Protein AF-0000000087590743 (afdb_homodimer)

Radius of gyration: 24.74 Å; Cα contacts (8 Å, |Δi|>4): 710; chains: 2; bounding box: 58×60×94 Å

pLDDT: mean 88.59, std 18.41, range [28.69, 98.88]

InterPro domains:
  IPR036249 Thioredoxin-like superfamily [SSF52833] (24-202)

Solvent-accessible surface area (backbone atoms only — not comparable to full-atom values): 24889 Å² total; per-residue (Å²): 136,81,78,75,75,76,76,75,72,74,73,71,68,63,61,88,53,77,76,77,67,98,54,79,69,54,46,72,79,34,66,51,94,82,34,81,38,34,44,35,38,32,27,23,68,51,36,67,62,23,31,50,45,40,64,60,25,48,48,47,36,63,28,70,85,28,78,53,7,38,69,62,42,80,40,46,16,35,30,41,32,60,37,49,47,45,87,38,79,40,12,40,51,42,39,30,52,54,45,25,49,49,45,37,31,74,76,63,63,68,45,53,72,67,42,54,47,47,30,56,52,45,39,48,75,60,26,67,70,46,26,57,87,62,32,40,83,40,25,52,57,56,48,45,50,50,46,50,49,53,41,48,61,26,85,76,46,48,72,68,49,41,53,49,40,66,71,40,44,83,75,26,56,66,61,39,49,47,33,32,28,52,41,12,56,69,41,44,57,61,61,58,35,36,24,49,71,85,37,82,46,72,72,61,87,82,58,42,35,62,54,51,35,53,53,57,53,51,57,72,71,48,75,87,72,72,81,122,134,83,78,75,77,76,75,75,72,73,73,70,69,61,60,87,55,76,77,78,68,96,56,78,69,53,46,73,78,34,67,50,96,82,35,83,38,35,44,35,36,33,26,24,66,50,35,68,62,22,32,49,46,41,65,60,24,48,48,49,36,65,29,70,87,30,76,54,7,38,69,62,41,81,41,45,16,35,30,40,31,59,38,48,47,45,88,38,78,40,12,38,50,43,38,29,52,52,44,25,49,48,44,37,30,74,77,64,63,68,46,54,70,68,40,54,48,48,31,55,51,45,38,48,75,60,27,70,69,44,26,55,88,64,32,39,82,40,25,52,57,55,48,44,49,49,46,50,50,53,43,46,64,25,87,75,44,48,70,67,50,40,53,49,41,66,71,40,44,82,76,27,56,66,60,37,50,47,32,31,29,52,41,12,56,68,41,45,57,60,62,58,36,35,25,49,72,84,36,82,46,74,72,61,88,82,58,44,35,61,54,50,35,52,54,56,51,51,57,73,70,47,75,87,71,72,83,120

Organism: NCBI:txid797122

Structure (mmCIF, N/CA/C/O backbone):
data_AF-0000000087590743-model_v1
#
loop_
_entity.id
_entity.type
_entity.pdbx_description
1 polymer 'Thioredoxin-like fold domain-containing protein'
#
loop_
_atom_site.group_PDB
_atom_site.id
_atom_site.type_symbol
_atom_site.label_atom_id
_atom_site.label_alt_id
_atom_site.label_comp_id
_atom_site.label_asym_id
_atom_site.label_entity_id
_atom_site.label_seq_id
_atom_site.pdbx_PDB_ins_code
_atom_site.Cartn_x
_atom_site.Cartn_y
_atom_site.Cartn_z
_atom_site.occupancy
_atom_site.B_iso_or_equiv
_atom_site.auth_seq_id
_atom_site.auth_comp_id
_atom_site.auth_asym_id
_atom_site.auth_atom_id
_atom_site.pdbx_PDB_model_num
ATOM 1 N N . MET A 1 1 ? 36.312 7.691 -46.125 1 28.69 1 MET A N 1
ATOM 2 C CA . MET A 1 1 ? 36.062 8.383 -44.844 1 28.69 1 MET A CA 1
ATOM 3 C C . MET A 1 1 ? 34.688 8.023 -44.312 1 28.69 1 MET A C 1
ATOM 5 O O . MET A 1 1 ? 33.656 8.5 -44.812 1 28.69 1 MET A O 1
ATOM 9 N N . ARG A 1 2 ? 34.469 6.762 -43.844 1 31.36 2 ARG A N 1
ATOM 10 C CA . ARG A 1 2 ? 33.219 6.215 -43.25 1 31.36 2 ARG A CA 1
ATOM 11 C C . ARG A 1 2 ? 32.844 6.957 -42 1 31.36 2 ARG A C 1
ATOM 13 O O . ARG A 1 2 ? 33.625 7.047 -41.062 1 31.36 2 ARG A O 1
ATOM 20 N N . VAL A 1 3 ? 32 7.992 -42.188 1 35.81 3 VAL A N 1
ATOM 21 C CA . VAL A 1 3 ? 31.391 8.633 -41.031 1 35.81 3 VAL A CA 1
ATOM 22 C C . VAL A 1 3 ? 30.703 7.578 -40.156 1 35.81 3 VAL A C 1
ATOM 24 O O . VAL A 1 3 ? 29.828 6.859 -40.625 1 35.81 3 VAL A O 1
ATOM 27 N N . LEU A 1 4 ? 31.438 7.027 -39.219 1 35.69 4 LEU A N 1
ATOM 28 C CA . LEU A 1 4 ? 30.859 6.188 -38.156 1 35.69 4 LEU A CA 1
ATOM 29 C C . LEU A 1 4 ? 29.75 6.93 -37.438 1 35.69 4 LEU A C 1
ATOM 31 O O . LEU A 1 4 ? 30 7.938 -36.781 1 35.69 4 LEU A O 1
ATOM 35 N N . THR A 1 5 ? 28.578 6.852 -38 1 33.47 5 THR A N 1
ATOM 36 C CA . THR A 1 5 ? 27.391 7.328 -37.281 1 33.47 5 THR A CA 1
ATOM 37 C C . THR A 1 5 ? 27.219 6.582 -35.969 1 33.47 5 THR A C 1
ATOM 39 O O . THR A 1 5 ? 27.031 5.363 -35.938 1 33.47 5 THR A O 1
ATOM 42 N N . LEU A 1 6 ? 27.844 7.062 -34.906 1 33.47 6 LEU A N 1
ATOM 43 C CA . LEU A 1 6 ? 27.594 6.582 -33.562 1 33.47 6 LEU A CA 1
ATOM 44 C C . LEU A 1 6 ? 26.109 6.711 -33.219 1 33.47 6 LEU A C 1
ATOM 46 O O . LEU A 1 6 ? 25.562 7.82 -33.188 1 33.47 6 LEU A O 1
ATOM 50 N N . CYS A 1 7 ? 25.344 5.676 -33.5 1 30.98 7 CYS A N 1
ATOM 51 C CA . CYS A 1 7 ? 23.984 5.578 -33 1 30.98 7 CYS A CA 1
ATOM 52 C C . CYS A 1 7 ? 23.938 5.68 -31.484 1 30.98 7 CYS A C 1
ATOM 54 O O . CYS A 1 7 ? 24.484 4.828 -30.797 1 30.98 7 CYS A O 1
ATOM 56 N N . CYS A 1 8 ? 23.953 6.855 -30.922 1 31.16 8 CYS A N 1
ATOM 57 C CA . CYS A 1 8 ? 23.641 7.043 -29.5 1 31.16 8 CYS A CA 1
ATOM 58 C C . CYS A 1 8 ? 22.359 6.324 -29.125 1 31.16 8 CYS A C 1
ATOM 60 O O . CYS A 1 8 ? 21.281 6.703 -29.578 1 31.16 8 CYS A O 1
ATOM 62 N N . LEU A 1 9 ? 22.391 5.047 -29 1 29.36 9 LEU A N 1
ATOM 63 C CA . LEU A 1 9 ? 21.25 4.383 -28.391 1 29.36 9 LEU A CA 1
ATOM 64 C C . LEU A 1 9 ? 20.891 5.059 -27.062 1 29.36 9 LEU A C 1
ATOM 66 O O . LEU A 1 9 ? 21.641 5 -26.094 1 29.36 9 LEU A O 1
ATOM 70 N N . ALA A 1 10 ? 20.141 6.195 -27.172 1 31.89 10 ALA A N 1
ATOM 71 C CA . ALA A 1 10 ? 19.516 6.691 -25.969 1 31.89 10 ALA A CA 1
ATOM 72 C C . ALA A 1 10 ? 18.859 5.551 -25.172 1 31.89 10 ALA A C 1
ATOM 74 O O . ALA A 1 10 ? 17.922 4.918 -25.656 1 31.89 10 ALA A O 1
ATOM 75 N N . LEU A 1 11 ? 19.625 4.867 -24.422 1 32.56 11 LEU A N 1
ATOM 76 C CA . LEU A 1 11 ? 19.047 3.967 -23.422 1 32.56 11 LEU A CA 1
ATOM 77 C C . LEU A 1 11 ? 17.875 4.625 -22.703 1 32.56 11 LEU A C 1
ATOM 79 O O . LEU A 1 11 ? 18.078 5.508 -21.875 1 32.56 11 LEU A O 1
ATOM 83 N N . VAL A 1 12 ? 16.875 4.855 -23.547 1 32.91 12 VAL A N 1
ATOM 84 C CA . VAL A 1 12 ? 15.68 5.234 -22.797 1 32.91 12 VAL A CA 1
ATOM 85 C C . VAL A 1 12 ? 15.438 4.242 -21.656 1 32.91 12 VAL A C 1
ATOM 87 O O . VAL A 1 12 ? 15.117 3.076 -21.906 1 32.91 12 VAL A O 1
ATOM 90 N N . CYS A 1 13 ? 16.25 4.293 -20.625 1 34.53 13 CYS A N 1
ATOM 91 C CA . CYS A 1 13 ? 15.828 3.648 -19.391 1 34.53 13 CYS A CA 1
ATOM 92 C C . CYS A 1 13 ? 14.375 3.973 -19.062 1 34.53 13 CYS A C 1
ATOM 94 O O . CYS A 1 13 ? 14.039 5.125 -18.781 1 34.53 13 CYS A O 1
ATOM 96 N N . VAL A 1 14 ? 13.477 3.559 -19.938 1 37.78 14 VAL A N 1
ATOM 97 C CA . VAL A 1 14 ? 12.102 3.686 -19.453 1 37.78 14 VAL A CA 1
ATOM 98 C C . VAL A 1 14 ? 12.039 3.303 -17.984 1 37.78 14 VAL A C 1
ATOM 100 O O . VAL A 1 14 ? 12.156 2.125 -17.625 1 37.78 14 VAL A O 1
ATOM 103 N N . ALA A 1 15 ? 12.609 4.086 -17.062 1 38.34 15 ALA A N 1
ATOM 104 C CA . ALA A 1 15 ? 12.367 3.965 -15.633 1 38.34 15 ALA A CA 1
ATOM 105 C C . ALA A 1 15 ? 10.875 3.83 -15.344 1 38.34 15 ALA A C 1
ATOM 107 O O . ALA A 1 15 ? 10.102 4.754 -15.594 1 38.34 15 ALA A O 1
ATOM 108 N N . LEU A 1 16 ? 10.219 2.719 -15.781 1 47.72 16 LEU A N 1
ATOM 109 C CA . LEU A 1 16 ? 8.945 2.43 -15.133 1 47.72 16 LEU A CA 1
ATOM 110 C C . LEU A 1 16 ? 8.875 3.074 -13.758 1 47.72 16 LEU A C 1
ATOM 112 O O . LEU A 1 16 ? 8.031 2.705 -12.938 1 47.72 16 LEU A O 1
ATOM 116 N N . GLY A 1 17 ? 9.891 3.871 -13.477 1 50.81 17 GLY A N 1
ATOM 117 C CA . GLY A 1 17 ? 9.961 4.555 -12.195 1 50.81 17 GLY A CA 1
ATOM 118 C C . GLY A 1 17 ? 8.867 5.59 -12.016 1 50.81 17 GLY A C 1
ATOM 119 O O . GLY A 1 17 ? 8.211 5.988 -12.977 1 50.81 17 GLY A O 1
ATOM 120 N N . MET A 1 18 ? 8.383 5.715 -10.859 1 59.78 18 MET A N 1
ATOM 121 C CA . MET A 1 18 ? 7.488 6.777 -10.414 1 59.78 18 MET A CA 1
ATOM 122 C C . MET A 1 18 ? 7.848 8.102 -11.07 1 59.78 18 MET A C 1
ATOM 124 O O . MET A 1 18 ? 9.023 8.383 -11.32 1 59.78 18 MET A O 1
ATOM 128 N N . SER A 1 19 ? 6.832 8.625 -11.758 1 64.62 19 SER A N 1
ATOM 129 C CA . SER A 1 19 ? 7.035 10.008 -12.18 1 64.62 19 SER A CA 1
ATOM 130 C C . SER A 1 19 ? 7.555 10.867 -11.031 1 64.62 19 SER A C 1
ATOM 132 O O . SER A 1 19 ? 7.133 10.695 -9.883 1 64.62 19 SER A O 1
ATOM 134 N N . VAL A 1 20 ? 8.562 11.539 -11.242 1 75.94 20 VAL A N 1
ATOM 135 C CA . VAL A 1 20 ? 9.094 12.484 -10.266 1 75.94 20 VAL A CA 1
ATOM 136 C C . VAL A 1 20 ? 8.078 13.594 -10.008 1 75.94 20 VAL A C 1
ATOM 138 O O . VAL A 1 20 ? 7.648 14.273 -10.938 1 75.94 20 VAL A O 1
ATOM 141 N N . PRO A 1 21 ? 7.629 13.609 -8.773 1 80.5 21 PRO A N 1
ATOM 142 C CA . PRO A 1 21 ? 6.656 14.664 -8.484 1 80.5 21 PRO A CA 1
ATOM 143 C C . PRO A 1 21 ? 7.234 16.062 -8.664 1 80.5 21 PRO A C 1
ATOM 145 O O . PRO A 1 21 ? 8.453 16.25 -8.602 1 80.5 21 PRO A O 1
ATOM 148 N N . SER A 1 22 ? 6.359 17.016 -8.945 1 77.69 22 SER A N 1
ATOM 149 C CA . SER A 1 22 ? 6.789 18.375 -9.188 1 77.69 22 SER A CA 1
ATOM 150 C C . SER A 1 22 ? 7.23 19.062 -7.898 1 77.69 22 SER A C 1
ATOM 152 O O . SER A 1 22 ? 7.914 20.094 -7.93 1 77.69 22 SER A O 1
ATOM 154 N N . ARG A 1 23 ? 6.801 18.516 -6.762 1 81.06 23 ARG A N 1
ATOM 155 C CA . ARG A 1 23 ? 7.211 19.016 -5.453 1 81.06 23 ARG A CA 1
ATOM 156 C C . ARG A 1 23 ? 7.359 17.875 -4.453 1 81.06 23 ARG A C 1
ATOM 158 O O . ARG A 1 23 ? 6.891 16.766 -4.695 1 81.06 23 ARG A O 1
ATOM 165 N N . HIS A 1 24 ? 7.953 18.234 -3.424 1 85.31 24 HIS A N 1
ATOM 166 C CA . HIS A 1 24 ? 8.086 17.219 -2.375 1 85.31 24 HIS A CA 1
ATOM 167 C C . HIS A 1 24 ? 6.727 16.766 -1.867 1 85.31 24 HIS A C 1
ATOM 169 O O . HIS A 1 24 ? 5.855 17.594 -1.587 1 85.31 24 HIS A O 1
ATOM 175 N N . PRO A 1 25 ? 6.449 15.469 -1.751 1 88.06 25 PRO A N 1
ATOM 176 C CA . PRO A 1 25 ? 5.105 14.945 -1.506 1 88.06 25 PRO A CA 1
ATOM 177 C C . PRO A 1 25 ? 4.629 15.18 -0.074 1 88.06 25 PRO A C 1
ATOM 179 O O . PRO A 1 25 ? 3.426 15.148 0.194 1 88.06 25 PRO A O 1
ATOM 182 N N . GLY A 1 26 ? 5.359 15.586 0.823 1 92.94 26 GLY A N 1
ATOM 183 C CA . GLY A 1 26 ? 4.938 15.742 2.205 1 92.94 26 GLY A CA 1
ATOM 184 C C . GLY A 1 26 ? 4.309 17.094 2.486 1 92.94 26 GLY A C 1
ATOM 185 O O . GLY A 1 26 ? 4.551 18.062 1.762 1 92.94 26 GLY A O 1
ATOM 186 N N . VAL A 1 27 ? 3.361 17.109 3.447 1 95.12 27 VAL A N 1
ATOM 187 C CA . VAL A 1 27 ? 2.732 18.359 3.889 1 95.12 27 VAL A CA 1
ATOM 188 C C . VAL A 1 27 ? 3.357 18.812 5.207 1 95.12 27 VAL A C 1
ATOM 190 O O . VAL A 1 27 ? 3.367 18.062 6.188 1 95.12 27 VAL A O 1
ATOM 193 N N . TYR A 1 28 ? 3.824 20.047 5.227 1 94 28 TYR A N 1
ATOM 194 C CA . TYR A 1 28 ? 4.383 20.609 6.449 1 94 28 TYR A CA 1
ATOM 195 C C . TYR A 1 28 ? 3.281 21.125 7.367 1 94 28 TYR A C 1
ATOM 197 O O . TYR A 1 28 ? 2.482 21.969 6.969 1 94 28 TYR A O 1
ATOM 205 N N . TYR A 1 29 ? 3.275 20.594 8.555 1 95.56 29 TYR A N 1
ATOM 206 C CA . TYR A 1 29 ? 2.291 21.047 9.523 1 95.56 29 TYR A CA 1
ATOM 207 C C . TYR A 1 29 ? 2.953 21.891 10.609 1 95.56 29 TYR A C 1
ATOM 209 O O . TYR A 1 29 ? 2.27 22.547 11.398 1 95.56 29 TYR A O 1
ATOM 217 N N . TRP A 1 30 ? 4.254 21.875 10.633 1 94.19 30 TRP A N 1
ATOM 218 C CA . TRP A 1 30 ? 5.023 22.75 11.523 1 94.19 30 TRP A CA 1
ATOM 219 C C . TRP A 1 30 ? 6.426 22.969 10.977 1 94.19 30 TRP A C 1
ATOM 221 O O . TRP A 1 30 ? 7.055 22.062 10.445 1 94.19 30 TRP A O 1
ATOM 231 N N . GLY A 1 31 ? 6.875 24.219 11.219 1 92.06 31 GLY A N 1
ATOM 232 C CA . GLY A 1 31 ? 8.242 24.531 10.844 1 92.06 31 GLY A CA 1
ATOM 233 C C . GLY A 1 31 ? 8.414 24.797 9.359 1 92.06 31 GLY A C 1
ATOM 234 O O . GLY A 1 31 ? 7.426 24.953 8.633 1 92.06 31 GLY A O 1
ATOM 235 N N . VAL A 1 32 ? 9.727 24.969 9.031 1 88.06 32 VAL A N 1
ATOM 236 C CA . VAL A 1 32 ? 10.062 25.297 7.648 1 88.06 32 VAL A CA 1
ATOM 237 C C . VAL A 1 32 ? 11 24.234 7.086 1 88.06 32 VAL A C 1
ATOM 239 O O . VAL A 1 32 ? 11.609 23.469 7.84 1 88.06 32 VAL A O 1
ATOM 242 N N . PRO A 1 33 ? 11.023 24.156 5.758 1 87.62 33 PRO A N 1
ATOM 243 C CA . PRO A 1 33 ? 11.812 23.109 5.113 1 87.62 33 PRO A CA 1
ATOM 244 C C . PRO A 1 33 ? 13.281 23.125 5.539 1 87.62 33 PRO A C 1
ATOM 246 O O . PRO A 1 33 ? 13.93 22.078 5.578 1 87.62 33 PRO A O 1
ATOM 249 N N . ASP A 1 34 ? 13.812 24.203 5.977 1 87.56 34 ASP A N 1
ATOM 250 C CA . ASP A 1 34 ? 15.234 24.312 6.285 1 87.56 34 ASP A CA 1
ATOM 251 C C . ASP A 1 34 ? 15.492 24.109 7.777 1 87.56 34 ASP A C 1
ATOM 253 O O . ASP A 1 34 ? 16.578 24.391 8.273 1 87.56 34 ASP A O 1
ATOM 257 N N . SER A 1 35 ? 14.562 23.641 8.469 1 90 35 SER A N 1
ATOM 258 C CA . SER A 1 35 ? 14.742 23.328 9.883 1 90 35 SER A CA 1
ATOM 259 C C . SER A 1 35 ? 15.805 22.25 10.078 1 90 35 SER A C 1
ATOM 261 O O . SER A 1 35 ? 15.953 21.359 9.242 1 90 35 SER A O 1
ATOM 263 N N . THR A 1 36 ? 16.516 22.312 11.156 1 88 36 THR A N 1
ATOM 264 C CA . THR A 1 36 ? 17.594 21.375 11.469 1 88 36 THR A CA 1
ATOM 265 C C . THR A 1 36 ? 17.031 19.969 11.734 1 88 36 THR A C 1
ATOM 267 O O . THR A 1 36 ? 17.625 18.984 11.32 1 88 36 THR A O 1
ATOM 270 N N . LEU A 1 37 ? 15.961 19.938 12.508 1 92 37 LEU A N 1
ATOM 271 C CA . LEU A 1 37 ? 15.312 18.672 12.828 1 92 37 LEU A CA 1
ATOM 272 C C . LEU A 1 37 ? 14.023 18.5 12.016 1 92 37 LEU A C 1
ATOM 274 O O . LEU A 1 37 ? 13.227 19.438 11.906 1 92 37 LEU A O 1
ATOM 278 N N . LYS A 1 38 ? 13.914 17.375 11.445 1 94.81 38 LYS A N 1
ATOM 279 C CA . LYS A 1 38 ? 12.703 17.062 10.703 1 94.81 38 LYS A CA 1
ATOM 280 C C . LYS A 1 38 ? 12.086 15.75 11.188 1 94.81 38 LYS A C 1
ATOM 282 O O . LYS A 1 38 ? 12.727 14.695 11.148 1 94.81 38 LYS A O 1
ATOM 287 N N . LEU A 1 39 ? 10.938 15.844 11.758 1 96.31 39 LEU A N 1
ATOM 288 C CA . LEU A 1 39 ? 10.125 14.672 12.047 1 96.31 39 LEU A CA 1
ATOM 289 C C . LEU A 1 39 ? 9.156 14.383 10.906 1 96.31 39 LEU A C 1
ATOM 291 O O . LEU A 1 39 ? 8.266 15.18 10.625 1 96.31 39 LEU A O 1
ATOM 295 N N . GLU A 1 40 ? 9.344 13.281 10.234 1 97.44 40 GLU A N 1
ATOM 296 C CA . GLU A 1 40 ? 8.477 12.828 9.156 1 97.44 40 GLU A CA 1
ATOM 297 C C . GLU A 1 40 ? 7.523 11.742 9.633 1 97.44 40 GLU A C 1
ATOM 299 O O . GLU A 1 40 ? 7.953 10.734 10.188 1 97.44 40 GLU A O 1
ATOM 304 N N . VAL A 1 41 ? 6.273 12.023 9.445 1 98.44 41 VAL A N 1
ATOM 305 C CA . VAL A 1 41 ? 5.246 11.078 9.875 1 98.44 41 VAL A CA 1
ATOM 306 C C . VAL A 1 41 ? 4.543 10.492 8.648 1 98.44 41 VAL A C 1
ATOM 308 O O . VAL A 1 41 ? 3.896 11.211 7.887 1 98.44 41 VAL A O 1
ATOM 311 N N . PHE A 1 42 ? 4.715 9.211 8.406 1 98.62 42 PHE A N 1
ATOM 312 C CA . PHE A 1 42 ? 3.941 8.461 7.426 1 98.62 42 PHE A CA 1
ATOM 313 C C . PHE A 1 42 ? 2.699 7.855 8.07 1 98.62 42 PHE A C 1
ATOM 315 O O . PHE A 1 42 ? 2.801 7 8.953 1 98.62 42 PHE A O 1
ATOM 322 N N . GLY A 1 43 ? 1.567 8.367 7.668 1 98.69 43 GLY A N 1
ATOM 323 C CA . GLY A 1 43 ? 0.357 8 8.383 1 98.69 43 GLY A CA 1
ATOM 324 C C . GLY A 1 43 ? -0.816 7.711 7.465 1 98.69 43 GLY A C 1
ATOM 325 O O . GLY A 1 43 ? -0.791 8.07 6.285 1 98.69 43 GLY A O 1
ATOM 326 N N . ASP A 1 44 ? -1.798 7.02 7.98 1 98.88 44 ASP A N 1
ATOM 327 C CA . ASP A 1 44 ? -3.066 6.656 7.355 1 98.88 44 ASP A CA 1
ATOM 328 C C . ASP A 1 44 ? -4.238 7.32 8.078 1 98.88 44 ASP A C 1
ATOM 330 O O . ASP A 1 44 ? -4.387 7.184 9.289 1 98.88 44 ASP A O 1
ATOM 334 N N . TYR A 1 45 ? -5.102 7.965 7.344 1 98.69 45 TYR A N 1
ATOM 335 C CA . TYR A 1 45 ? -6.172 8.781 7.906 1 98.69 45 TYR A CA 1
ATOM 336 C C . TYR A 1 45 ? -7.266 7.902 8.5 1 98.69 45 TYR A C 1
ATOM 338 O O . TYR A 1 45 ? -8.164 8.398 9.188 1 98.69 45 TYR A O 1
ATOM 346 N N . THR A 1 46 ? -7.168 6.617 8.258 1 98.62 46 THR A N 1
ATOM 347 C CA . THR A 1 46 ? -8.172 5.719 8.805 1 98.62 46 THR A CA 1
ATOM 348 C C . THR A 1 46 ? -7.531 4.695 9.742 1 98.62 46 THR A C 1
ATOM 350 O O . THR A 1 46 ? -8.094 3.627 9.984 1 98.62 46 THR A O 1
ATOM 353 N N . CYS A 1 47 ? -6.352 4.934 10.18 1 98.56 47 CYS A N 1
ATOM 354 C CA . CYS A 1 47 ? -5.656 4.105 11.164 1 98.56 47 CYS A CA 1
ATOM 355 C C . CYS A 1 47 ? -5.762 4.711 12.555 1 98.56 47 CYS A C 1
ATOM 357 O O . CYS A 1 47 ? -5.309 5.836 12.781 1 98.56 47 CYS A O 1
ATOM 359 N N . ASP A 1 48 ? -6.281 3.936 13.438 1 98.06 48 ASP A N 1
ATOM 360 C CA . ASP A 1 48 ? -6.488 4.434 14.789 1 98.06 48 ASP A CA 1
ATOM 361 C C . ASP A 1 48 ? -5.16 4.727 15.484 1 98.06 48 ASP A C 1
ATOM 363 O O . ASP A 1 48 ? -5.047 5.688 16.25 1 98.06 48 ASP A O 1
ATOM 367 N N . ALA A 1 49 ? -4.172 3.936 15.211 1 97.19 49 ALA A N 1
ATOM 368 C CA . ALA A 1 49 ? -2.854 4.164 15.797 1 97.19 49 ALA A CA 1
ATOM 369 C C . ALA A 1 49 ? -2.25 5.473 15.297 1 97.19 49 ALA A C 1
ATOM 371 O O . ALA A 1 49 ? -1.603 6.199 16.047 1 97.19 49 ALA A O 1
ATOM 372 N N . THR A 1 50 ? -2.422 5.805 13.992 1 98.31 50 THR A N 1
ATOM 373 C CA . THR A 1 50 ? -1.953 7.082 13.469 1 98.31 50 THR A CA 1
ATOM 374 C C . THR A 1 50 ? -2.666 8.242 14.156 1 98.31 50 THR A C 1
ATOM 376 O O . THR A 1 50 ? -2.035 9.234 14.531 1 98.31 50 THR A O 1
ATOM 379 N N . ALA A 1 51 ? -3.975 8.07 14.297 1 98.62 51 ALA A N 1
ATOM 380 C CA . ALA A 1 51 ? -4.746 9.117 14.969 1 98.62 51 ALA A CA 1
ATOM 381 C C . ALA A 1 51 ? -4.23 9.344 16.391 1 98.62 51 ALA A C 1
ATOM 383 O O . ALA A 1 51 ? -4.027 10.492 16.812 1 98.62 51 ALA A O 1
ATOM 384 N N . ASP A 1 52 ? -4.027 8.281 17.078 1 97.88 52 ASP A N 1
ATOM 385 C CA . ASP A 1 52 ? -3.527 8.367 18.438 1 97.88 52 ASP A CA 1
ATOM 386 C C . ASP A 1 52 ? -2.176 9.078 18.484 1 97.88 52 ASP A C 1
ATOM 388 O O . ASP A 1 52 ? -1.969 9.977 19.312 1 97.88 52 ASP A O 1
ATOM 392 N N . PHE A 1 53 ? -1.27 8.695 17.641 1 98.12 53 PHE A N 1
ATOM 393 C CA . PHE A 1 53 ? 0.059 9.297 17.594 1 98.12 53 PHE A CA 1
ATOM 394 C C . PHE A 1 53 ? -0.028 10.781 17.25 1 98.12 53 PHE A C 1
ATOM 396 O O . PHE A 1 53 ? 0.624 11.602 17.906 1 98.12 53 PHE A O 1
ATOM 403 N N . TRP A 1 54 ? -0.832 11.094 16.281 1 98.38 54 TRP A N 1
ATOM 404 C CA . TRP A 1 54 ? -0.933 12.484 15.859 1 98.38 54 TRP A CA 1
ATOM 405 C C . TRP A 1 54 ? -1.528 13.352 16.969 1 98.38 54 TRP A C 1
ATOM 407 O O . TRP A 1 54 ? -0.959 14.383 17.328 1 98.38 54 TRP A O 1
ATOM 417 N N . LEU A 1 55 ? -2.639 12.945 17.531 1 98.06 55 LEU A N 1
ATOM 418 C CA . LEU A 1 55 ? -3.41 13.766 18.469 1 98.06 55 LEU A CA 1
ATOM 419 C C . LEU A 1 55 ? -2.717 13.852 19.812 1 98.06 55 LEU A C 1
ATOM 421 O O . LEU A 1 55 ? -2.768 14.883 20.484 1 98.06 55 LEU A O 1
ATOM 425 N N . ASN A 1 56 ? -1.976 12.828 20.172 1 96.69 56 ASN A N 1
ATOM 426 C CA . ASN A 1 56 ? -1.469 12.781 21.547 1 96.69 56 ASN A CA 1
ATOM 427 C C . ASN A 1 56 ? 0.035 13.039 21.594 1 96.69 56 ASN A C 1
ATOM 429 O O . ASN A 1 56 ? 0.591 13.289 22.672 1 96.69 56 ASN A O 1
ATOM 433 N N . VAL A 1 57 ? 0.678 12.977 20.484 1 96.62 57 VAL A N 1
ATOM 434 C CA . VAL A 1 57 ? 2.117 13.219 20.469 1 96.62 57 VAL A CA 1
ATOM 435 C C . VAL A 1 57 ? 2.434 14.406 19.562 1 96.62 57 VAL A C 1
ATOM 437 O O . VAL A 1 57 ? 3.025 15.391 20.016 1 96.62 57 VAL A O 1
ATOM 440 N N . VAL A 1 58 ? 1.973 14.383 18.328 1 97.31 58 VAL A N 1
ATOM 441 C CA . VAL A 1 58 ? 2.406 15.383 17.359 1 97.31 58 VAL A CA 1
ATOM 442 C C . VAL A 1 58 ? 1.739 16.719 17.656 1 97.31 58 VAL A C 1
ATOM 444 O O . VAL A 1 58 ? 2.404 17.766 17.688 1 97.31 58 VAL A O 1
ATOM 447 N N . GLU A 1 59 ? 0.413 16.734 17.938 1 97 59 GLU A N 1
ATOM 448 C CA . GLU A 1 59 ? -0.278 17.984 18.219 1 97 59 GLU A CA 1
ATOM 449 C C . GLU A 1 59 ? 0.376 18.719 19.391 1 97 59 GLU A C 1
ATOM 451 O O . GLU A 1 59 ? 0.691 19.906 19.281 1 97 59 GLU A O 1
ATOM 456 N N . PRO A 1 60 ? 0.636 17.984 20.5 1 94.88 60 PRO A N 1
ATOM 457 C CA . PRO A 1 60 ? 1.338 18.656 21.578 1 94.88 60 PRO A CA 1
ATOM 458 C C . PRO A 1 60 ? 2.74 19.109 21.188 1 94.88 60 PRO A C 1
ATOM 460 O O . PRO A 1 60 ? 3.211 20.156 21.656 1 94.88 60 PRO A O 1
ATOM 463 N N . LEU A 1 61 ? 3.428 18.375 20.344 1 94.12 61 LEU A N 1
ATOM 464 C CA . LEU A 1 61 ? 4.797 18.641 19.922 1 94.12 61 LEU A CA 1
ATOM 465 C C . LEU A 1 61 ? 4.863 19.938 19.109 1 94.12 61 LEU A C 1
ATOM 467 O O . LEU A 1 61 ? 5.883 20.625 19.125 1 94.12 61 LEU A O 1
ATOM 471 N N . ILE A 1 62 ? 3.748 20.297 18.438 1 93.38 62 ILE A N 1
ATOM 472 C CA . ILE A 1 62 ? 3.785 21.453 17.562 1 93.38 62 ILE A CA 1
ATOM 473 C C . ILE A 1 62 ? 2.939 22.578 18.156 1 93.38 62 ILE A C 1
ATOM 475 O O . ILE A 1 62 ? 2.693 23.594 17.516 1 93.38 62 ILE A O 1
ATOM 479 N N . ASP A 1 63 ? 2.395 22.422 19.312 1 92.38 63 ASP A N 1
ATOM 480 C CA . ASP A 1 63 ? 1.657 23.438 20.047 1 92.38 63 ASP A CA 1
ATOM 481 C C . ASP A 1 63 ? 2.607 24.469 20.656 1 92.38 63 ASP A C 1
ATOM 483 O O . ASP A 1 63 ? 3.34 24.156 21.609 1 92.38 63 ASP A O 1
ATOM 487 N N . PRO A 1 64 ? 2.555 25.656 20.172 1 86.44 64 PRO A N 1
ATOM 488 C CA . PRO A 1 64 ? 3.492 26.672 20.656 1 86.44 64 PRO A CA 1
ATOM 489 C C . PRO A 1 64 ? 3.359 26.922 22.156 1 86.44 64 PRO A C 1
ATOM 491 O O . PRO A 1 64 ? 4.281 27.453 22.781 1 86.44 64 PRO A O 1
ATOM 494 N N . SER A 1 65 ? 2.262 26.594 22.719 1 87.06 65 SER A N 1
ATOM 495 C CA . SER A 1 65 ? 2.029 26.844 24.125 1 87.06 65 SER A CA 1
ATOM 496 C C . SER A 1 65 ? 2.514 25.688 24.984 1 87.06 65 SER A C 1
ATOM 498 O O . SER A 1 65 ? 2.562 25.781 26.219 1 87.06 65 SER A O 1
ATOM 500 N N . ASN A 1 66 ? 2.926 24.625 24.328 1 87 66 ASN A N 1
ATOM 501 C CA . ASN A 1 66 ? 3.354 23.438 25.062 1 87 66 ASN A CA 1
ATOM 502 C C . ASN A 1 66 ? 4.824 23.531 25.469 1 87 66 ASN A C 1
ATOM 504 O O . ASN A 1 66 ? 5.691 23.734 24.625 1 87 66 ASN A O 1
ATOM 508 N N . PRO A 1 67 ? 5.102 23.328 26.719 1 83.25 67 PRO A N 1
ATOM 509 C CA . PRO A 1 67 ? 6.492 23.422 27.172 1 83.25 67 PRO A CA 1
ATOM 510 C C . PRO A 1 67 ? 7.391 22.359 26.547 1 83.25 67 PRO A C 1
ATOM 512 O O . PRO A 1 67 ? 8.609 22.547 26.484 1 83.25 67 PRO A O 1
ATOM 515 N N . TYR A 1 68 ? 6.852 21.297 26.125 1 77.69 68 TYR A N 1
ATOM 516 C CA . TYR A 1 68 ? 7.609 20.234 25.484 1 77.69 68 TYR A CA 1
ATOM 517 C C . TYR A 1 68 ? 7.543 20.344 23.969 1 77.69 68 TYR A C 1
ATOM 519 O O . TYR A 1 68 ? 7.973 19.453 23.25 1 77.69 68 TYR A O 1
ATOM 527 N N . GLY A 1 69 ? 7.172 21.359 23.406 1 74.62 69 GLY A N 1
ATOM 528 C CA . GLY A 1 69 ? 7.027 21.562 21.984 1 74.62 69 GLY A CA 1
ATOM 529 C C . GLY A 1 69 ? 7.992 22.609 21.438 1 74.62 69 GLY A C 1
ATOM 530 O O . GLY A 1 69 ? 9.203 22.516 21.672 1 74.62 69 GLY A O 1
ATOM 531 N N . PRO A 1 70 ? 7.402 23.406 20.578 1 71 70 PRO A N 1
ATOM 532 C CA . PRO A 1 70 ? 8.242 24.375 19.859 1 71 70 PRO A CA 1
ATOM 533 C C . PRO A 1 70 ? 9 25.297 20.812 1 71 70 PRO A C 1
ATOM 535 O O . PRO A 1 70 ? 10.039 25.859 20.438 1 71 70 PRO A O 1
ATOM 538 N N . LEU A 1 71 ? 8.516 25.469 21.891 1 68.69 71 LEU A N 1
ATOM 539 C CA . LEU A 1 71 ? 9.234 26.234 22.891 1 68.69 71 LEU A CA 1
ATOM 540 C C . LEU A 1 71 ? 10.547 25.562 23.266 1 68.69 71 LEU A C 1
ATOM 542 O O . LEU A 1 71 ? 11.523 26.219 23.609 1 68.69 71 LEU A O 1
ATOM 546 N N . ALA A 1 72 ? 10.453 24.359 23.109 1 67.69 72 ALA A N 1
ATOM 547 C CA . ALA A 1 72 ? 11.625 23.578 23.5 1 67.69 72 ALA A CA 1
ATOM 548 C C . ALA A 1 72 ? 12.516 23.312 22.297 1 67.69 72 ALA A C 1
ATOM 550 O O . ALA A 1 72 ? 13.742 23.266 22.422 1 67.69 72 ALA A O 1
ATOM 551 N N . ILE A 1 73 ? 11.938 23.156 21.172 1 72.5 73 ILE A N 1
ATOM 552 C CA . ILE A 1 73 ? 12.672 22.766 19.969 1 72.5 73 ILE A CA 1
ATOM 553 C C . ILE A 1 73 ? 12.422 23.797 18.859 1 72.5 73 ILE A C 1
ATOM 555 O O . ILE A 1 73 ? 11.516 23.625 18.047 1 72.5 73 ILE A O 1
ATOM 559 N N . SER A 1 74 ? 13.18 24.781 18.75 1 76.06 74 SER A N 1
ATOM 560 C CA . SER A 1 74 ? 12.922 25.875 17.812 1 76.06 74 SER A CA 1
ATOM 561 C C . SER A 1 74 ? 13.242 25.469 16.375 1 76.06 74 SER A C 1
ATOM 563 O O . SER A 1 74 ? 12.742 26.062 15.422 1 76.06 74 SER A O 1
ATOM 565 N N . GLN A 1 75 ? 13.867 24.406 16.188 1 86.5 75 GLN A N 1
ATOM 566 C CA . GLN A 1 75 ? 14.352 24.047 14.867 1 86.5 75 GLN A CA 1
ATOM 567 C C . GLN A 1 75 ? 13.672 22.781 14.352 1 86.5 75 GLN A C 1
ATOM 569 O O . GLN A 1 75 ? 14.266 22.016 13.586 1 86.5 75 GLN A O 1
ATOM 574 N N . LEU A 1 76 ? 12.469 22.578 14.812 1 92.62 76 LEU A N 1
ATOM 575 C CA . LEU A 1 76 ? 11.758 21.359 14.43 1 92.62 76 LEU A CA 1
ATOM 576 C C . LEU A 1 76 ? 10.805 21.625 13.266 1 92.62 76 LEU A C 1
ATOM 578 O O . LEU A 1 76 ? 10.086 22.625 13.266 1 92.62 76 LEU A O 1
ATOM 582 N N . ALA A 1 77 ? 10.859 20.828 12.219 1 94.75 77 ALA A N 1
ATOM 583 C CA . ALA A 1 77 ? 9.805 20.734 11.219 1 94.75 77 ALA A CA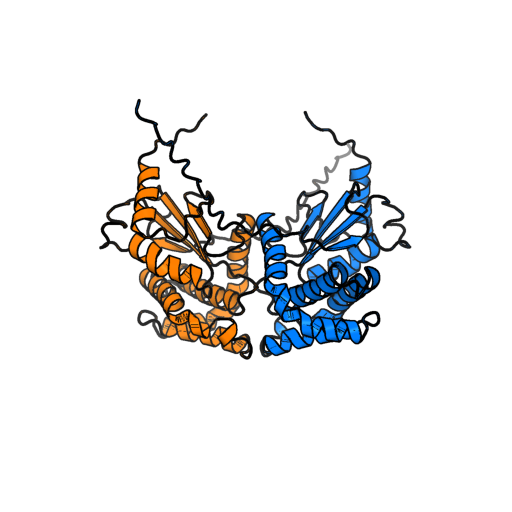 1
ATOM 584 C C . ALA A 1 77 ? 9.078 19.391 11.32 1 94.75 77 ALA A C 1
ATOM 586 O O . ALA A 1 77 ? 9.703 18.359 11.586 1 94.75 77 ALA A O 1
ATOM 587 N N . VAL A 1 78 ? 7.789 19.406 11.164 1 96.44 78 VAL A N 1
ATOM 588 C CA . VAL A 1 78 ? 6.98 18.188 11.133 1 96.44 78 VAL A CA 1
ATOM 589 C C . VAL A 1 78 ? 6.277 18.078 9.781 1 96.44 78 VAL A C 1
ATOM 591 O O . VAL A 1 78 ? 5.535 18.969 9.383 1 96.44 78 VAL A O 1
ATOM 594 N N . VAL A 1 79 ? 6.539 17.031 9.109 1 97.19 79 VAL A N 1
ATOM 595 C CA . VAL A 1 79 ? 5.996 16.75 7.785 1 97.19 79 VAL A CA 1
ATOM 596 C C . VAL A 1 79 ? 5.148 15.484 7.82 1 97.19 79 VAL A C 1
ATOM 598 O O . VAL A 1 79 ? 5.523 14.5 8.461 1 97.19 79 VAL A O 1
ATOM 601 N N . TYR A 1 80 ? 3.996 15.539 7.203 1 98.44 80 TYR A N 1
ATOM 602 C CA . TYR A 1 80 ? 3.105 14.391 7.133 1 98.44 80 TYR A CA 1
ATOM 603 C C . TYR A 1 80 ? 3.031 13.844 5.711 1 98.44 80 TYR A C 1
ATOM 605 O O . TYR A 1 80 ? 2.877 14.602 4.754 1 98.44 80 TYR A O 1
ATOM 613 N N . TYR A 1 81 ? 3.184 12.586 5.543 1 98.31 81 TYR A N 1
ATOM 614 C CA . TYR A 1 81 ? 3.016 11.844 4.297 1 98.31 81 TYR A CA 1
ATOM 615 C C . TYR A 1 81 ? 1.822 10.898 4.379 1 98.31 81 TYR A C 1
ATOM 617 O O . TYR A 1 81 ? 1.885 9.867 5.055 1 98.31 81 TYR A O 1
ATOM 625 N N . PRO A 1 82 ? 0.706 11.242 3.643 1 98.5 82 PRO A N 1
ATOM 626 C CA . PRO A 1 82 ? -0.377 10.258 3.6 1 98.5 82 PRO A CA 1
ATOM 627 C C . PRO A 1 82 ? 0.069 8.914 3.021 1 98.5 82 PRO A C 1
ATOM 629 O O . PRO A 1 82 ? 0.62 8.867 1.918 1 98.5 82 PRO A O 1
ATOM 632 N N . PHE A 1 83 ? -0.058 7.867 3.789 1 98.69 83 PHE A N 1
ATOM 633 C CA . PHE A 1 83 ? 0.314 6.52 3.377 1 98.69 83 PHE A CA 1
ATOM 634 C C . PHE A 1 83 ? -0.841 5.551 3.59 1 98.69 83 PHE A C 1
ATOM 636 O O . PHE A 1 83 ? -1.005 5 4.68 1 98.69 83 PHE A O 1
ATOM 643 N N . SER A 1 84 ? -1.543 5.27 2.484 1 98.81 84 SER A N 1
ATOM 644 C CA . SER A 1 84 ? -2.738 4.434 2.529 1 98.81 84 SER A CA 1
ATOM 645 C C . SER A 1 84 ? -2.379 2.961 2.68 1 98.81 84 SER A C 1
ATOM 647 O O . SER A 1 84 ? -1.62 2.416 1.873 1 98.81 84 SER A O 1
ATOM 649 N N . LEU A 1 85 ? -2.893 2.367 3.748 1 98.69 85 LEU A N 1
ATOM 650 C CA . LEU A 1 85 ? -2.818 0.917 3.887 1 98.69 85 LEU A CA 1
ATOM 651 C C . LEU A 1 85 ? -3.908 0.235 3.066 1 98.69 85 LEU A C 1
ATOM 653 O O . LEU A 1 85 ? -5.086 0.571 3.191 1 98.69 85 LEU A O 1
ATOM 657 N N . PRO A 1 86 ? -3.543 -0.721 2.225 1 98.5 86 PRO A N 1
ATOM 658 C CA . PRO A 1 86 ? -4.535 -1.288 1.307 1 98.5 86 PRO A CA 1
ATOM 659 C C . PRO A 1 86 ? -5.605 -2.105 2.025 1 98.5 86 PRO A C 1
ATOM 661 O O . PRO A 1 86 ? -6.621 -2.461 1.426 1 98.5 86 PRO A O 1
ATOM 664 N N . TYR A 1 87 ? -5.371 -2.43 3.34 1 98.12 87 TYR A N 1
ATOM 665 C CA . TYR A 1 87 ? -6.352 -3.193 4.102 1 98.12 87 TYR A CA 1
ATOM 666 C C . TYR A 1 87 ? -7.238 -2.27 4.926 1 98.12 87 TYR A C 1
ATOM 668 O O . TYR A 1 87 ? -8.078 -2.732 5.707 1 98.12 87 TYR A O 1
ATOM 676 N N . HIS A 1 88 ? -7.098 -0.977 4.852 1 98.44 88 HIS A N 1
ATOM 677 C CA . HIS A 1 88 ? -8.055 0.027 5.297 1 98.44 88 HIS A CA 1
ATOM 678 C C . HIS A 1 88 ? -8.867 0.573 4.125 1 98.44 88 HIS A C 1
ATOM 680 O O . HIS A 1 88 ? -8.375 1.402 3.357 1 98.44 88 HIS A O 1
ATOM 686 N N . ALA A 1 89 ? -10.117 0.242 4.098 1 96.81 89 ALA A N 1
ATOM 687 C CA . ALA A 1 89 ? -10.922 0.383 2.889 1 96.81 89 ALA A CA 1
ATOM 688 C C . ALA A 1 89 ? -11.102 1.852 2.514 1 96.81 89 ALA A C 1
ATOM 690 O O . ALA A 1 89 ? -11.18 2.191 1.332 1 96.81 89 ALA A O 1
ATOM 691 N N . ALA A 1 90 ? -11.109 2.723 3.463 1 98.44 90 ALA A N 1
ATOM 692 C CA . ALA A 1 90 ? -11.391 4.129 3.199 1 98.44 90 ALA A CA 1
ATOM 693 C C . ALA A 1 90 ? -10.102 4.938 3.078 1 98.44 90 ALA A C 1
ATOM 695 O O . ALA A 1 90 ? -10.148 6.152 2.857 1 98.44 90 ALA A O 1
ATOM 696 N N . SER A 1 91 ? -9 4.262 3.205 1 98.69 91 SER A N 1
ATOM 697 C CA . SER A 1 91 ? -7.73 4.945 3.414 1 98.69 91 SER A CA 1
ATOM 698 C C . SER A 1 91 ? -7.355 5.797 2.205 1 98.69 91 SER A C 1
ATOM 700 O O . SER A 1 91 ? -6.996 6.969 2.35 1 98.69 91 SER A O 1
ATOM 702 N N . PHE A 1 92 ? -7.414 5.215 0.981 1 98.75 92 PHE A N 1
ATOM 703 C CA . PHE A 1 92 ? -6.984 5.961 -0.197 1 98.75 92 PHE A CA 1
ATOM 704 C C . PHE A 1 92 ? -7.926 7.125 -0.474 1 98.75 92 PHE A C 1
ATOM 706 O O . PHE A 1 92 ? -7.48 8.211 -0.862 1 98.75 92 PHE A O 1
ATOM 713 N N . SER A 1 93 ? -9.219 6.902 -0.273 1 98.5 93 SER A N 1
ATOM 714 C CA . SER A 1 93 ? -10.195 7.977 -0.434 1 98.5 93 SER A CA 1
ATOM 715 C C . SER A 1 93 ? -9.898 9.133 0.509 1 98.5 93 SER A C 1
ATOM 717 O O . SER A 1 93 ? -9.938 10.297 0.102 1 98.5 93 SER A O 1
ATOM 719 N N . ALA A 1 94 ? -9.625 8.781 1.728 1 98.88 94 ALA A N 1
ATOM 720 C CA . ALA A 1 94 ? -9.305 9.812 2.713 1 98.88 94 ALA A CA 1
ATOM 721 C C . ALA A 1 94 ? -8.031 10.562 2.332 1 98.88 94 ALA A C 1
ATOM 723 O O . ALA A 1 94 ? -7.984 11.797 2.406 1 98.88 94 ALA A O 1
ATOM 724 N N . SER A 1 95 ? -7.031 9.828 1.874 1 98.75 95 SER A N 1
ATOM 725 C CA . SER A 1 95 ? -5.785 10.445 1.425 1 98.75 95 SER A CA 1
ATOM 726 C C . SER A 1 95 ? -6.02 11.375 0.24 1 98.75 95 SER A C 1
ATOM 728 O O . SER A 1 95 ? -5.449 12.461 0.174 1 98.75 95 SER A O 1
ATOM 730 N N . LYS A 1 96 ? -6.84 10.93 -0.662 1 98.56 96 LYS A N 1
ATOM 731 C CA . LYS A 1 96 ? -7.105 11.711 -1.867 1 98.56 96 LYS A CA 1
ATOM 732 C C . LYS A 1 96 ? -7.84 13 -1.534 1 98.56 96 LYS A C 1
ATOM 734 O O . LYS A 1 96 ? -7.539 14.055 -2.096 1 98.56 96 LYS A O 1
ATOM 739 N N . VAL A 1 97 ? -8.789 12.945 -0.606 1 98.81 97 VAL A N 1
ATOM 740 C CA . VAL A 1 97 ? -9.492 14.148 -0.167 1 98.81 97 VAL A CA 1
ATOM 741 C C . VAL A 1 97 ? -8.5 15.141 0.428 1 98.81 97 VAL A C 1
ATOM 743 O O . VAL A 1 97 ? -8.516 16.328 0.091 1 98.81 97 VAL A O 1
ATOM 746 N N . MET A 1 98 ? -7.594 14.68 1.234 1 98.56 98 MET A N 1
ATOM 747 C CA . MET A 1 98 ? -6.641 15.57 1.893 1 98.56 98 MET A CA 1
ATOM 748 C C . MET A 1 98 ? -5.602 16.078 0.901 1 98.56 98 MET A C 1
ATOM 750 O O . MET A 1 98 ? -5.137 17.219 1.018 1 98.56 98 MET A O 1
ATOM 754 N N . THR A 1 99 ? -5.246 15.234 -0.082 1 97.5 99 THR A N 1
ATOM 755 C CA . THR A 1 99 ? -4.383 15.695 -1.166 1 97.5 99 THR A CA 1
ATOM 756 C C . THR A 1 99 ? -5.062 16.797 -1.968 1 97.5 99 THR A C 1
ATOM 758 O O . THR A 1 99 ? -4.414 17.766 -2.363 1 97.5 99 THR A O 1
ATOM 761 N N . THR A 1 100 ? -6.348 16.641 -2.209 1 98.31 100 THR A N 1
ATOM 762 C CA . THR A 1 100 ? -7.109 17.672 -2.922 1 98.31 100 THR A CA 1
ATOM 763 C C . THR A 1 100 ? -7.125 18.969 -2.139 1 98.31 100 THR A C 1
ATOM 765 O O . THR A 1 100 ? -6.902 20.047 -2.703 1 98.31 100 THR A O 1
ATOM 768 N N . LEU A 1 101 ? -7.359 18.859 -0.847 1 98.38 101 LEU A N 1
ATOM 769 C CA . LEU A 1 101 ? -7.359 20.047 0.003 1 98.38 101 LEU A CA 1
ATOM 770 C C . LEU A 1 101 ? -6.004 20.734 -0.044 1 98.38 101 LEU A C 1
ATOM 772 O O . LEU A 1 101 ? -5.941 21.969 -0.155 1 98.38 101 LEU A O 1
ATOM 776 N N . ASP A 1 102 ? -4.949 19.984 0.038 1 97.06 102 ASP A N 1
ATOM 777 C CA . ASP A 1 102 ? -3.602 20.547 -0.031 1 97.06 102 ASP A CA 1
ATOM 778 C C . ASP A 1 102 ? -3.355 21.219 -1.377 1 97.06 102 ASP A C 1
ATOM 780 O O . ASP A 1 102 ? -2.689 22.25 -1.445 1 97.06 102 ASP A O 1
ATOM 784 N N . SER A 1 103 ? -3.84 20.578 -2.406 1 96.19 103 SER A N 1
ATOM 785 C CA . SER A 1 103 ? -3.707 21.172 -3.732 1 96.19 103 SER A CA 1
ATOM 786 C C . SER A 1 103 ? -4.387 22.531 -3.799 1 96.19 103 SER A C 1
ATOM 788 O O . SER A 1 103 ? -3.857 23.469 -4.406 1 96.19 103 SER A O 1
ATOM 790 N N . LEU A 1 104 ? -5.555 22.688 -3.191 1 97.75 104 LEU A N 1
ATOM 791 C CA . LEU A 1 104 ? -6.281 23.953 -3.154 1 97.75 104 LEU A CA 1
ATOM 792 C C . LEU A 1 104 ? -5.508 25 -2.357 1 97.75 104 LEU A C 1
ATOM 794 O O . LEU A 1 104 ? -5.523 26.188 -2.703 1 97.75 104 LEU A O 1
ATOM 798 N N . ARG A 1 105 ? -4.824 24.562 -1.338 1 96.56 105 ARG A N 1
ATOM 799 C CA . ARG A 1 105 ? -4.004 25.469 -0.525 1 96.56 105 ARG A CA 1
ATOM 800 C C . ARG A 1 105 ? -2.807 25.984 -1.315 1 96.56 105 ARG A C 1
ATOM 802 O O . ARG A 1 105 ? -2.584 27.188 -1.396 1 96.56 105 ARG A O 1
ATOM 809 N N . VAL A 1 106 ? -2.135 25.078 -1.96 1 93.88 106 VAL A N 1
ATOM 810 C CA . VAL A 1 106 ? -0.849 25.391 -2.578 1 93.88 106 VAL A CA 1
ATOM 811 C C . VAL A 1 106 ? -1.072 26.047 -3.938 1 93.88 106 VAL A C 1
ATOM 813 O O . VAL A 1 106 ? -0.388 27.016 -4.285 1 93.88 106 VAL A O 1
ATOM 816 N N . ASN A 1 107 ? -2.006 25.562 -4.707 1 93.31 107 ASN A N 1
ATOM 817 C CA . ASN A 1 107 ? -2.145 25.984 -6.094 1 93.31 107 ASN A CA 1
ATOM 818 C C . ASN A 1 107 ? -3.162 27.109 -6.234 1 93.31 107 ASN A C 1
ATOM 820 O O . ASN A 1 107 ? -3.104 27.891 -7.184 1 93.31 107 ASN A O 1
ATOM 824 N N . SER A 1 108 ? -4.16 27.25 -5.309 1 94.44 108 SER A N 1
ATOM 825 C CA . SER A 1 108 ? -5.242 28.219 -5.496 1 94.44 108 SER A CA 1
ATOM 826 C C . SER A 1 108 ? -5.336 29.172 -4.316 1 94.44 108 SER A C 1
ATOM 828 O O . SER A 1 108 ? -6.145 30.109 -4.332 1 94.44 108 SER A O 1
ATOM 830 N N . SER A 1 109 ? -4.586 28.984 -3.273 1 96 109 SER A N 1
ATOM 831 C CA . SER A 1 109 ? -4.602 29.828 -2.076 1 96 109 SER A CA 1
ATOM 832 C C . SER A 1 109 ? -6.012 29.984 -1.526 1 96 109 SER A C 1
ATOM 834 O O . SER A 1 109 ? -6.387 31.062 -1.055 1 96 109 SER A O 1
ATOM 836 N N . LEU A 1 110 ? -6.773 28.922 -1.691 1 97.31 110 LEU A N 1
ATOM 837 C CA . LEU A 1 110 ? -8.164 28.984 -1.251 1 97.31 110 LEU A CA 1
ATOM 838 C C . LEU A 1 110 ? -8.266 28.766 0.256 1 97.31 110 LEU A C 1
ATOM 840 O O . LEU A 1 110 ? -9.305 29.062 0.858 1 97.31 110 LEU A O 1
ATOM 844 N N . LEU A 1 111 ? -7.227 28.188 0.858 1 96.94 111 LEU A N 1
ATOM 845 C CA . LEU A 1 111 ? -7.121 28.047 2.307 1 96.94 111 LEU A CA 1
ATOM 846 C C . LEU A 1 111 ? -5.672 28.203 2.762 1 96.94 111 LEU A C 1
ATOM 848 O O . LEU A 1 111 ? -4.75 28.156 1.945 1 96.94 111 LEU A O 1
ATOM 852 N N . ASN A 1 112 ? -5.5 28.5 4.02 1 96.5 112 ASN A N 1
ATOM 853 C CA . ASN A 1 112 ? -4.16 28.688 4.562 1 96.5 112 ASN A CA 1
ATOM 854 C C . ASN A 1 112 ? -3.705 27.469 5.367 1 96.5 112 ASN A C 1
ATOM 856 O O . ASN A 1 112 ? -4.426 26.469 5.457 1 96.5 112 ASN A O 1
ATOM 860 N N . ASP A 1 113 ? -2.506 27.531 5.93 1 94.88 113 ASP A N 1
ATOM 861 C CA . ASP A 1 113 ? -1.884 26.406 6.641 1 94.88 113 ASP A CA 1
ATOM 862 C C . ASP A 1 113 ? -2.689 26.031 7.879 1 94.88 113 ASP A C 1
ATOM 864 O O . ASP A 1 113 ? -2.811 24.844 8.211 1 94.88 113 ASP A O 1
ATOM 868 N N . LYS A 1 114 ? -3.232 27.016 8.539 1 95.44 114 LYS A N 1
ATOM 869 C CA . LYS A 1 114 ? -4.008 26.766 9.75 1 95.44 114 LYS A CA 1
ATOM 870 C C . LYS A 1 114 ? -5.289 26 9.438 1 95.44 114 LYS A C 1
ATOM 872 O O . LYS A 1 114 ? -5.68 25.109 10.18 1 95.44 114 LYS A O 1
ATOM 877 N N . GLU A 1 115 ? -5.895 26.422 8.344 1 97.56 115 GLU A N 1
ATOM 878 C CA . GLU A 1 115 ? -7.117 25.75 7.918 1 97.56 115 GLU A CA 1
ATOM 879 C C . GLU A 1 115 ? -6.836 24.312 7.484 1 97.56 115 GLU A C 1
ATOM 881 O O . GLU A 1 115 ? -7.598 23.391 7.805 1 97.56 115 GLU A O 1
ATOM 886 N N . GLN A 1 116 ? -5.762 24.094 6.77 1 97.88 116 GLN A N 1
ATOM 887 C CA . GLN A 1 116 ? -5.332 22.75 6.391 1 97.88 116 GLN A CA 1
ATOM 888 C C . GLN A 1 116 ? -5.082 21.891 7.621 1 97.88 116 GLN A C 1
ATOM 890 O O . GLN A 1 116 ? -5.512 20.734 7.672 1 97.88 116 GLN A O 1
ATOM 895 N N . HIS A 1 117 ? -4.371 22.469 8.578 1 98.12 117 HIS A N 1
ATOM 896 C CA . HIS A 1 117 ? -4.078 21.75 9.82 1 98.12 117 HIS A CA 1
ATOM 897 C C . HIS A 1 117 ? -5.359 21.406 10.57 1 98.12 117 HIS A C 1
ATOM 899 O O . HIS A 1 117 ? -5.488 20.297 11.109 1 98.12 117 HIS A O 1
ATOM 905 N N . ALA A 1 118 ? -6.305 22.328 10.602 1 98.56 118 ALA A N 1
ATOM 906 C CA . ALA A 1 118 ? -7.578 22.094 11.281 1 98.56 118 ALA A CA 1
ATOM 907 C C . ALA A 1 118 ? -8.328 20.922 10.656 1 98.56 118 ALA A C 1
ATOM 909 O O . ALA A 1 118 ? -8.891 20.078 11.367 1 98.56 118 ALA A O 1
ATOM 910 N N . ALA A 1 119 ? -8.375 20.844 9.344 1 98.88 119 ALA A N 1
ATOM 911 C CA . ALA A 1 119 ? -9.031 19.75 8.641 1 98.88 119 ALA A CA 1
ATOM 912 C C . ALA A 1 119 ? -8.336 18.422 8.922 1 98.88 119 ALA A C 1
ATOM 914 O O . ALA A 1 119 ? -9 17.391 9.133 1 98.88 119 ALA A O 1
ATOM 915 N N . HIS A 1 120 ? -7.016 18.469 8.883 1 98.75 120 HIS A N 1
ATOM 916 C CA . HIS A 1 120 ? -6.195 17.297 9.195 1 98.75 120 HIS A CA 1
ATOM 917 C C . HIS A 1 120 ? -6.527 16.734 10.57 1 98.75 120 HIS A C 1
ATOM 919 O O . HIS A 1 120 ? -6.797 15.547 10.719 1 98.75 120 HIS A O 1
ATOM 925 N N . LYS A 1 121 ? -6.535 17.594 11.539 1 98.69 121 LYS A N 1
ATOM 926 C CA . LYS A 1 121 ? -6.848 17.203 12.914 1 98.69 121 LYS A CA 1
ATOM 927 C C . LYS A 1 121 ? -8.289 16.719 13.031 1 98.69 121 LYS A C 1
ATOM 929 O O . LYS A 1 121 ? -8.555 15.711 13.688 1 98.69 121 LYS A O 1
ATOM 934 N N . TYR A 1 122 ? -9.203 17.391 12.422 1 98.88 122 TYR A N 1
ATOM 935 C CA . TYR A 1 122 ? -10.617 17.078 12.5 1 98.88 122 TYR A CA 1
ATOM 936 C C . TYR A 1 122 ? -10.898 15.688 11.922 1 98.88 122 TYR A C 1
ATOM 938 O O . TYR A 1 122 ? -11.719 14.938 12.453 1 98.88 122 TYR A O 1
ATOM 946 N N . LEU A 1 123 ? -10.258 15.391 10.836 1 98.88 123 LEU A N 1
ATOM 947 C CA . LEU A 1 123 ? -10.422 14.07 10.227 1 98.88 123 LEU A CA 1
ATOM 948 C C . LEU A 1 123 ? -9.992 12.969 11.188 1 98.88 123 LEU A C 1
ATOM 950 O O . LEU A 1 123 ? -10.695 11.977 11.359 1 98.88 123 LEU A O 1
ATOM 954 N N . PHE A 1 124 ? -8.844 13.102 11.883 1 98.81 124 PHE A N 1
ATOM 955 C CA . PHE A 1 124 ? -8.383 12.125 12.852 1 98.81 124 PHE A CA 1
ATOM 956 C C . PHE A 1 124 ? -9.352 12.023 14.023 1 98.81 124 PHE A C 1
ATOM 958 O O . PHE A 1 124 ? -9.555 10.938 14.578 1 98.81 124 PHE A O 1
ATOM 965 N N . GLU A 1 125 ? -9.992 13.094 14.352 1 98.62 125 GLU A N 1
ATOM 966 C CA . GLU A 1 125 ? -10.914 13.109 15.484 1 98.62 125 GLU A CA 1
ATOM 967 C C . GLU A 1 125 ? -12.242 12.445 15.117 1 98.62 125 GLU A C 1
ATOM 969 O O . GLU A 1 125 ? -13.016 12.078 16 1 98.62 125 GLU A O 1
ATOM 974 N N . ASN A 1 126 ? -12.516 12.312 13.859 1 98.44 126 ASN A N 1
ATOM 975 C CA . ASN A 1 126 ? -13.828 11.844 13.422 1 98.44 126 ASN A CA 1
ATOM 976 C C . ASN A 1 126 ? -13.711 10.664 12.469 1 98.44 126 ASN A C 1
ATOM 978 O O . ASN A 1 126 ? -14.57 10.469 11.602 1 98.44 126 ASN A O 1
ATOM 982 N N . GLN A 1 127 ? -12.719 9.844 12.547 1 97.75 127 GLN A N 1
ATOM 983 C CA . GLN A 1 127 ? -12.422 8.836 11.539 1 97.75 127 GLN A CA 1
ATOM 984 C C . GLN A 1 127 ? -13.133 7.523 11.844 1 97.75 127 GLN A C 1
ATOM 986 O O . GLN A 1 127 ? -13.094 6.59 11.039 1 97.75 127 GLN A O 1
ATOM 991 N N . ALA A 1 128 ? -13.859 7.363 12.93 1 97.94 128 ALA A N 1
ATOM 992 C CA . ALA A 1 128 ? -14.43 6.082 13.336 1 97.94 128 ALA A CA 1
ATOM 993 C C . ALA A 1 128 ? -15.414 5.566 12.289 1 97.94 128 ALA A C 1
ATOM 995 O O . ALA A 1 128 ? -15.508 4.359 12.055 1 97.94 128 ALA A O 1
ATOM 996 N N . VAL A 1 129 ? -16.141 6.426 11.656 1 98.5 129 VAL A N 1
ATOM 997 C CA . VAL A 1 129 ? -17.156 6.07 10.664 1 98.5 129 VAL A CA 1
ATOM 998 C C . VAL A 1 129 ? -16.484 5.555 9.398 1 98.5 129 VAL A C 1
ATOM 1000 O O . VAL A 1 129 ? -17.141 4.988 8.516 1 98.5 129 VAL A O 1
ATOM 1003 N N . LEU A 1 130 ? -15.164 5.684 9.305 1 98.69 130 LEU A N 1
ATOM 1004 C CA . LEU A 1 130 ? -14.414 5.281 8.117 1 98.69 130 LEU A CA 1
ATOM 1005 C C . LEU A 1 130 ? -13.703 3.953 8.352 1 98.69 130 LEU A C 1
ATOM 1007 O O . LEU A 1 130 ? -13.062 3.418 7.441 1 98.69 130 LEU A O 1
ATOM 1011 N N . TYR A 1 131 ? -13.773 3.381 9.547 1 98.5 131 TYR A N 1
ATOM 1012 C CA . TYR A 1 131 ? -13.117 2.111 9.844 1 98.5 131 TYR A CA 1
ATOM 1013 C C . TYR A 1 131 ? -13.758 0.969 9.07 1 98.5 131 TYR A C 1
ATOM 1015 O O . TYR A 1 131 ? -14.898 1.086 8.617 1 98.5 131 TYR A O 1
ATOM 1023 N N . ASN A 1 132 ? -13.039 -0.107 8.938 1 97.75 132 ASN A N 1
ATOM 1024 C CA . ASN A 1 132 ? -13.492 -1.25 8.156 1 97.75 132 ASN A CA 1
ATOM 1025 C C . ASN A 1 132 ? -14.844 -1.767 8.633 1 97.75 132 ASN A C 1
ATOM 1027 O O . ASN A 1 132 ? -15.711 -2.084 7.824 1 97.75 132 ASN A O 1
ATOM 1031 N N . ASP A 1 133 ? -15.008 -1.862 9.914 1 97.5 133 ASP A N 1
ATOM 1032 C CA . ASP A 1 133 ? -16.266 -2.393 10.445 1 97.5 133 ASP A CA 1
ATOM 1033 C C . ASP A 1 133 ? -17.438 -1.5 10.07 1 97.5 133 ASP A C 1
ATOM 1035 O O . ASP A 1 133 ? -18.547 -1.992 9.82 1 97.5 133 ASP A O 1
ATOM 1039 N N . ALA A 1 134 ? -17.203 -0.209 10.023 1 98.06 134 ALA A N 1
ATOM 1040 C CA . ALA A 1 134 ? -18.266 0.755 9.734 1 98.06 134 ALA A CA 1
ATOM 1041 C C . ALA A 1 134 ? -18.531 0.852 8.234 1 98.06 134 ALA A C 1
ATOM 1043 O O . ALA A 1 134 ? -19.578 1.353 7.816 1 98.06 134 ALA A O 1
ATOM 1044 N N . THR A 1 135 ? -17.594 0.331 7.379 1 97.94 135 THR A N 1
ATOM 1045 C CA . THR A 1 135 ? -17.719 0.642 5.961 1 97.94 135 THR A CA 1
ATOM 1046 C C . THR A 1 135 ? -17.844 -0.636 5.137 1 97.94 135 THR A C 1
ATOM 1048 O O . THR A 1 135 ? -17.906 -0.584 3.906 1 97.94 135 THR A O 1
ATOM 1051 N N . HIS A 1 136 ? -17.875 -1.814 5.707 1 96.06 136 HIS A N 1
ATOM 1052 C CA . HIS A 1 136 ? -17.844 -3.07 4.965 1 96.06 136 HIS A CA 1
ATOM 1053 C C . HIS A 1 136 ? -19.047 -3.17 4.016 1 96.06 136 HIS A C 1
ATOM 1055 O O . HIS A 1 136 ? -18.969 -3.842 2.986 1 96.06 136 HIS A O 1
ATOM 1061 N N . ASN A 1 137 ? -20.188 -2.521 4.301 1 97.44 137 ASN A N 1
ATOM 1062 C CA . ASN A 1 137 ? -21.391 -2.562 3.475 1 97.44 137 ASN A CA 1
ATOM 1063 C C . ASN A 1 137 ? -21.703 -1.195 2.875 1 97.44 137 ASN A C 1
ATOM 1065 O O . ASN A 1 137 ? -22.875 -0.893 2.588 1 97.44 137 ASN A O 1
ATOM 1069 N N . VAL A 1 138 ? -20.734 -0.351 2.795 1 97.88 138 VAL A N 1
ATOM 1070 C CA . VAL A 1 138 ? -20.828 0.986 2.219 1 97.88 138 VAL A CA 1
ATOM 1071 C C . VAL A 1 138 ? -20.031 1.047 0.918 1 97.88 138 VAL A C 1
ATOM 1073 O O . VAL A 1 138 ? -18.938 0.478 0.825 1 97.88 138 VAL A O 1
ATOM 1076 N N . THR A 1 139 ? -20.562 1.645 -0.137 1 98.25 139 THR A N 1
ATOM 1077 C CA . THR A 1 139 ? -19.891 1.708 -1.427 1 98.25 139 THR A CA 1
ATOM 1078 C C . THR A 1 139 ? -18.719 2.686 -1.376 1 98.25 139 THR A C 1
ATOM 1080 O O . THR A 1 139 ? -18.672 3.561 -0.509 1 98.25 139 THR A O 1
ATOM 1083 N N . ARG A 1 140 ? -17.766 2.541 -2.324 1 97.75 140 ARG A N 1
ATOM 1084 C CA . ARG A 1 140 ? -16.641 3.465 -2.41 1 97.75 140 ARG A CA 1
ATOM 1085 C C . ARG A 1 140 ? -17.125 4.895 -2.648 1 97.75 140 ARG A C 1
ATOM 1087 O O . ARG A 1 140 ? -16.578 5.84 -2.07 1 97.75 140 ARG A O 1
ATOM 1094 N N . ASP A 1 141 ? -18.156 5.094 -3.475 1 97.88 141 ASP A N 1
ATOM 1095 C CA . ASP A 1 141 ? -18.734 6.41 -3.723 1 97.88 141 ASP A CA 1
ATOM 1096 C C . ASP A 1 141 ? -19.219 7.047 -2.426 1 97.88 141 ASP A C 1
ATOM 1098 O O . ASP A 1 141 ? -18.953 8.219 -2.164 1 97.88 141 ASP A O 1
ATOM 1102 N N . ASP A 1 142 ? -19.859 6.254 -1.645 1 98.38 142 ASP A N 1
ATOM 1103 C CA . ASP A 1 142 ? -20.391 6.762 -0.385 1 98.38 142 ASP A CA 1
ATOM 1104 C C . ASP A 1 142 ? -19.266 7.066 0.605 1 98.38 142 ASP A C 1
ATOM 1106 O O . ASP A 1 142 ? -19.359 8.016 1.386 1 98.38 142 ASP A O 1
ATOM 1110 N N . ILE A 1 143 ? -18.266 6.266 0.614 1 98.44 143 ILE A N 1
ATOM 1111 C CA . ILE A 1 143 ? -17.125 6.496 1.476 1 98.44 143 ILE A CA 1
ATOM 1112 C C . ILE A 1 143 ? -16.453 7.824 1.106 1 98.44 143 ILE A C 1
ATOM 1114 O O . ILE A 1 143 ? -16.172 8.648 1.979 1 98.44 143 ILE A O 1
ATOM 1118 N N . GLU A 1 144 ? -16.203 8.039 -0.171 1 98.25 144 GLU A N 1
ATOM 1119 C CA . GLU A 1 144 ? -15.594 9.281 -0.633 1 98.25 144 GLU A CA 1
ATOM 1120 C C . GLU A 1 144 ? -16.438 10.492 -0.235 1 98.25 144 GLU A C 1
ATOM 1122 O O . GLU A 1 144 ? -15.898 11.5 0.235 1 98.25 144 GLU A O 1
ATOM 1127 N N . GLN A 1 145 ? -17.734 10.359 -0.363 1 98.31 145 GLN A N 1
ATOM 1128 C CA . GLN A 1 145 ? -18.625 11.438 0.056 1 98.31 145 GLN A CA 1
ATOM 1129 C C . GLN A 1 145 ? -18.547 11.664 1.562 1 98.31 145 GLN A C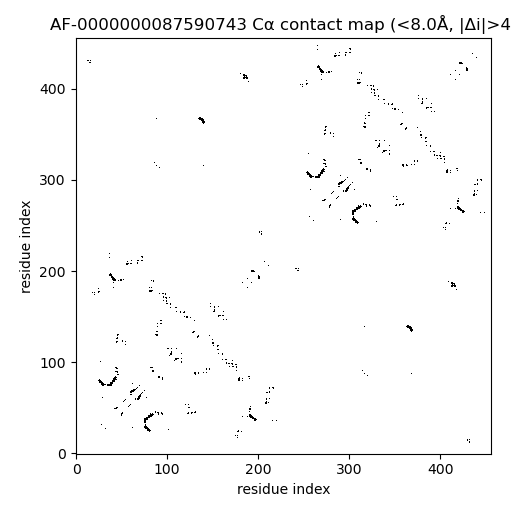 1
ATOM 1131 O O . GLN A 1 145 ? -18.516 12.812 2.021 1 98.31 145 GLN A O 1
ATOM 1136 N N . THR A 1 146 ? -18.516 10.594 2.275 1 98.75 146 THR A N 1
ATOM 1137 C CA . THR A 1 146 ? -18.438 10.695 3.729 1 98.75 146 THR A CA 1
ATOM 1138 C C . THR A 1 146 ? -17.156 11.422 4.152 1 98.75 146 THR A C 1
ATOM 1140 O O . THR A 1 146 ? -17.188 12.289 5.023 1 98.75 146 THR A O 1
ATOM 1143 N N . VAL A 1 147 ? -16.016 11.094 3.555 1 98.81 147 VAL A N 1
ATOM 1144 C CA . VAL A 1 147 ? -14.758 11.742 3.891 1 98.81 147 VAL A CA 1
ATOM 1145 C C . VAL A 1 147 ? -14.844 13.234 3.582 1 98.81 147 VAL A C 1
ATOM 1147 O O . VAL A 1 147 ? -14.438 14.07 4.395 1 98.81 147 VAL A O 1
ATOM 1150 N N . MET A 1 148 ? -15.383 13.562 2.414 1 98.69 148 MET A N 1
ATOM 1151 C CA . MET A 1 148 ? -15.531 14.969 2.039 1 98.69 148 MET A CA 1
ATOM 1152 C C . MET A 1 148 ? -16.438 15.703 3.027 1 98.69 148 MET A C 1
ATOM 1154 O O . MET A 1 148 ? -16.141 16.828 3.42 1 98.69 148 MET A O 1
ATOM 1158 N N . ASP A 1 149 ? -17.484 15.055 3.428 1 98.75 149 ASP A N 1
ATOM 1159 C CA . ASP A 1 149 ? -18.406 15.648 4.395 1 98.75 149 ASP A CA 1
ATOM 1160 C C . ASP A 1 149 ? -17.703 15.93 5.719 1 98.75 149 ASP A C 1
ATOM 1162 O O . ASP A 1 149 ? -17.922 16.969 6.336 1 98.75 149 ASP A O 1
ATOM 1166 N N . ILE A 1 150 ? -16.875 15.023 6.172 1 98.88 150 ILE A N 1
ATOM 1167 C CA . ILE A 1 150 ? -16.141 15.211 7.418 1 98.88 150 ILE A CA 1
ATOM 1168 C C . ILE A 1 150 ? -15.227 16.422 7.293 1 98.88 150 ILE A C 1
ATOM 1170 O O . ILE A 1 150 ? -15.227 17.312 8.156 1 98.88 150 ILE A O 1
ATOM 1174 N N . VAL A 1 151 ? -14.445 16.5 6.195 1 98.88 151 VAL A N 1
ATOM 1175 C CA . VAL A 1 151 ? -13.5 17.594 5.992 1 98.88 151 VAL A CA 1
ATOM 1176 C C . VAL A 1 151 ? -14.25 18.906 5.902 1 98.88 151 VAL A C 1
ATOM 1178 O O . VAL A 1 151 ? -13.859 19.906 6.52 1 98.88 151 VAL A O 1
ATOM 1181 N N . CYS A 1 152 ? -15.391 18.938 5.25 1 98.81 152 CYS A N 1
ATOM 1182 C CA . CYS A 1 152 ? -16.188 20.141 5.062 1 98.81 152 CYS A CA 1
ATOM 1183 C C . CYS A 1 152 ? -16.875 20.547 6.359 1 98.81 152 CYS A C 1
ATOM 1185 O O . CYS A 1 152 ? -17.297 21.703 6.516 1 98.81 152 CYS A O 1
ATOM 1187 N N . ALA A 1 153 ? -17.047 19.672 7.246 1 98.81 153 ALA A N 1
ATOM 1188 C CA . ALA A 1 153 ? -17.656 19.969 8.539 1 98.81 153 ALA A CA 1
ATOM 1189 C C . ALA A 1 153 ? -16.656 20.625 9.477 1 98.81 153 ALA A C 1
ATOM 1191 O O . ALA A 1 153 ? -17.031 21.109 10.555 1 98.81 153 ALA A O 1
ATOM 1192 N N . THR A 1 154 ? -15.336 20.609 9.141 1 98.81 154 THR A N 1
ATOM 1193 C CA . THR A 1 154 ? -14.344 21.344 9.93 1 98.81 154 THR A CA 1
ATOM 1194 C C . THR A 1 154 ? -14.742 22.797 10.062 1 98.81 154 THR A C 1
ATOM 1196 O O . THR A 1 154 ? -14.977 23.484 9.062 1 98.81 154 THR A O 1
ATOM 1199 N N . PRO A 1 155 ? -14.781 23.344 11.211 1 98.5 155 PRO A N 1
ATOM 1200 C CA . PRO A 1 155 ? -15.266 24.703 11.422 1 98.5 155 PRO A CA 1
ATOM 1201 C C . PRO A 1 155 ? -14.484 25.734 10.617 1 98.5 155 PRO A C 1
ATOM 1203 O O . PRO A 1 155 ? -15.047 26.734 10.148 1 98.5 155 PRO A O 1
ATOM 1206 N N . GLU A 1 156 ? -13.227 25.531 10.391 1 98.31 156 GLU A N 1
ATOM 1207 C CA . GLU A 1 156 ? -12.344 26.5 9.734 1 98.31 156 GLU A CA 1
ATOM 1208 C C . GLU A 1 156 ? -12.484 26.422 8.211 1 98.31 156 GLU A C 1
ATOM 1210 O O . GLU A 1 156 ? -11.984 27.297 7.496 1 98.31 156 GLU A O 1
ATOM 1215 N N . ILE A 1 157 ? -13.195 25.422 7.656 1 98.69 157 ILE A N 1
ATOM 1216 C CA . ILE A 1 157 ? -13.281 25.219 6.215 1 98.69 157 ILE A CA 1
ATOM 1217 C C . ILE A 1 157 ? -14.555 25.875 5.68 1 98.69 157 ILE A C 1
ATOM 1219 O O . ILE A 1 157 ? -15.656 25.547 6.129 1 98.69 157 ILE A O 1
ATOM 1223 N N . SER A 1 158 ? -14.422 26.766 4.75 1 98.44 158 SER A N 1
ATOM 1224 C CA . SER A 1 158 ? -15.547 27.516 4.203 1 98.44 158 SER A CA 1
ATOM 1225 C C . SER A 1 158 ? -16.312 26.703 3.164 1 98.44 158 SER A C 1
ATOM 1227 O O . SER A 1 158 ? -15.789 25.719 2.645 1 98.44 158 SER A O 1
ATOM 1229 N N . GLU A 1 159 ? -17.5 27.188 2.889 1 98.25 159 GLU A N 1
ATOM 1230 C CA . GLU A 1 159 ? -18.312 26.562 1.846 1 98.25 159 GLU A CA 1
ATOM 1231 C C . GLU A 1 159 ? -17.625 26.656 0.487 1 98.25 159 GLU A C 1
ATOM 1233 O O . GLU A 1 159 ? -17.734 25.75 -0.337 1 98.25 159 GLU A O 1
ATOM 1238 N N . THR A 1 160 ? -16.906 27.734 0.27 1 98.38 160 THR A N 1
ATOM 1239 C CA . THR A 1 160 ? -16.172 27.922 -0.976 1 98.38 160 THR A CA 1
ATOM 1240 C C . THR A 1 160 ? -15.109 26.828 -1.135 1 98.38 160 THR A C 1
ATOM 1242 O O . THR A 1 160 ? -14.977 26.25 -2.209 1 98.38 160 THR A O 1
ATOM 1245 N N . VAL A 1 161 ? -14.391 26.594 -0.057 1 98.62 161 VAL A N 1
ATOM 1246 C CA . VAL A 1 161 ? -13.367 25.562 -0.073 1 98.62 161 VAL A CA 1
ATOM 1247 C C . VAL A 1 161 ? -14.008 24.188 -0.295 1 98.62 161 VAL A C 1
ATOM 1249 O O . VAL A 1 161 ? -13.5 23.375 -1.062 1 98.62 161 VAL A O 1
ATOM 1252 N N . CYS A 1 162 ? -15.172 23.922 0.307 1 98.69 162 CYS A N 1
ATOM 1253 C CA . CYS A 1 162 ? -15.875 22.656 0.171 1 98.69 162 CYS A CA 1
ATOM 1254 C C . CYS A 1 162 ? -16.312 22.422 -1.271 1 98.69 162 CYS A C 1
ATOM 1256 O O . CYS A 1 162 ? -16.156 21.312 -1.8 1 98.69 162 CYS A O 1
ATOM 1258 N N . THR A 1 163 ? -16.844 23.453 -1.874 1 98.69 163 THR A N 1
ATOM 1259 C CA . THR A 1 163 ? -17.234 23.344 -3.271 1 98.69 163 THR A CA 1
ATOM 1260 C C . THR A 1 163 ? -16.047 23.047 -4.16 1 98.69 163 THR A C 1
ATOM 1262 O O . THR A 1 163 ? -16.109 22.172 -5.035 1 98.69 163 THR A O 1
ATOM 1265 N N . ALA A 1 164 ? -14.953 23.734 -3.934 1 98.69 164 ALA A N 1
ATOM 1266 C CA . ALA A 1 164 ? -13.727 23.516 -4.703 1 98.69 164 ALA A CA 1
ATOM 1267 C C . ALA A 1 164 ? -13.188 22.109 -4.48 1 98.69 164 ALA A C 1
ATOM 1269 O O . ALA A 1 164 ? -12.633 21.484 -5.398 1 98.69 164 ALA A O 1
ATOM 1270 N N . LEU A 1 165 ? -13.266 21.625 -3.283 1 98.56 165 LEU A N 1
ATOM 1271 C CA . LEU A 1 165 ? -12.836 20.266 -2.93 1 98.56 165 LEU A CA 1
ATOM 1272 C C . LEU A 1 165 ? -13.602 19.234 -3.744 1 98.56 165 LEU A C 1
ATOM 1274 O O . LEU A 1 165 ? -12.992 18.328 -4.332 1 98.56 165 LEU A O 1
ATOM 1278 N N . HIS A 1 166 ? -14.922 19.359 -3.766 1 98.12 166 HIS A N 1
ATOM 1279 C CA . HIS A 1 166 ? -15.75 18.453 -4.539 1 98.12 166 HIS A CA 1
ATOM 1280 C C . HIS A 1 166 ? -15.391 18.5 -6.02 1 98.12 166 HIS A C 1
ATOM 1282 O O . HIS A 1 166 ? -15.266 17.453 -6.664 1 98.12 166 HIS A O 1
ATOM 1288 N N . ASN A 1 167 ? -15.133 19.688 -6.52 1 97.81 167 ASN A N 1
ATOM 1289 C CA . ASN A 1 167 ? -14.852 19.875 -7.941 1 97.81 167 ASN A CA 1
ATOM 1290 C C . ASN A 1 167 ? -13.461 19.359 -8.305 1 97.81 167 ASN A C 1
ATOM 1292 O O . ASN A 1 167 ? -13.234 18.906 -9.43 1 97.81 167 ASN A O 1
ATOM 1296 N N . GLY A 1 168 ? -12.562 19.469 -7.371 1 97.56 168 GLY A N 1
ATOM 1297 C CA . GLY A 1 168 ? -11.164 19.156 -7.656 1 97.56 168 GLY A CA 1
ATOM 1298 C C . GLY A 1 168 ? -10.789 17.734 -7.312 1 97.56 168 GLY A C 1
ATOM 1299 O O . GLY A 1 168 ? -9.68 17.297 -7.609 1 97.56 168 GLY A O 1
ATOM 1300 N N . PHE A 1 169 ? -11.664 16.969 -6.785 1 97.81 169 PHE A N 1
ATOM 1301 C CA . PHE A 1 169 ? -11.383 15.648 -6.238 1 97.81 169 PHE A CA 1
ATOM 1302 C C . PHE A 1 169 ? -10.867 14.711 -7.324 1 97.81 169 PHE A C 1
ATOM 1304 O O . PHE A 1 169 ? -9.93 13.945 -7.09 1 97.81 169 PHE A O 1
ATOM 1311 N N . ALA A 1 170 ? -11.43 14.719 -8.492 1 95.5 170 ALA A N 1
ATOM 1312 C CA . ALA A 1 170 ? -11.078 13.789 -9.562 1 95.5 170 ALA A CA 1
ATOM 1313 C C . ALA A 1 170 ? -9.688 14.078 -10.109 1 95.5 170 ALA A C 1
ATOM 1315 O O . ALA A 1 170 ? -9.062 13.211 -10.727 1 95.5 170 ALA A O 1
ATOM 1316 N N . ASP A 1 171 ? -9.086 15.211 -9.805 1 95.62 171 ASP A N 1
ATOM 1317 C CA . ASP A 1 171 ? -7.867 15.68 -10.461 1 95.62 171 ASP A CA 1
ATOM 1318 C C . ASP A 1 171 ? -6.629 15.312 -9.648 1 95.62 171 ASP A C 1
ATOM 1320 O O . ASP A 1 171 ? -5.5 15.562 -10.078 1 95.62 171 ASP A O 1
ATOM 1324 N N . THR A 1 172 ? -6.797 14.703 -8.477 1 95.62 172 THR A N 1
ATOM 1325 C CA . THR A 1 172 ? -5.637 14.57 -7.602 1 95.62 172 THR A CA 1
ATOM 1326 C C . THR A 1 172 ? -5.273 13.102 -7.398 1 95.62 172 THR A C 1
ATOM 1328 O O . THR A 1 172 ? -4.516 12.766 -6.488 1 95.62 172 THR A O 1
ATOM 1331 N N . GLU A 1 173 ? -5.797 12.219 -8.219 1 95.81 173 GLU A N 1
ATOM 1332 C CA . GLU A 1 173 ? -5.5 10.797 -8.148 1 95.81 173 GLU A CA 1
ATOM 1333 C C . GLU A 1 173 ? -4.004 10.531 -8.297 1 95.81 173 GLU A C 1
ATOM 1335 O O . GLU A 1 173 ? -3.404 9.836 -7.473 1 95.81 173 GLU A O 1
ATOM 1340 N N . SER A 1 174 ? -3.393 11.078 -9.266 1 94 174 SER A N 1
ATOM 1341 C CA . SER A 1 174 ? -1.983 10.844 -9.57 1 94 174 SER A CA 1
ATOM 1342 C C . SER A 1 174 ? -1.085 11.375 -8.453 1 94 174 SER A C 1
ATOM 1344 O O . SER A 1 174 ? -0.114 10.719 -8.07 1 94 174 SER A O 1
ATOM 1346 N N . ASP A 1 175 ? -1.403 12.539 -7.938 1 94 175 ASP A N 1
ATOM 1347 C CA . ASP A 1 175 ? -0.633 13.102 -6.832 1 94 175 ASP A CA 1
ATOM 1348 C C . ASP A 1 175 ? -0.725 12.219 -5.59 1 94 175 ASP A C 1
ATOM 1350 O O . ASP A 1 175 ? 0.272 12.008 -4.898 1 94 175 ASP A O 1
ATOM 1354 N N . THR A 1 176 ? -1.929 11.734 -5.359 1 96.62 176 THR A N 1
ATOM 1355 C CA . THR A 1 176 ? -2.141 10.875 -4.199 1 96.62 176 THR A CA 1
ATOM 1356 C C . THR A 1 176 ? -1.335 9.586 -4.332 1 96.62 176 THR A C 1
ATOM 1358 O O . THR A 1 176 ? -0.704 9.141 -3.371 1 96.62 176 THR A O 1
ATOM 1361 N N . ARG A 1 177 ? -1.326 9.023 -5.535 1 96.44 177 ARG A N 1
ATOM 1362 C CA . ARG A 1 177 ? -0.538 7.82 -5.797 1 96.44 177 ARG A CA 1
ATOM 1363 C C . ARG A 1 177 ? 0.951 8.094 -5.605 1 96.44 177 ARG A C 1
ATOM 1365 O O . ARG A 1 177 ? 1.671 7.262 -5.047 1 96.44 177 ARG A O 1
ATOM 1372 N N . SER A 1 178 ? 1.385 9.227 -6.047 1 94.75 178 SER A N 1
ATOM 1373 C CA . SER A 1 178 ? 2.803 9.562 -6.008 1 94.75 178 SER A CA 1
ATOM 1374 C C . SER A 1 178 ? 3.312 9.641 -4.57 1 94.75 178 SER A C 1
ATOM 1376 O O . SER A 1 178 ? 4.422 9.188 -4.277 1 94.75 178 SER A O 1
ATOM 1378 N N . VAL A 1 179 ? 2.525 10.25 -3.729 1 94.81 179 VAL A N 1
ATOM 1379 C CA . VAL A 1 179 ? 2.932 10.344 -2.33 1 94.81 179 VAL A CA 1
ATOM 1380 C C . VAL A 1 179 ? 3.012 8.953 -1.715 1 94.81 179 VAL A C 1
ATOM 1382 O O . VAL A 1 179 ? 3.939 8.648 -0.961 1 94.81 179 VAL A O 1
ATOM 1385 N N . TRP A 1 180 ? 2.051 8.156 -2.018 1 97.31 180 TRP A N 1
ATOM 1386 C CA . TRP A 1 180 ? 2.049 6.785 -1.513 1 97.31 180 TRP A CA 1
ATOM 1387 C C . TRP A 1 180 ? 3.266 6.016 -2.02 1 97.31 180 TRP A C 1
ATOM 1389 O O . TRP A 1 180 ? 3.949 5.344 -1.244 1 97.31 180 TRP A O 1
ATOM 1399 N N . LYS A 1 181 ? 3.551 6.125 -3.287 1 96.44 181 LYS A N 1
ATOM 1400 C CA . LYS A 1 181 ? 4.695 5.445 -3.891 1 96.44 181 LYS A CA 1
ATOM 1401 C C . LYS A 1 181 ? 6.004 5.898 -3.252 1 96.44 181 LYS A C 1
ATOM 1403 O O . LYS A 1 181 ? 6.895 5.086 -3.006 1 96.44 181 LYS A O 1
ATOM 1408 N N . TYR A 1 182 ? 6.09 7.188 -3.023 1 95.5 182 TYR A N 1
ATOM 1409 C CA . TYR A 1 182 ? 7.25 7.734 -2.336 1 95.5 182 TYR A CA 1
ATOM 1410 C C . TYR A 1 182 ? 7.5 7.012 -1.019 1 95.5 182 TYR A C 1
ATOM 1412 O O . TYR A 1 182 ? 8.625 6.613 -0.725 1 95.5 182 TYR A O 1
ATOM 1420 N N . SER A 1 183 ? 6.43 6.852 -0.275 1 96.75 183 SER A N 1
ATOM 1421 C CA . SER A 1 183 ? 6.539 6.227 1.039 1 96.75 183 SER A CA 1
ATOM 1422 C C . SER A 1 183 ? 7.012 4.781 0.927 1 96.75 183 SER A C 1
ATOM 1424 O O . SER A 1 183 ? 7.875 4.344 1.69 1 96.75 183 SER A O 1
ATOM 1426 N N . CYS A 1 184 ? 6.48 4.047 -0.029 1 96.19 184 CYS A N 1
ATOM 1427 C CA . CYS A 1 184 ? 6.906 2.67 -0.254 1 96.19 184 CYS A CA 1
ATOM 1428 C C . CYS A 1 184 ? 8.391 2.605 -0.58 1 96.19 184 CYS A C 1
ATOM 1430 O O . CYS A 1 184 ? 9.117 1.773 -0.03 1 96.19 184 CYS A O 1
ATOM 1432 N N . GLU A 1 185 ? 8.828 3.455 -1.415 1 94 185 GLU A N 1
ATOM 1433 C CA . GLU A 1 185 ? 10.211 3.459 -1.886 1 94 185 GLU A CA 1
ATOM 1434 C C . GLU A 1 185 ? 11.18 3.83 -0.764 1 94 185 GLU A C 1
ATOM 1436 O O . GLU A 1 185 ? 12.383 3.605 -0.875 1 94 185 GLU A O 1
ATOM 1441 N N . HIS A 1 186 ? 10.641 4.348 0.276 1 93.56 186 HIS A N 1
ATOM 1442 C CA . HIS A 1 186 ? 11.445 4.672 1.449 1 93.56 186 HIS A CA 1
ATOM 1443 C C . HIS A 1 186 ? 11.273 3.627 2.545 1 93.56 186 HIS A C 1
ATOM 1445 O O . HIS A 1 186 ? 11.586 3.881 3.709 1 93.56 186 HIS A O 1
ATOM 1451 N N . GLY A 1 187 ? 10.664 2.539 2.156 1 93.06 187 GLY A N 1
ATOM 1452 C CA . GLY A 1 187 ? 10.641 1.373 3.025 1 93.06 187 GLY A CA 1
ATOM 1453 C C . GLY A 1 187 ? 9.469 1.375 3.994 1 93.06 187 GLY A C 1
ATOM 1454 O O . GLY A 1 187 ? 9.406 0.544 4.902 1 93.06 187 GLY A O 1
ATOM 1455 N N . VAL A 1 188 ? 8.555 2.275 3.867 1 96.88 188 VAL A N 1
ATOM 1456 C CA . VAL A 1 188 ? 7.406 2.365 4.758 1 96.88 188 VAL A CA 1
ATOM 1457 C C . VAL A 1 188 ? 6.43 1.231 4.457 1 96.88 188 VAL A C 1
ATOM 1459 O O . VAL A 1 188 ? 6.066 1.007 3.299 1 96.88 188 VAL A O 1
ATOM 1462 N N . SER A 1 189 ? 6.008 0.498 5.488 1 96.62 189 SER A N 1
ATOM 1463 C CA . SER A 1 189 ? 5.129 -0.652 5.297 1 96.62 189 SER A CA 1
ATOM 1464 C C . SER A 1 189 ? 4.039 -0.698 6.359 1 96.62 189 SER A C 1
ATOM 1466 O O . SER A 1 189 ? 3.346 -1.707 6.504 1 96.62 189 SER A O 1
ATOM 1468 N N . GLY A 1 190 ? 3.904 0.303 7.102 1 96.69 190 GLY A N 1
ATOM 1469 C CA . GLY A 1 190 ? 2.91 0.413 8.156 1 96.69 190 GLY A CA 1
ATOM 1470 C C . GLY A 1 190 ? 2.742 1.829 8.68 1 96.69 190 GLY A C 1
ATOM 1471 O O . GLY A 1 190 ? 3.504 2.725 8.305 1 96.69 190 GLY A O 1
ATOM 1472 N N . THR A 1 191 ? 1.674 2.055 9.5 1 97.62 191 THR A N 1
ATOM 1473 C CA . THR A 1 191 ? 1.415 3.391 10.023 1 97.62 191 THR A CA 1
ATOM 1474 C C . THR A 1 191 ? 1.084 3.334 11.516 1 97.62 191 THR A C 1
ATOM 1476 O O . THR A 1 191 ? 0.556 2.33 12 1 97.62 191 THR A O 1
ATOM 1479 N N . PRO A 1 192 ? 1.429 4.289 12.273 1 97.88 192 PRO A N 1
ATOM 1480 C CA . PRO A 1 192 ? 2.342 5.352 11.844 1 97.88 192 PRO A CA 1
ATOM 1481 C C . PRO A 1 192 ? 3.795 4.887 11.773 1 97.88 192 PRO A C 1
ATOM 1483 O O . PRO A 1 192 ? 4.211 4.031 12.555 1 97.88 192 PRO A O 1
ATOM 1486 N N . THR A 1 193 ? 4.465 5.285 10.766 1 97.56 193 THR A N 1
ATOM 1487 C CA . THR A 1 193 ? 5.918 5.18 10.68 1 97.56 193 THR A CA 1
ATOM 1488 C C . THR A 1 193 ? 6.566 6.559 10.75 1 97.56 193 THR A C 1
ATOM 1490 O O . THR A 1 193 ? 6.07 7.512 10.148 1 97.56 193 THR A O 1
ATOM 1493 N N . THR A 1 194 ? 7.676 6.672 11.492 1 97.81 194 THR A N 1
ATOM 1494 C CA . THR A 1 194 ? 8.352 7.961 11.609 1 97.81 194 THR A CA 1
ATOM 1495 C C . THR A 1 194 ? 9.781 7.871 11.094 1 97.81 194 THR A C 1
ATOM 1497 O O . THR A 1 194 ? 10.453 6.852 11.273 1 97.81 194 THR A O 1
ATOM 1500 N N . HIS A 1 195 ? 10.156 8.852 10.414 1 96.88 195 HIS A N 1
ATOM 1501 C CA . HIS A 1 195 ? 11.562 9.133 10.133 1 96.88 195 HIS A CA 1
ATOM 1502 C C . HIS A 1 195 ? 12.016 10.414 10.828 1 96.88 195 HIS A C 1
ATOM 1504 O O . HIS A 1 195 ? 11.242 11.367 10.953 1 96.88 195 HIS A O 1
ATOM 1510 N N . VAL A 1 196 ? 13.203 10.422 11.305 1 95.31 196 VAL A N 1
ATOM 1511 C CA . VAL A 1 196 ? 13.836 11.633 11.82 1 95.31 196 VAL A CA 1
ATOM 1512 C C . VAL A 1 196 ? 15.078 11.961 11 1 95.31 196 VAL A C 1
ATOM 1514 O O . VAL A 1 196 ? 16 11.156 10.914 1 95.31 196 VAL A O 1
ATOM 1517 N N . ASN A 1 197 ? 15.008 13.133 10.375 1 93.31 197 ASN A N 1
ATOM 1518 C CA . ASN A 1 197 ? 16.062 13.547 9.461 1 93.31 197 ASN A CA 1
ATOM 1519 C C . ASN A 1 197 ? 16.328 12.508 8.383 1 93.31 197 ASN A C 1
ATOM 1521 O O . ASN A 1 197 ? 17.484 12.195 8.078 1 93.31 197 ASN A O 1
ATOM 1525 N N . GLY A 1 198 ? 15.273 11.883 7.957 1 92.88 198 GLY A N 1
ATOM 1526 C CA . GLY A 1 198 ? 15.344 10.977 6.824 1 92.88 198 GLY A CA 1
ATOM 1527 C C . GLY A 1 198 ? 15.648 9.547 7.223 1 92.88 198 GLY A C 1
ATOM 1528 O O . GLY A 1 198 ? 15.672 8.656 6.371 1 92.88 198 GLY A O 1
ATOM 1529 N N . VAL A 1 199 ? 15.883 9.344 8.508 1 93.69 199 VAL A N 1
ATOM 1530 C CA . VAL A 1 199 ? 16.234 8.008 8.984 1 93.69 199 VAL A CA 1
ATOM 1531 C C . VAL A 1 199 ? 15.039 7.398 9.727 1 93.69 199 VAL A C 1
ATOM 1533 O O . VAL A 1 199 ? 14.438 8.047 10.578 1 93.69 199 VAL A O 1
ATOM 1536 N N . ALA A 1 200 ? 14.781 6.188 9.344 1 94.25 200 ALA A N 1
ATOM 1537 C CA . ALA A 1 200 ? 13.672 5.496 9.992 1 94.25 200 ALA A CA 1
ATOM 1538 C C . ALA A 1 200 ? 13.891 5.391 11.5 1 94.25 200 ALA A C 1
ATOM 1540 O O . ALA A 1 200 ? 14.977 5 11.945 1 94.25 200 ALA A O 1
ATOM 1541 N N . PHE A 1 201 ? 12.914 5.863 12.25 1 93.81 201 PHE A N 1
ATOM 1542 C CA . PHE A 1 201 ? 12.938 5.785 13.711 1 93.81 201 PHE A CA 1
ATOM 1543 C C . PHE A 1 201 ? 11.555 5.43 14.25 1 93.81 201 PHE A C 1
ATOM 1545 O O . PHE A 1 201 ? 10.594 6.172 14.047 1 93.81 201 PHE A O 1
ATOM 1552 N N . GLN A 1 202 ? 11.508 4.336 14.859 1 91.38 202 GLN A N 1
ATOM 1553 C CA . GLN A 1 202 ? 10.266 3.945 15.508 1 91.38 202 GLN A CA 1
ATOM 1554 C C . GLN A 1 202 ? 10.398 3.957 17.031 1 91.38 202 GLN A C 1
ATOM 1556 O O . GLN A 1 202 ? 11.062 3.086 17.594 1 91.38 202 GLN A O 1
ATOM 1561 N N . ALA A 1 203 ? 9.719 4.824 17.625 1 92.69 203 ALA A N 1
ATOM 1562 C CA . ALA A 1 203 ? 9.758 4.941 19.078 1 92.69 203 ALA A CA 1
ATOM 1563 C C . ALA A 1 203 ? 8.891 3.87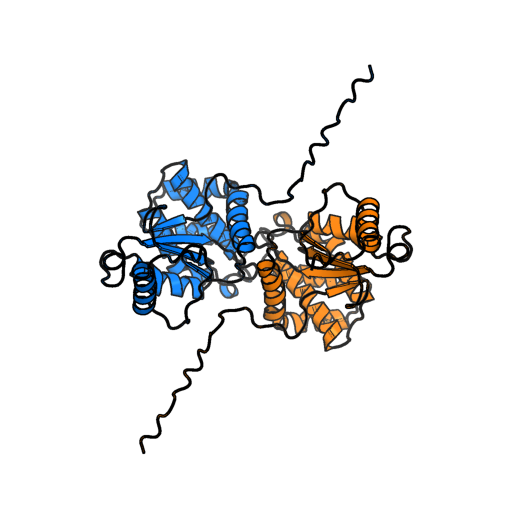3 19.734 1 92.69 203 ALA A C 1
ATOM 1565 O O . ALA A 1 203 ? 7.961 3.346 19.109 1 92.69 203 ALA A O 1
ATOM 1566 N N . PRO A 1 204 ? 9.234 3.531 21.031 1 91.38 204 PRO A N 1
ATOM 1567 C CA . PRO A 1 204 ? 8.289 2.711 21.797 1 91.38 204 PRO A CA 1
ATOM 1568 C C . PRO A 1 204 ? 6.887 3.312 21.828 1 91.38 204 PRO A C 1
ATOM 1570 O O . PRO A 1 204 ? 6.734 4.535 21.906 1 91.38 204 PRO A O 1
ATOM 1573 N N . PHE A 1 205 ? 5.941 2.406 21.812 1 86.88 205 PHE A N 1
ATOM 1574 C CA . PHE A 1 205 ? 4.551 2.826 21.688 1 86.88 205 PHE A CA 1
ATOM 1575 C C . PHE A 1 205 ? 4.113 3.645 22.891 1 86.88 205 PHE A C 1
ATOM 1577 O O . PHE A 1 205 ? 3.162 4.422 22.812 1 86.88 205 PHE A O 1
ATOM 1584 N N . TYR A 1 206 ? 4.828 3.516 24.016 1 91.75 206 TYR A N 1
ATOM 1585 C CA . TYR A 1 206 ? 4.402 4.188 25.234 1 91.75 206 TYR A CA 1
ATOM 1586 C C . TYR A 1 206 ? 5 5.586 25.328 1 91.75 206 TYR A C 1
ATOM 1588 O O . TYR A 1 206 ? 4.691 6.344 26.25 1 91.75 206 TYR A O 1
ATOM 1596 N N . TRP A 1 207 ? 5.906 5.934 24.359 1 95.31 207 TRP A N 1
ATOM 1597 C CA . TRP A 1 207 ? 6.453 7.289 24.359 1 95.31 207 TRP A CA 1
ATOM 1598 C C . TRP A 1 207 ? 5.352 8.32 24.156 1 95.31 207 TRP A C 1
ATOM 1600 O O . TRP A 1 207 ? 4.539 8.195 23.234 1 95.31 207 TRP A O 1
ATOM 1610 N N . GLY A 1 208 ? 5.289 9.25 25.047 1 94.44 208 GLY A N 1
ATOM 1611 C CA . GLY A 1 208 ? 4.477 10.445 24.859 1 94.44 208 GLY A CA 1
ATOM 1612 C C . GLY A 1 208 ? 5.273 11.641 24.375 1 94.44 208 GLY A C 1
ATOM 1613 O O . GLY A 1 208 ? 6.395 11.484 23.891 1 94.44 208 GLY A O 1
ATOM 1614 N N . VAL A 1 209 ? 4.648 12.773 24.453 1 93.88 209 VAL A N 1
ATOM 1615 C CA . VAL A 1 209 ? 5.246 14 23.922 1 93.88 209 VAL A CA 1
ATOM 1616 C C . VAL A 1 209 ? 6.539 14.305 24.688 1 93.88 209 VAL A C 1
ATOM 1618 O O . VAL A 1 209 ? 7.508 14.789 24.094 1 93.88 209 VAL A O 1
ATOM 1621 N N . GLU A 1 210 ? 6.586 14.023 25.922 1 93.44 210 GLU A N 1
ATOM 1622 C CA . GLU A 1 210 ? 7.777 14.32 26.719 1 93.44 210 GLU A CA 1
ATOM 1623 C C . GLU A 1 210 ? 8.969 13.492 26.25 1 93.44 210 GLU A C 1
ATOM 1625 O O . GLU A 1 210 ? 10.07 14.031 26.062 1 93.44 210 GLU A O 1
ATOM 1630 N N . GLU A 1 211 ? 8.742 12.211 26.109 1 94.75 211 GLU A N 1
ATOM 1631 C CA . GLU A 1 211 ? 9.82 11.328 25.656 1 94.75 211 GLU A CA 1
ATOM 1632 C C . GLU A 1 211 ? 10.305 11.727 24.266 1 94.75 211 GLU A C 1
ATOM 1634 O O . GLU A 1 211 ? 11.508 11.758 24.016 1 94.75 211 GLU A O 1
ATOM 1639 N N . TRP A 1 212 ? 9.406 12.031 23.344 1 94.69 212 TRP A N 1
ATOM 1640 C CA . TRP A 1 212 ? 9.758 12.461 22 1 94.69 212 TRP A CA 1
ATOM 1641 C C . TRP A 1 212 ? 10.547 13.773 22.031 1 94.69 212 TRP A C 1
ATOM 1643 O O . TRP A 1 212 ? 11.555 13.922 21.344 1 94.69 212 TRP A O 1
ATOM 1653 N N . THR A 1 213 ? 10.078 14.719 22.859 1 92.56 213 THR A N 1
ATOM 1654 C CA . THR A 1 213 ? 10.773 16 22.984 1 92.56 213 THR A CA 1
ATOM 1655 C C . THR A 1 213 ? 12.203 15.797 23.469 1 92.56 213 THR A C 1
ATOM 1657 O O . THR A 1 213 ? 13.141 16.359 22.891 1 92.56 213 THR A O 1
ATOM 1660 N N . ASN A 1 214 ? 12.352 14.992 24.453 1 91.56 214 ASN A N 1
ATOM 1661 C CA . ASN A 1 214 ? 13.68 14.727 24.984 1 91.56 214 ASN A CA 1
ATOM 1662 C C . ASN A 1 214 ? 14.578 14.07 23.938 1 91.56 214 ASN A C 1
ATOM 1664 O O . ASN A 1 214 ? 15.758 14.406 23.828 1 91.56 214 ASN A O 1
ATOM 1668 N N . PHE A 1 215 ? 14.078 13.148 23.266 1 93.44 215 PHE A N 1
ATOM 1669 C CA . PHE A 1 215 ? 14.82 12.469 22.219 1 93.44 215 PHE A CA 1
ATOM 1670 C C . PHE A 1 215 ? 15.289 13.453 21.156 1 93.44 215 PHE A C 1
ATOM 1672 O O . PHE A 1 215 ? 16.469 13.484 20.797 1 93.44 215 PHE A O 1
ATOM 1679 N N . LEU A 1 216 ? 14.359 14.289 20.625 1 91.94 216 LEU A N 1
ATOM 1680 C CA . LEU A 1 216 ? 14.656 15.242 19.562 1 91.94 216 LEU A CA 1
ATOM 1681 C C . LEU A 1 216 ? 15.648 16.297 20.047 1 91.94 216 LEU A C 1
ATOM 1683 O O . LEU A 1 216 ? 16.578 16.656 19.312 1 91.94 216 LEU A O 1
ATOM 1687 N N . LEU A 1 217 ? 15.5 16.75 21.266 1 89 217 LEU A N 1
ATOM 1688 C CA . LEU A 1 217 ? 16.453 17.688 21.828 1 89 217 LEU A CA 1
ATOM 1689 C C . LEU A 1 217 ? 17.844 17.078 21.922 1 89 217 LEU A C 1
ATOM 1691 O O . LEU A 1 217 ? 18.844 17.766 21.75 1 89 217 LEU A O 1
ATOM 1695 N N . GLY A 1 218 ? 17.844 15.844 22.25 1 88.94 218 GLY A N 1
ATOM 1696 C CA . GLY A 1 218 ? 19.109 15.141 22.328 1 88.94 218 GLY A CA 1
ATOM 1697 C C . GLY A 1 218 ? 19.859 15.125 21.016 1 88.94 218 GLY A C 1
ATOM 1698 O O . GLY A 1 218 ? 21.094 15.133 21 1 88.94 218 GLY A O 1
ATOM 1699 N N . LEU A 1 219 ? 19.188 15.086 19.922 1 88.06 219 LEU A N 1
ATOM 1700 C CA . LEU A 1 219 ? 19.812 15.094 18.594 1 88.06 219 LEU A CA 1
ATOM 1701 C C . LEU A 1 219 ? 20.422 16.453 18.297 1 88.06 219 LEU A C 1
ATOM 1703 O O . LEU A 1 219 ? 21.391 16.547 17.531 1 88.06 219 LEU A O 1
ATOM 1707 N N . LEU A 1 220 ? 19.844 17.531 18.812 1 83 220 LEU A N 1
ATOM 1708 C CA . LEU A 1 220 ? 20.359 18.875 18.578 1 83 220 LEU A CA 1
ATOM 1709 C C . LEU A 1 220 ? 21.672 19.094 19.328 1 83 220 LEU A C 1
ATOM 1711 O O . LEU A 1 220 ? 22.516 19.859 18.875 1 83 220 LEU A O 1
ATOM 1715 N N . ASP A 1 221 ? 21.781 18.422 20.391 1 78.44 221 ASP A N 1
ATOM 1716 C CA . ASP A 1 221 ? 22.984 18.594 21.219 1 78.44 221 ASP A CA 1
ATOM 1717 C C . ASP A 1 221 ? 24.141 17.734 20.703 1 78.44 221 ASP A C 1
ATOM 1719 O O . ASP A 1 221 ? 25.281 17.906 21.141 1 78.44 221 ASP A O 1
ATOM 1723 N N . THR A 1 222 ? 23.891 16.766 19.812 1 68.06 222 THR A N 1
ATOM 1724 C CA . THR A 1 222 ? 24.938 15.883 19.312 1 68.06 222 THR A CA 1
ATOM 1725 C C . THR A 1 222 ? 25.594 16.484 18.078 1 68.06 222 THR A C 1
ATOM 1727 O O . THR A 1 222 ? 24.922 16.734 17.062 1 68.06 222 THR A O 1
ATOM 1730 N N . PRO A 1 223 ? 26.906 16.875 18.188 1 64.62 223 PRO A N 1
ATOM 1731 C CA . PRO A 1 223 ? 27.578 17.391 17 1 64.62 223 PRO A CA 1
ATOM 1732 C C . PRO A 1 223 ? 27.594 16.391 15.852 1 64.62 223 PRO A C 1
ATOM 1734 O O . PRO A 1 223 ? 27.625 15.18 16.094 1 64.62 223 PRO A O 1
ATOM 1737 N N . TYR A 1 224 ? 27 16.797 14.648 1 59.69 224 TYR A N 1
ATOM 1738 C CA . TYR A 1 224 ? 27.094 15.953 13.461 1 59.69 224 TYR A CA 1
ATOM 1739 C C . TYR A 1 224 ? 28.516 15.445 13.273 1 59.69 224 TYR A C 1
ATOM 1741 O O . TYR A 1 224 ? 29.469 16.234 13.188 1 59.69 224 TYR A O 1
ATOM 1749 N N . SER A 1 225 ? 28.891 14.258 13.836 1 48.66 225 SER A N 1
ATOM 1750 C CA . SER A 1 225 ? 30.203 13.703 13.562 1 48.66 225 SER A CA 1
ATOM 1751 C C . SER A 1 225 ? 30.234 12.977 12.219 1 48.66 225 SER A C 1
ATOM 1753 O O . SER A 1 225 ? 29.375 12.125 11.953 1 48.66 225 SER A O 1
ATOM 1755 N N . VAL A 1 226 ? 30.531 13.633 11.219 1 44.94 226 VAL A N 1
ATOM 1756 C CA . VAL A 1 226 ? 30.75 12.945 9.953 1 44.94 226 VAL A CA 1
ATOM 1757 C C . VAL A 1 226 ? 31.969 12.016 10.07 1 44.94 226 VAL A C 1
ATOM 1759 O O . VAL A 1 226 ? 33.062 12.453 10.461 1 44.94 226 VAL A O 1
ATOM 1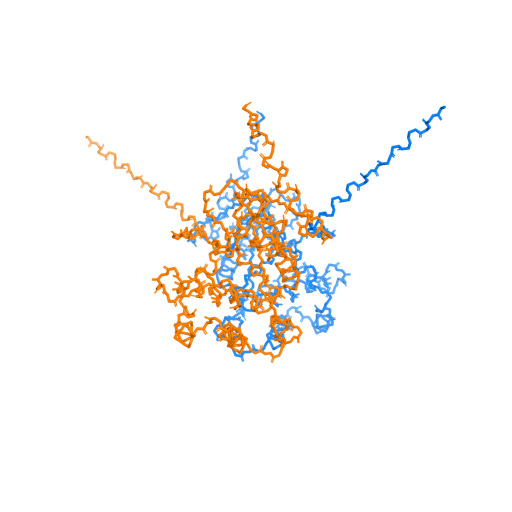762 N N . ASP A 1 227 ? 31.688 10.859 10.57 1 34.81 227 ASP A N 1
ATOM 1763 C CA . ASP A 1 227 ? 32.875 10.055 10.32 1 34.81 227 ASP A CA 1
ATOM 1764 C C . ASP A 1 227 ? 33.375 10.242 8.891 1 34.81 227 ASP A C 1
ATOM 1766 O O . ASP A 1 227 ? 32.719 9.828 7.934 1 34.81 227 ASP A O 1
ATOM 1770 N N . LEU A 1 228 ? 34.031 11.195 8.547 1 30.42 228 LEU A N 1
ATOM 1771 C CA . LEU A 1 228 ? 34.75 11.188 7.285 1 30.42 228 LEU A CA 1
ATOM 1772 C C . LEU A 1 228 ? 35.625 9.945 7.172 1 30.42 228 LEU A C 1
ATOM 1774 O O . LEU A 1 228 ? 36.188 9.469 8.172 1 30.42 228 LEU A O 1
ATOM 1778 N N . MET B 1 1 ? 29.766 -6.832 50.125 1 29.25 1 MET B N 1
ATOM 1779 C CA . MET B 1 1 ? 29.703 -7.492 48.844 1 29.25 1 MET B CA 1
ATOM 1780 C C . MET B 1 1 ? 28.406 -7.133 48.094 1 29.25 1 MET B C 1
ATOM 1782 O O . MET B 1 1 ? 27.344 -7.617 48.469 1 29.25 1 MET B O 1
ATOM 1786 N N . ARG B 1 2 ? 28.25 -5.891 47.594 1 31.92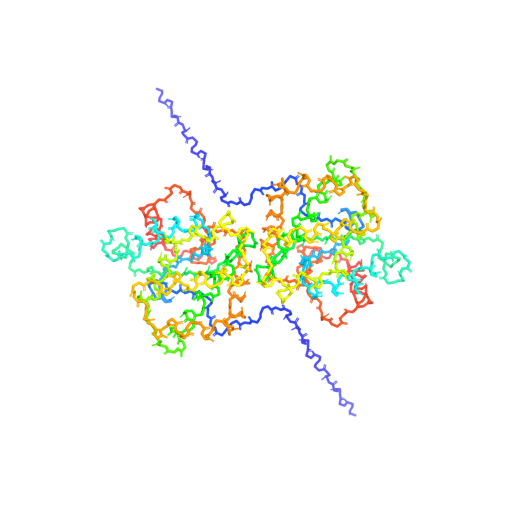 2 ARG B N 1
ATOM 1787 C CA . ARG B 1 2 ? 27.125 -5.332 46.875 1 31.92 2 ARG B CA 1
ATOM 1788 C C . ARG B 1 2 ? 26.922 -6.07 45.531 1 31.92 2 ARG B C 1
ATOM 1790 O O . ARG B 1 2 ? 27.844 -6.168 44.719 1 31.92 2 ARG B O 1
ATOM 1797 N N . VAL B 1 3 ? 26.078 -7.094 45.594 1 34.75 3 VAL B N 1
ATOM 1798 C CA . VAL B 1 3 ? 25.641 -7.734 44.344 1 34.75 3 VAL B CA 1
ATOM 1799 C C . VAL B 1 3 ? 25.062 -6.684 43.406 1 34.75 3 VAL B C 1
ATOM 1801 O O . VAL B 1 3 ? 24.109 -5.996 43.75 1 34.75 3 VAL B O 1
ATOM 1804 N N . LEU B 1 4 ? 25.938 -6.113 42.594 1 37 4 LEU B N 1
ATOM 1805 C CA . LEU B 1 4 ? 25.484 -5.262 41.531 1 37 4 LEU B CA 1
ATOM 1806 C C . LEU B 1 4 ? 24.516 -6.02 40.625 1 37 4 LEU B C 1
ATOM 1808 O O . LEU B 1 4 ? 24.891 -7.016 40 1 37 4 LEU B O 1
ATOM 1812 N N . THR B 1 5 ? 23.25 -5.934 40.969 1 33.62 5 THR B N 1
ATOM 1813 C CA . THR B 1 5 ? 22.188 -6.418 40.094 1 33.62 5 THR B CA 1
ATOM 1814 C C . THR B 1 5 ? 22.219 -5.695 38.75 1 33.62 5 THR B C 1
ATOM 1816 O O . THR B 1 5 ? 22.031 -4.477 38.688 1 33.62 5 THR B O 1
ATOM 1819 N N . LEU B 1 6 ? 23.031 -6.16 37.844 1 33.75 6 LEU B N 1
ATOM 1820 C CA . LEU B 1 6 ? 22.984 -5.703 36.469 1 33.75 6 LEU B CA 1
ATOM 1821 C C . LEU B 1 6 ? 21.578 -5.879 35.875 1 33.75 6 LEU B C 1
ATOM 1823 O O . LEU B 1 6 ? 21.094 -7.008 35.75 1 33.75 6 LEU B O 1
ATOM 1827 N N . CYS B 1 7 ? 20.766 -4.879 36.062 1 30.61 7 CYS B N 1
ATOM 1828 C CA . CYS B 1 7 ? 19.5 -4.82 35.375 1 30.61 7 CYS B CA 1
ATOM 1829 C C . CYS B 1 7 ? 19.703 -4.887 33.875 1 30.61 7 CYS B C 1
ATOM 1831 O O . CYS B 1 7 ? 20.312 -3.996 33.281 1 30.61 7 CYS B O 1
ATOM 1833 N N . CYS B 1 8 ? 19.859 -6.051 33.281 1 30.81 8 CYS B N 1
ATOM 1834 C CA . CYS B 1 8 ? 19.797 -6.219 31.828 1 30.81 8 CYS B CA 1
ATOM 1835 C C . CYS B 1 8 ? 18.547 -5.559 31.266 1 30.81 8 CYS B C 1
ATOM 1837 O O . CYS B 1 8 ? 17.422 -5.996 31.547 1 30.81 8 CYS B O 1
ATOM 1839 N N . LEU B 1 9 ? 18.531 -4.281 31.203 1 29.06 9 LEU B N 1
ATOM 1840 C CA . LEU B 1 9 ? 17.469 -3.67 30.422 1 29.06 9 LEU B CA 1
ATOM 1841 C C . LEU B 1 9 ? 17.344 -4.332 29.047 1 29.06 9 LEU B C 1
ATOM 1843 O O . LEU B 1 9 ? 18.25 -4.195 28.219 1 29.06 9 LEU B O 1
ATOM 1847 N N . ALA B 1 10 ? 16.688 -5.531 29.031 1 31.55 10 ALA B N 1
ATOM 1848 C CA . ALA B 1 10 ? 16.281 -6.031 27.719 1 31.55 10 ALA B CA 1
ATOM 1849 C C . ALA B 1 10 ? 15.711 -4.91 26.844 1 31.55 10 ALA B C 1
ATOM 1851 O O . ALA B 1 10 ? 14.672 -4.34 27.188 1 31.55 10 ALA B O 1
ATOM 1852 N N . LEU B 1 11 ? 16.547 -4.168 26.234 1 32.16 11 LEU B N 1
ATOM 1853 C CA . LEU B 1 11 ? 16.094 -3.283 25.172 1 32.16 11 LEU B CA 1
ATOM 1854 C C . LEU B 1 11 ? 15.07 -3.99 24.281 1 32.16 11 LEU B C 1
ATOM 1856 O O . LEU B 1 11 ? 15.438 -4.863 23.5 1 32.16 11 LEU B O 1
ATOM 1860 N N . VAL B 1 12 ? 13.984 -4.285 24.953 1 32.22 12 VAL B N 1
ATOM 1861 C CA . VAL B 1 12 ? 12.945 -4.723 24.031 1 32.22 12 VAL B CA 1
ATOM 1862 C C . VAL B 1 12 ? 12.828 -3.734 22.875 1 32.22 12 VAL B C 1
ATOM 1864 O O . VAL B 1 12 ? 12.422 -2.588 23.062 1 32.22 12 VAL B O 1
ATOM 1867 N N . CYS B 1 13 ? 13.797 -3.719 22 1 34.03 13 CYS B N 1
ATOM 1868 C CA . CYS B 1 13 ? 13.539 -3.098 20.703 1 34.03 13 CYS B CA 1
ATOM 1869 C C . CYS B 1 13 ? 12.164 -3.482 20.172 1 34.03 13 CYS B C 1
ATOM 1871 O O . CYS B 1 13 ? 11.938 -4.641 19.812 1 34.03 13 CYS B O 1
ATOM 1873 N N . VAL B 1 14 ? 11.133 -3.131 20.906 1 37.38 14 VAL B N 1
ATOM 1874 C CA . VAL B 1 14 ? 9.852 -3.293 20.234 1 37.38 14 VAL B CA 1
ATOM 1875 C C . VAL B 1 14 ? 9.977 -2.871 18.766 1 37.38 14 VAL B C 1
ATOM 1877 O O . VAL B 1 14 ? 10.07 -1.678 18.469 1 37.38 14 VAL B O 1
ATOM 1880 N N . ALA B 1 15 ? 10.766 -3.527 17.938 1 38.12 15 ALA B N 1
ATOM 1881 C CA . ALA B 1 15 ? 10.711 -3.344 16.5 1 38.12 15 ALA B CA 1
ATOM 1882 C C . ALA B 1 15 ? 9.266 -3.316 16 1 38.12 15 ALA B C 1
ATOM 1884 O O . ALA B 1 15 ? 8.523 -4.285 16.172 1 38.12 15 ALA B O 1
ATOM 1885 N N . LEU B 1 16 ? 8.484 -2.277 16.281 1 47.75 16 LEU B N 1
ATOM 1886 C CA . LEU B 1 16 ? 7.285 -2.047 15.484 1 47.75 16 LEU B CA 1
ATOM 1887 C C . LEU B 1 16 ? 7.398 -2.729 14.125 1 47.75 16 LEU B C 1
ATOM 1889 O O . LEU B 1 16 ? 6.641 -2.42 13.203 1 47.75 16 LEU B O 1
ATOM 1893 N N . GLY B 1 17 ? 8.5 -3.51 13.961 1 50.78 17 GLY B N 1
ATOM 1894 C CA . GLY B 1 17 ? 8.742 -4.199 12.703 1 50.78 17 GLY B CA 1
ATOM 1895 C C . GLY B 1 17 ? 7.719 -5.285 12.414 1 50.78 17 GLY B C 1
ATOM 1896 O O . GLY B 1 17 ? 6.973 -5.695 13.297 1 50.78 17 GLY B O 1
ATOM 1897 N N . MET B 1 18 ? 7.367 -5.461 11.227 1 59.84 18 MET B N 1
ATOM 1898 C CA . MET B 1 18 ? 6.582 -6.562 10.68 1 59.84 18 MET B CA 1
ATOM 1899 C C . MET B 1 18 ? 6.914 -7.871 11.391 1 59.84 18 MET B C 1
ATOM 1901 O O . MET B 1 18 ? 8.062 -8.102 11.773 1 59.84 18 MET B O 1
ATOM 1905 N N . SER B 1 19 ? 5.848 -8.422 11.969 1 64.94 19 SER B N 1
ATOM 1906 C CA . SER B 1 19 ? 6.059 -9.797 12.422 1 64.94 19 SER B CA 1
ATOM 1907 C C . SER B 1 19 ? 6.75 -10.633 11.352 1 64.94 19 SER B C 1
ATOM 1909 O O . SER B 1 19 ? 6.461 -10.484 10.156 1 64.94 19 SER B O 1
ATOM 1911 N N . VAL B 1 20 ? 7.766 -11.258 11.688 1 76 20 VAL B N 1
ATOM 1912 C CA . VAL B 1 20 ? 8.453 -12.18 10.789 1 76 20 VAL B CA 1
ATOM 1913 C C . VAL B 1 20 ? 7.52 -13.336 10.422 1 76 20 VAL B C 1
ATOM 1915 O O . VAL B 1 20 ? 7.016 -14.039 11.297 1 76 20 VAL B O 1
ATOM 1918 N N . PRO B 1 21 ? 7.234 -13.359 9.141 1 80.44 21 PRO B N 1
ATOM 1919 C CA . PRO B 1 21 ? 6.348 -14.461 8.75 1 80.44 21 PRO B CA 1
ATOM 1920 C C . PRO B 1 21 ? 6.969 -15.836 9 1 80.44 21 PRO B C 1
ATOM 1922 O O . PRO B 1 21 ? 8.195 -15.961 9.078 1 80.44 21 PRO B O 1
ATOM 1925 N N . SER B 1 22 ? 6.113 -16.812 9.172 1 77.62 22 SER B N 1
ATOM 1926 C CA . SER B 1 22 ? 6.574 -18.172 9.469 1 77.62 22 SER B CA 1
ATOM 1927 C C . SER B 1 22 ? 7.191 -18.828 8.234 1 77.62 22 SER B C 1
ATOM 1929 O O . SER B 1 22 ? 7.91 -19.812 8.352 1 77.62 22 SER B O 1
ATOM 1931 N N . ARG B 1 23 ? 6.879 -18.297 7.055 1 81.31 23 ARG B N 1
ATOM 1932 C CA . ARG B 1 23 ? 7.461 -18.766 5.801 1 81.31 23 ARG B CA 1
ATOM 1933 C C . ARG B 1 23 ? 7.672 -17.625 4.824 1 81.31 23 ARG B C 1
ATOM 1935 O O . ARG B 1 23 ? 7.125 -16.531 5.008 1 81.31 23 ARG B O 1
ATOM 1942 N N . HIS B 1 24 ? 8.391 -17.953 3.867 1 85.31 24 HIS B N 1
ATOM 1943 C CA . HIS B 1 24 ? 8.602 -16.938 2.84 1 85.31 24 HIS B CA 1
ATOM 1944 C C . HIS B 1 24 ? 7.285 -16.547 2.174 1 85.31 24 HIS B C 1
ATOM 1946 O O . HIS B 1 24 ? 6.496 -17.406 1.794 1 85.31 24 HIS B O 1
ATOM 1952 N N . PRO B 1 25 ? 6.953 -15.258 2.031 1 87.81 25 PRO B N 1
ATOM 1953 C CA . PRO B 1 25 ? 5.621 -14.797 1.632 1 87.81 25 PRO B CA 1
ATOM 1954 C C . PRO B 1 25 ? 5.328 -15.047 0.155 1 87.81 25 PRO B C 1
ATOM 1956 O O . PRO B 1 25 ? 4.164 -15.07 -0.25 1 87.81 25 PRO B O 1
ATOM 1959 N N . GLY B 1 26 ? 6.184 -15.422 -0.649 1 92.88 26 GLY B N 1
ATOM 1960 C CA . GLY B 1 26 ? 5.938 -15.594 -2.072 1 92.88 26 GLY B CA 1
ATOM 1961 C C . GLY B 1 26 ? 5.41 -16.969 -2.42 1 92.88 26 GLY B C 1
ATOM 1962 O O . GLY B 1 26 ? 5.617 -17.938 -1.668 1 92.88 26 GLY B O 1
ATOM 1963 N N . VAL B 1 27 ? 4.582 -17.047 -3.48 1 95.06 27 VAL B N 1
ATOM 1964 C CA . VAL B 1 27 ? 4.07 -18.312 -3.988 1 95.06 27 VAL B CA 1
ATOM 1965 C C . VAL B 1 27 ? 4.863 -18.734 -5.223 1 95.06 27 VAL B C 1
ATOM 1967 O O . VAL B 1 27 ? 4.945 -17.984 -6.199 1 95.06 27 VAL B O 1
ATOM 1970 N N . TYR B 1 28 ? 5.391 -19.938 -5.188 1 94.06 28 TYR B N 1
ATOM 1971 C CA . TYR B 1 28 ? 6.113 -20.469 -6.336 1 94.06 28 TYR B CA 1
ATOM 1972 C C . TYR B 1 28 ? 5.148 -21.031 -7.375 1 94.06 28 TYR B C 1
ATOM 1974 O O . TYR B 1 28 ? 4.355 -21.922 -7.074 1 94.06 28 TYR B O 1
ATOM 1982 N N . TYR B 1 29 ? 5.246 -20.484 -8.555 1 95.62 29 TYR B N 1
ATOM 1983 C CA . TYR B 1 29 ? 4.406 -20.984 -9.633 1 95.62 29 TYR B CA 1
ATOM 1984 C C . TYR B 1 29 ? 5.223 -21.797 -10.641 1 95.62 29 TYR B C 1
ATOM 1986 O O . TYR B 1 29 ? 4.664 -22.484 -11.492 1 95.62 29 TYR B O 1
ATOM 1994 N N . TRP B 1 30 ? 6.52 -21.719 -10.508 1 94.19 30 TRP B N 1
ATOM 1995 C CA . TRP B 1 30 ? 7.426 -22.531 -11.305 1 94.19 30 TRP B CA 1
ATOM 1996 C C . TRP B 1 30 ? 8.766 -22.703 -10.602 1 94.19 30 TRP B C 1
ATOM 1998 O O . TRP B 1 30 ? 9.289 -21.766 -10 1 94.19 30 TRP B O 1
ATOM 2008 N N . GLY B 1 31 ? 9.297 -23.922 -10.781 1 92.12 31 GLY B N 1
ATOM 2009 C CA . GLY B 1 31 ? 10.633 -24.172 -10.25 1 92.12 31 GLY B CA 1
ATOM 2010 C C . GLY B 1 31 ? 10.641 -24.438 -8.758 1 92.12 31 GLY B C 1
ATOM 2011 O O . GLY B 1 31 ? 9.586 -24.656 -8.148 1 92.12 31 GLY B O 1
ATOM 2012 N N . VAL B 1 32 ? 11.906 -24.562 -8.289 1 87.94 32 VAL B N 1
ATOM 2013 C CA . VAL B 1 32 ? 12.102 -24.875 -6.879 1 87.94 32 VAL B CA 1
ATOM 2014 C C . VAL B 1 32 ? 12.922 -23.766 -6.215 1 87.94 32 VAL B C 1
ATOM 2016 O O . VAL B 1 32 ? 13.578 -22.984 -6.895 1 87.94 32 VAL B O 1
ATOM 2019 N N . PRO B 1 33 ? 12.789 -23.719 -4.891 1 87.56 33 PRO B N 1
ATOM 2020 C CA . PRO B 1 33 ? 13.453 -22.625 -4.16 1 87.56 33 PRO B C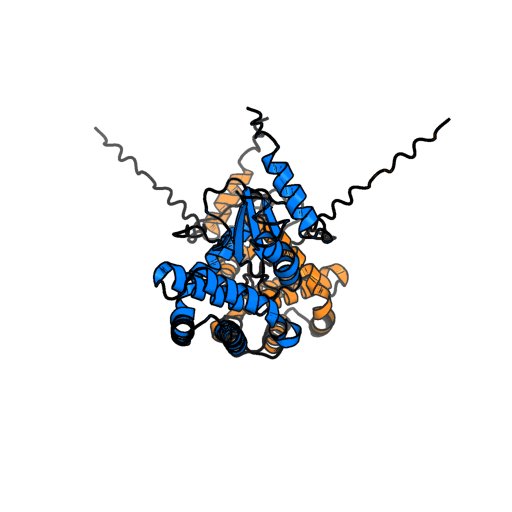A 1
ATOM 2021 C C . PRO B 1 33 ? 14.953 -22.578 -4.418 1 87.56 33 PRO B C 1
ATOM 2023 O O . PRO B 1 33 ? 15.555 -21.5 -4.379 1 87.56 33 PRO B O 1
ATOM 2026 N N . ASP B 1 34 ? 15.586 -23.625 -4.801 1 87.44 34 ASP B N 1
ATOM 2027 C CA . ASP B 1 34 ? 17.047 -23.656 -4.945 1 87.44 34 ASP B CA 1
ATOM 2028 C C . ASP B 1 34 ? 17.453 -23.438 -6.398 1 87.44 34 ASP B C 1
ATOM 2030 O O . ASP B 1 34 ? 18.609 -23.656 -6.762 1 87.44 34 ASP B O 1
ATOM 2034 N N . SER B 1 35 ? 16.578 -23.016 -7.188 1 90 35 SER B N 1
ATOM 2035 C CA . SER B 1 35 ? 16.906 -22.688 -8.57 1 90 35 SER B CA 1
ATOM 2036 C C . SER B 1 35 ? 17.922 -21.562 -8.648 1 90 35 SER B C 1
ATOM 2038 O O . SER B 1 35 ? 17.938 -20.672 -7.797 1 90 35 SER B O 1
ATOM 2040 N N . THR B 1 36 ? 18.75 -21.578 -9.625 1 88.06 36 THR B N 1
ATOM 2041 C CA . THR B 1 36 ? 19.812 -20.594 -9.812 1 88.06 36 THR B CA 1
ATOM 2042 C C . THR B 1 36 ? 19.234 -19.234 -10.141 1 88.06 36 THR B C 1
ATOM 2044 O O . THR B 1 36 ? 19.719 -18.203 -9.656 1 88.06 36 THR B O 1
ATOM 2047 N N . LEU B 1 37 ? 18.25 -19.234 -11.039 1 92.12 37 LEU B N 1
ATOM 2048 C CA . LEU B 1 37 ? 17.594 -18 -11.43 1 92.12 37 LEU B CA 1
ATOM 2049 C C . LEU B 1 37 ? 16.219 -17.891 -10.773 1 92.12 37 LEU B C 1
ATOM 2051 O O . LEU B 1 37 ? 15.453 -18.859 -10.758 1 92.12 37 LEU B O 1
ATOM 2055 N N . LYS B 1 38 ? 15.977 -16.766 -10.219 1 94.88 38 LYS B N 1
ATOM 2056 C CA . LYS B 1 38 ? 14.672 -16.516 -9.625 1 94.88 38 LYS B CA 1
ATOM 2057 C C . LYS B 1 38 ? 14.055 -15.234 -10.188 1 94.88 38 LYS B C 1
ATOM 2059 O O . LYS B 1 38 ? 14.641 -14.156 -10.078 1 94.88 38 LYS B O 1
ATOM 2064 N N . LEU B 1 39 ? 12.992 -15.383 -10.867 1 96.38 39 LEU B N 1
ATOM 2065 C CA . LEU B 1 39 ? 12.164 -14.25 -11.258 1 96.38 39 LEU B CA 1
ATOM 2066 C C . LEU B 1 39 ? 11.055 -14.008 -10.234 1 96.38 39 LEU B C 1
ATOM 2068 O O . LEU B 1 39 ? 10.18 -14.852 -10.047 1 96.38 39 LEU B O 1
ATOM 2072 N N . GLU B 1 40 ? 11.109 -12.914 -9.555 1 97.5 40 GLU B N 1
ATOM 2073 C CA . GLU B 1 40 ? 10.109 -12.5 -8.578 1 97.5 40 GLU B CA 1
ATOM 2074 C C . GLU B 1 40 ? 9.156 -11.461 -9.164 1 97.5 40 GLU B C 1
ATOM 2076 O O . GLU B 1 40 ? 9.602 -10.43 -9.672 1 97.5 40 GLU B O 1
ATOM 2081 N N . VAL B 1 41 ? 7.918 -11.797 -9.117 1 98.44 41 VAL B N 1
ATOM 2082 C CA . VAL B 1 41 ? 6.898 -10.906 -9.656 1 98.44 41 VAL B CA 1
ATOM 2083 C C . VAL B 1 41 ? 6.035 -10.352 -8.523 1 98.44 41 VAL B C 1
ATOM 2085 O O . VAL B 1 41 ? 5.34 -11.109 -7.844 1 98.44 41 VAL B O 1
ATOM 2088 N N . PHE B 1 42 ? 6.113 -9.07 -8.273 1 98.62 42 PHE B N 1
ATOM 2089 C CA . PHE B 1 42 ? 5.199 -8.359 -7.391 1 98.62 42 PHE B CA 1
ATOM 2090 C C . PHE B 1 42 ? 4.008 -7.816 -8.172 1 98.62 42 PHE B C 1
ATOM 2092 O O . PHE B 1 42 ? 4.168 -6.949 -9.031 1 98.62 42 PHE B O 1
ATOM 2099 N N . GLY B 1 43 ? 2.869 -8.383 -7.898 1 98.69 43 GLY B N 1
ATOM 2100 C CA . GLY B 1 43 ? 1.732 -8.07 -8.75 1 98.69 43 GLY B CA 1
ATOM 2101 C C . GLY B 1 43 ? 0.449 -7.84 -7.973 1 98.69 43 GLY B C 1
ATOM 2102 O O . GLY B 1 43 ? 0.353 -8.203 -6.801 1 98.69 43 GLY B O 1
ATOM 2103 N N . ASP B 1 44 ? -0.49 -7.191 -8.602 1 98.88 44 ASP B N 1
ATOM 2104 C CA . ASP B 1 44 ? -1.839 -6.895 -8.125 1 98.88 44 ASP B CA 1
ATOM 2105 C C . ASP B 1 44 ? -2.887 -7.617 -8.969 1 98.88 44 ASP B C 1
ATOM 2107 O O . ASP B 1 44 ? -2.898 -7.488 -10.195 1 98.88 44 ASP B O 1
ATOM 2111 N N . TYR B 1 45 ? -3.803 -8.289 -8.344 1 98.69 45 TYR B N 1
ATOM 2112 C CA . TYR B 1 45 ? -4.758 -9.156 -9.023 1 98.69 45 TYR B CA 1
ATOM 2113 C C . TYR B 1 45 ? -5.82 -8.336 -9.75 1 98.69 45 TYR B C 1
ATOM 2115 O O . TYR B 1 45 ? -6.602 -8.875 -10.531 1 98.69 45 TYR B O 1
ATOM 2123 N N . THR B 1 46 ? -5.816 -7.051 -9.492 1 98.62 46 THR B N 1
ATOM 2124 C CA . THR B 1 46 ? -6.797 -6.203 -10.156 1 98.62 46 THR B CA 1
ATOM 2125 C C . THR B 1 46 ? -6.102 -5.148 -11.023 1 98.62 46 THR B C 1
ATOM 2127 O O . THR B 1 46 ? -6.691 -4.113 -11.336 1 98.62 46 THR B O 1
ATOM 2130 N N . CYS B 1 47 ? -4.863 -5.328 -11.312 1 98.56 47 CYS B N 1
ATOM 2131 C CA . CYS B 1 47 ? -4.105 -4.469 -12.211 1 98.56 47 CYS B CA 1
ATOM 2132 C C . CYS B 1 47 ? -4.02 -5.074 -13.609 1 98.56 47 CYS B C 1
ATOM 2134 O O . CYS B 1 47 ? -3.49 -6.176 -13.781 1 98.56 47 CYS B O 1
ATOM 2136 N N . ASP B 1 48 ? -4.473 -4.312 -14.547 1 98.06 48 ASP B N 1
ATOM 2137 C CA . ASP B 1 48 ? -4.496 -4.812 -15.914 1 98.06 48 ASP B CA 1
ATOM 2138 C C . ASP B 1 48 ? -3.082 -5.039 -16.453 1 98.06 48 ASP B C 1
ATOM 2140 O O . ASP B 1 48 ? -2.836 -5.992 -17.188 1 98.06 48 ASP B O 1
ATOM 2144 N N . ALA B 1 49 ? -2.168 -4.203 -16.062 1 97.25 49 ALA B N 1
ATOM 2145 C CA . ALA B 1 49 ? -0.782 -4.367 -16.5 1 97.25 49 ALA B CA 1
ATOM 2146 C C . ALA B 1 49 ? -0.18 -5.648 -15.922 1 97.25 49 ALA B C 1
ATOM 2148 O O . ALA B 1 49 ? 0.583 -6.34 -16.594 1 97.25 49 ALA B O 1
ATOM 2149 N N . THR B 1 50 ? -0.482 -5.988 -14.656 1 98.38 50 THR B N 1
ATOM 2150 C CA . THR B 1 50 ? -0.016 -7.246 -14.078 1 98.38 50 THR B CA 1
ATOM 2151 C C . THR B 1 50 ? -0.59 -8.438 -14.836 1 98.38 50 THR B C 1
ATOM 2153 O O . THR B 1 50 ? 0.126 -9.391 -15.133 1 98.38 50 THR B O 1
ATOM 2156 N N . ALA B 1 51 ? -1.893 -8.328 -15.125 1 98.62 51 ALA B N 1
ATOM 2157 C CA . ALA B 1 51 ? -2.529 -9.406 -15.883 1 98.62 51 ALA B CA 1
ATOM 2158 C C . ALA B 1 51 ? -1.846 -9.602 -17.234 1 98.62 51 ALA B C 1
ATOM 2160 O O . ALA B 1 51 ? -1.542 -10.734 -17.609 1 98.62 51 ALA B O 1
ATOM 2161 N N . ASP B 1 52 ? -1.617 -8.531 -17.891 1 97.94 52 ASP B N 1
ATOM 2162 C CA . ASP B 1 52 ? -0.958 -8.594 -19.188 1 97.94 52 ASP B CA 1
ATOM 2163 C C . ASP B 1 52 ? 0.422 -9.234 -19.078 1 97.94 52 ASP B C 1
ATOM 2165 O O . ASP B 1 52 ? 0.766 -10.117 -19.859 1 97.94 52 ASP B O 1
ATOM 2169 N N . PHE B 1 53 ? 1.221 -8.805 -18.141 1 98.19 53 PHE B N 1
ATOM 2170 C CA . PHE B 1 53 ? 2.562 -9.344 -17.922 1 98.19 53 PHE B CA 1
ATOM 2171 C C . PHE B 1 53 ? 2.506 -10.828 -17.594 1 98.19 53 PHE B C 1
ATOM 2173 O O . PHE B 1 53 ? 3.266 -11.625 -18.156 1 98.19 53 PHE B O 1
ATOM 2180 N N . TRP B 1 54 ? 1.603 -11.18 -16.734 1 98.38 54 TRP B N 1
ATOM 2181 C CA . TRP B 1 54 ? 1.52 -12.578 -16.312 1 98.38 54 TRP B CA 1
ATOM 2182 C C . TRP B 1 54 ? 1.099 -13.469 -17.484 1 98.38 54 TRP B C 1
ATOM 2184 O O . TRP B 1 54 ? 1.756 -14.469 -17.766 1 98.38 54 TRP B O 1
ATOM 2194 N N . LEU B 1 55 ? 0.046 -13.117 -18.172 1 98.12 55 LEU B N 1
ATOM 2195 C CA . LEU B 1 55 ? -0.571 -13.969 -19.172 1 98.12 55 LEU B CA 1
ATOM 2196 C C . LEU B 1 55 ? 0.277 -14.016 -20.438 1 98.12 55 LEU B C 1
ATOM 2198 O O . LEU B 1 55 ? 0.354 -15.055 -21.109 1 98.12 55 LEU B O 1
ATOM 2202 N N . ASN B 1 56 ? 1.005 -12.953 -20.719 1 96.81 56 ASN B N 1
ATOM 2203 C CA . ASN B 1 56 ? 1.66 -12.883 -22.016 1 96.81 56 ASN B CA 1
ATOM 2204 C C . ASN B 1 56 ? 3.172 -13.055 -21.891 1 96.81 56 ASN B C 1
ATOM 2206 O O . ASN B 1 56 ? 3.859 -13.273 -22.891 1 96.81 56 ASN B O 1
ATOM 2210 N N . VAL B 1 57 ? 3.682 -12.977 -20.719 1 96.75 57 VAL B N 1
ATOM 2211 C CA . VAL B 1 57 ? 5.117 -13.148 -20.547 1 96.75 57 VAL B CA 1
ATOM 2212 C C . VAL B 1 57 ? 5.383 -14.328 -19.609 1 96.75 57 VAL B C 1
ATOM 2214 O O . VAL B 1 57 ? 6.07 -15.281 -19.984 1 96.75 57 VAL B O 1
ATOM 2217 N N . VAL B 1 58 ? 4.785 -14.328 -18.422 1 97.44 58 VAL B N 1
ATOM 2218 C CA . VAL B 1 58 ? 5.148 -15.305 -17.406 1 97.44 58 VAL B CA 1
ATOM 2219 C C . VAL B 1 58 ? 4.586 -16.672 -17.781 1 97.44 58 VAL B C 1
ATOM 2221 O O . VAL B 1 58 ? 5.297 -17.688 -17.734 1 97.44 58 VAL B O 1
ATOM 2224 N N . GLU B 1 59 ? 3.305 -16.75 -18.203 1 97.06 59 GLU B N 1
ATOM 2225 C CA . GLU B 1 59 ? 2.713 -18.031 -18.562 1 97.06 59 GLU B CA 1
ATOM 2226 C C . GLU B 1 59 ? 3.527 -18.734 -19.656 1 97.06 59 GLU B C 1
ATOM 2228 O O . GLU B 1 59 ? 3.885 -19.906 -19.516 1 97.06 59 GLU B O 1
ATOM 2233 N N . PRO B 1 60 ? 3.873 -17.969 -20.719 1 95.06 60 PRO B N 1
ATOM 2234 C CA . PRO B 1 60 ? 4.727 -18.609 -21.734 1 95.06 60 PRO B CA 1
ATOM 2235 C C . PRO B 1 60 ? 6.094 -19 -21.172 1 95.06 60 PRO B C 1
ATOM 2237 O O . PRO B 1 60 ? 6.66 -20.016 -21.578 1 95.06 60 PRO B O 1
ATOM 2240 N N . LEU B 1 61 ? 6.648 -18.234 -20.266 1 94.25 61 LEU B N 1
ATOM 2241 C CA . LEU B 1 61 ? 7.973 -18.453 -19.703 1 94.25 61 LEU B CA 1
ATOM 2242 C C . LEU B 1 61 ? 8.008 -19.734 -18.891 1 94.25 61 LEU B C 1
ATOM 2244 O O . LEU B 1 61 ? 9.055 -20.391 -18.797 1 94.25 61 LEU B O 1
ATOM 2248 N N . ILE B 1 62 ? 6.844 -20.141 -18.328 1 93.31 62 ILE B N 1
ATOM 2249 C CA . ILE B 1 62 ? 6.836 -21.312 -17.469 1 93.31 62 ILE B CA 1
ATOM 2250 C C . ILE B 1 62 ? 6.117 -22.469 -18.156 1 93.31 62 ILE B C 1
ATOM 2252 O O . ILE B 1 62 ? 5.836 -23.5 -17.531 1 93.31 62 ILE B O 1
ATOM 2256 N N . ASP B 1 63 ? 5.703 -22.328 -19.359 1 92.44 63 ASP B N 1
ATOM 2257 C CA . ASP B 1 63 ? 5.098 -23.391 -20.172 1 92.44 63 ASP B CA 1
ATOM 2258 C C . ASP B 1 63 ? 6.16 -24.359 -20.672 1 92.44 63 ASP B C 1
ATOM 2260 O O . ASP B 1 63 ? 6.98 -24 -21.531 1 92.44 63 ASP B O 1
ATOM 2264 N N . PRO B 1 64 ? 6.102 -25.562 -20.203 1 86.62 64 PRO B N 1
ATOM 2265 C CA . PRO B 1 64 ? 7.133 -26.531 -20.594 1 86.62 64 PRO B CA 1
ATOM 2266 C C . PRO B 1 64 ? 7.184 -26.766 -22.094 1 86.62 64 PRO B C 1
ATOM 2268 O O . PRO B 1 64 ? 8.195 -27.25 -22.609 1 86.62 64 PRO B O 1
ATOM 2271 N N . SER B 1 65 ? 6.141 -26.516 -22.766 1 87.19 65 SER B N 1
ATOM 2272 C CA . SER B 1 65 ? 6.082 -26.766 -24.203 1 87.19 65 SER B CA 1
ATOM 2273 C C . SER B 1 65 ? 6.602 -25.562 -24.984 1 87.19 65 SER B C 1
ATOM 2275 O O . SER B 1 65 ? 6.793 -25.656 -26.203 1 87.19 65 SER B O 1
ATOM 2277 N N . ASN B 1 66 ? 6.879 -24.484 -24.312 1 87.56 66 ASN B N 1
ATOM 2278 C CA . ASN B 1 66 ? 7.328 -23.266 -24.984 1 87.56 66 ASN B CA 1
ATOM 2279 C C . ASN B 1 66 ? 8.836 -23.281 -25.219 1 87.56 66 ASN B C 1
ATOM 2281 O O . ASN B 1 66 ? 9.609 -23.453 -24.266 1 87.56 66 ASN B O 1
ATOM 2285 N N . PRO B 1 67 ? 9.25 -23.062 -26.422 1 83.69 67 PRO B N 1
ATOM 2286 C CA . PRO B 1 67 ? 10.688 -23.078 -26.703 1 83.69 67 PRO B CA 1
ATOM 2287 C C . PRO B 1 67 ? 11.445 -21.969 -25.969 1 83.69 67 PRO B C 1
ATOM 2289 O O . PRO B 1 67 ? 12.656 -22.078 -25.766 1 83.69 67 PRO B O 1
ATOM 2292 N N . TYR B 1 68 ? 10.812 -20.938 -25.609 1 77.75 68 TYR B N 1
ATOM 2293 C CA . TYR B 1 68 ? 11.422 -19.844 -24.875 1 77.75 68 TYR B CA 1
ATOM 2294 C C . TYR B 1 68 ? 11.188 -19.984 -23.375 1 77.75 68 TYR B C 1
ATOM 2296 O O . TYR B 1 68 ? 11.453 -19.047 -22.609 1 77.75 68 TYR B O 1
ATOM 2304 N N . GLY B 1 69 ? 10.82 -21.016 -22.859 1 74.44 69 GLY B N 1
ATOM 2305 C CA . GLY B 1 69 ? 10.523 -21.25 -21.469 1 74.44 69 GLY B CA 1
ATOM 2306 C C . GLY B 1 69 ? 11.469 -22.25 -20.812 1 74.44 69 GLY B C 1
ATOM 2307 O O . GLY B 1 69 ? 12.688 -22.094 -20.906 1 74.44 69 GLY B O 1
ATOM 2308 N N . PRO B 1 70 ? 10.836 -23.094 -20.016 1 71.25 70 PRO B N 1
ATOM 2309 C CA . PRO B 1 70 ? 11.648 -24.016 -19.219 1 71.25 70 PRO B CA 1
ATOM 2310 C C . PRO B 1 70 ? 12.562 -24.891 -20.078 1 71.25 70 PRO B C 1
ATOM 2312 O O . PRO B 1 70 ? 13.578 -25.391 -19.594 1 71.25 70 PRO B O 1
ATOM 2315 N N . LEU B 1 71 ? 12.203 -25.078 -21.203 1 68.31 71 LEU B N 1
ATOM 2316 C CA . LEU B 1 71 ? 13.07 -25.797 -22.125 1 68.31 71 LEU B CA 1
ATOM 2317 C C . LEU B 1 71 ? 14.375 -25.047 -22.359 1 68.31 71 LEU B C 1
ATOM 2319 O O . LEU B 1 71 ? 15.422 -25.656 -22.578 1 68.31 71 LEU B O 1
ATOM 2323 N N . ALA B 1 72 ? 14.195 -23.859 -22.203 1 67.94 72 ALA B N 1
ATOM 2324 C CA . ALA B 1 72 ? 15.359 -23.016 -22.453 1 67.94 72 ALA B CA 1
ATOM 2325 C C . ALA B 1 72 ? 16.094 -22.688 -21.156 1 67.94 72 ALA B C 1
ATOM 2327 O O . ALA B 1 72 ? 17.328 -22.578 -21.141 1 67.94 72 ALA B O 1
ATOM 2328 N N . ILE B 1 73 ? 15.383 -22.578 -20.094 1 72.81 73 ILE B N 1
ATOM 2329 C CA . ILE B 1 73 ? 15.953 -22.156 -18.828 1 72.81 73 ILE B CA 1
ATOM 2330 C C . ILE B 1 73 ? 15.648 -23.203 -17.75 1 72.81 73 ILE B C 1
ATOM 2332 O O . ILE B 1 73 ? 14.648 -23.094 -17.031 1 72.81 73 ILE B O 1
ATOM 2336 N N . SER B 1 74 ? 16.438 -24.156 -17.547 1 76.06 74 SER B N 1
ATOM 2337 C CA . SER B 1 74 ? 16.156 -25.266 -16.656 1 76.06 74 SER B CA 1
ATOM 2338 C C . SER B 1 74 ? 16.281 -24.859 -15.195 1 76.06 74 SER B C 1
ATOM 2340 O O . SER B 1 74 ? 15.719 -25.484 -14.305 1 76.06 74 SER B O 1
ATOM 2342 N N . GLN B 1 75 ? 16.812 -23.781 -14.938 1 86.75 75 GLN B N 1
ATOM 2343 C CA . GLN B 1 75 ? 17.125 -23.406 -13.555 1 86.75 75 GLN B CA 1
ATOM 2344 C C . GLN B 1 75 ? 16.328 -22.172 -13.133 1 86.75 75 GLN B C 1
ATOM 2346 O O . GLN B 1 75 ? 16.797 -21.391 -12.305 1 86.75 75 GLN B O 1
ATOM 2351 N N . LEU B 1 76 ? 15.172 -22.031 -13.711 1 92.75 76 LEU B N 1
ATOM 2352 C CA . LEU B 1 76 ? 14.367 -20.844 -13.414 1 92.75 76 LEU B CA 1
ATOM 2353 C C . LEU B 1 76 ? 13.305 -21.156 -12.367 1 92.75 76 LEU B C 1
ATOM 2355 O O . LEU B 1 76 ? 12.633 -22.188 -12.445 1 92.75 76 LEU B O 1
ATOM 2359 N N . ALA B 1 77 ? 13.203 -20.359 -11.328 1 94.81 77 ALA B N 1
ATOM 2360 C CA . ALA B 1 77 ? 12.039 -20.312 -10.453 1 94.81 77 ALA B CA 1
ATOM 2361 C C . ALA B 1 77 ? 11.266 -19.016 -10.641 1 94.81 77 ALA B C 1
ATOM 2363 O O . ALA B 1 77 ? 11.859 -17.953 -10.844 1 94.81 77 ALA B O 1
ATOM 2364 N N . VAL B 1 78 ? 9.969 -19.078 -10.633 1 96.5 78 VAL B N 1
ATOM 2365 C CA . VAL B 1 78 ? 9.109 -17.906 -10.695 1 96.5 78 VAL B CA 1
ATOM 2366 C C . VAL B 1 78 ? 8.25 -17.828 -9.438 1 96.5 78 VAL B C 1
ATOM 2368 O O . VAL B 1 78 ? 7.516 -18.766 -9.125 1 96.5 78 VAL B O 1
ATOM 2371 N N . VAL B 1 79 ? 8.375 -16.781 -8.734 1 97.19 79 VAL B N 1
ATOM 2372 C CA . VAL B 1 79 ? 7.672 -16.531 -7.48 1 97.19 79 VAL B CA 1
ATOM 2373 C C . VAL B 1 79 ? 6.773 -15.312 -7.617 1 97.19 79 VAL B C 1
ATOM 2375 O O . VAL B 1 79 ? 7.172 -14.305 -8.219 1 97.19 79 VAL B O 1
ATOM 2378 N N . TYR B 1 80 ? 5.559 -15.422 -7.141 1 98.44 80 TYR B N 1
ATOM 2379 C CA . TYR B 1 80 ? 4.613 -14.312 -7.176 1 98.44 80 TYR B CA 1
ATOM 2380 C C . TYR B 1 80 ? 4.352 -13.773 -5.773 1 98.44 80 TYR B C 1
ATOM 2382 O O . TYR B 1 80 ? 4.125 -14.547 -4.84 1 98.44 80 TYR B O 1
ATOM 2390 N N . TYR B 1 81 ? 4.422 -12.508 -5.594 1 98.31 81 TYR B N 1
ATOM 2391 C CA . TYR B 1 81 ? 4.082 -11.781 -4.379 1 98.31 81 TYR B CA 1
ATOM 2392 C C . TYR B 1 81 ? 2.863 -10.898 -4.598 1 98.31 81 TYR B C 1
ATOM 2394 O O . TYR B 1 81 ? 2.951 -9.859 -5.262 1 98.31 81 TYR B O 1
ATOM 2402 N N . PRO B 1 82 ? 1.686 -11.305 -3.994 1 98.5 82 PRO B N 1
ATOM 2403 C CA . PRO B 1 82 ? 0.557 -10.375 -4.078 1 98.5 82 PRO B CA 1
ATOM 2404 C C . PRO B 1 82 ? 0.868 -9.008 -3.459 1 98.5 82 PRO B C 1
ATOM 2406 O O . PRO B 1 82 ? 1.291 -8.938 -2.303 1 98.5 82 PRO B O 1
ATOM 2409 N N . PHE B 1 83 ? 0.785 -7.965 -4.25 1 98.62 83 PHE B N 1
ATOM 2410 C CA . PHE B 1 83 ? 1.043 -6.602 -3.805 1 98.62 83 PHE B CA 1
ATOM 2411 C C . PHE B 1 83 ? -0.126 -5.688 -4.152 1 98.62 83 PHE B C 1
ATOM 2413 O O . PHE B 1 83 ? -0.196 -5.152 -5.258 1 98.62 83 PHE B O 1
ATOM 2420 N N . SER B 1 84 ? -0.969 -5.43 -3.123 1 98.81 84 SER B N 1
ATOM 2421 C CA . SER B 1 84 ? -2.191 -4.656 -3.309 1 98.81 84 SER B CA 1
ATOM 2422 C C . SER B 1 84 ? -1.888 -3.164 -3.42 1 98.81 84 SER B C 1
ATOM 2424 O O . SER B 1 84 ? -1.258 -2.586 -2.531 1 98.81 84 SER B O 1
ATOM 2426 N N . LEU B 1 85 ? -2.297 -2.602 -4.535 1 98.69 85 LEU B N 1
ATOM 2427 C CA . LEU B 1 85 ? -2.275 -1.148 -4.668 1 98.69 85 LEU B CA 1
ATOM 2428 C C . LEU B 1 85 ? -3.482 -0.522 -3.979 1 98.69 85 LEU B C 1
ATOM 2430 O O . LEU B 1 85 ? -4.621 -0.919 -4.23 1 98.69 85 LEU B O 1
ATOM 2434 N N . PRO B 1 86 ? -3.262 0.441 -3.113 1 98.5 86 PRO B N 1
ATOM 2435 C CA . PRO B 1 86 ? -4.375 0.958 -2.316 1 98.5 86 PRO B CA 1
ATOM 2436 C C . PRO B 1 86 ? -5.395 1.725 -3.158 1 98.5 86 PRO B C 1
ATOM 2438 O O . PRO B 1 86 ? -6.492 2.029 -2.68 1 98.5 86 PRO B O 1
ATOM 2441 N N . TYR B 1 87 ? -5.027 2.07 -4.438 1 98.12 87 TYR B N 1
ATOM 2442 C CA . TYR B 1 87 ? -5.949 2.787 -5.309 1 98.12 87 TYR B CA 1
ATOM 2443 C C . TYR B 1 87 ? -6.695 1.823 -6.223 1 98.12 87 TYR B C 1
ATOM 2445 O O . TYR B 1 87 ? -7.457 2.248 -7.094 1 98.12 87 TYR B O 1
ATOM 2453 N N . HIS B 1 88 ? -6.5 0.541 -6.125 1 98.44 88 HIS B N 1
ATOM 2454 C CA . HIS B 1 88 ? -7.355 -0.507 -6.672 1 98.44 88 HIS B CA 1
ATOM 2455 C C . HIS B 1 88 ? -8.266 -1.093 -5.602 1 98.44 88 HIS B C 1
ATOM 2457 O O . HIS B 1 88 ? -7.824 -1.899 -4.777 1 98.44 88 HIS B O 1
ATOM 2463 N N . ALA B 1 89 ? -9.523 -0.824 -5.715 1 96.88 89 ALA B N 1
ATOM 2464 C CA . ALA B 1 89 ? -10.461 -1.005 -4.609 1 96.88 89 ALA B CA 1
ATOM 2465 C C . ALA B 1 89 ? -10.609 -2.48 -4.25 1 96.88 89 ALA B C 1
ATOM 2467 O O . ALA B 1 89 ? -10.805 -2.826 -3.082 1 96.88 89 ALA B O 1
ATOM 2468 N N . ALA B 1 90 ? -10.469 -3.342 -5.188 1 98.44 90 ALA B N 1
ATOM 2469 C CA . ALA B 1 90 ? -10.711 -4.762 -4.949 1 98.44 90 ALA B CA 1
ATOM 2470 C C . ALA B 1 90 ? -9.406 -5.508 -4.684 1 98.44 90 ALA B C 1
ATOM 2472 O O . ALA B 1 90 ? -9.414 -6.723 -4.461 1 98.44 90 ALA B O 1
ATOM 2473 N N . SER B 1 91 ? -8.336 -4.789 -4.688 1 98.69 91 SER B N 1
ATOM 2474 C CA . SER B 1 91 ? -7.016 -5.41 -4.746 1 98.69 91 SER B CA 1
ATOM 2475 C C . SER B 1 91 ? -6.738 -6.246 -3.5 1 98.69 91 SER B C 1
ATOM 2477 O O . SER B 1 91 ? -6.312 -7.398 -3.6 1 98.69 91 SER B O 1
ATOM 2479 N N . PHE B 1 92 ? -6.961 -5.668 -2.305 1 98.75 92 PHE B N 1
ATOM 2480 C CA . PHE B 1 92 ? -6.633 -6.395 -1.084 1 98.75 92 PHE B CA 1
ATOM 2481 C C . PHE B 1 92 ? -7.543 -7.605 -0.914 1 98.75 92 PHE B C 1
ATOM 2483 O O . PHE B 1 92 ? -7.094 -8.664 -0.474 1 98.75 92 PHE B O 1
ATOM 2490 N N . SER B 1 93 ? -8.82 -7.434 -1.253 1 98.5 93 SER B N 1
ATOM 2491 C CA . SER B 1 93 ? -9.758 -8.555 -1.2 1 98.5 93 SER B CA 1
ATOM 2492 C C . SER B 1 93 ? -9.297 -9.695 -2.1 1 98.5 93 SER B C 1
ATOM 2494 O O . SER B 1 93 ? -9.328 -10.859 -1.695 1 98.5 93 SER B O 1
ATOM 2496 N N . ALA B 1 94 ? -8.898 -9.336 -3.283 1 98.88 94 ALA B N 1
ATOM 2497 C CA . ALA B 1 94 ? -8.422 -10.352 -4.223 1 98.88 94 ALA B CA 1
ATOM 2498 C C . ALA B 1 94 ? -7.168 -11.039 -3.693 1 98.88 94 ALA B C 1
ATOM 2500 O O . ALA B 1 94 ? -7.051 -12.266 -3.756 1 98.88 94 ALA B O 1
ATOM 2501 N N . SER B 1 95 ? -6.258 -10.258 -3.131 1 98.75 95 SER B N 1
ATOM 2502 C CA . SER B 1 95 ? -5.043 -10.812 -2.541 1 98.75 95 SER B CA 1
ATOM 2503 C C . SER B 1 95 ? -5.371 -11.758 -1.388 1 98.75 95 SER B C 1
ATOM 2505 O O . SER B 1 95 ? -4.762 -12.82 -1.256 1 98.75 95 SER B O 1
ATOM 2507 N N . LYS B 1 96 ? -6.309 -11.352 -0.586 1 98.56 96 LYS B N 1
ATOM 2508 C CA . LYS B 1 96 ? -6.672 -12.148 0.583 1 98.56 96 LYS B CA 1
ATOM 2509 C C . LYS B 1 96 ? -7.305 -13.477 0.169 1 98.56 96 LYS B C 1
ATOM 2511 O O . LYS B 1 96 ? -7.016 -14.516 0.763 1 98.56 96 LYS B O 1
ATOM 2516 N N . VAL B 1 97 ? -8.148 -13.453 -0.855 1 98.81 97 VAL B N 1
ATOM 2517 C CA . VAL B 1 97 ? -8.734 -14.688 -1.369 1 98.81 97 VAL B CA 1
ATOM 2518 C C . VAL B 1 97 ? -7.637 -15.625 -1.846 1 98.81 97 VAL B C 1
ATOM 2520 O O . VAL B 1 97 ? -7.637 -16.812 -1.509 1 98.81 97 VAL B O 1
ATOM 2523 N N . MET B 1 98 ? -6.664 -15.125 -2.551 1 98.56 98 MET B N 1
ATOM 2524 C CA . MET B 1 98 ? -5.602 -15.969 -3.096 1 98.56 98 MET B CA 1
ATOM 2525 C C . MET B 1 98 ? -4.66 -16.438 -1.992 1 98.56 98 MET B C 1
ATOM 2527 O O . MET B 1 98 ? -4.133 -17.547 -2.053 1 98.56 98 MET B O 1
ATOM 2531 N N . THR B 1 99 ? -4.461 -15.586 -0.973 1 97.5 99 THR B N 1
ATOM 2532 C CA . THR B 1 99 ? -3.705 -16 0.201 1 97.5 99 THR B CA 1
ATOM 2533 C C . THR B 1 99 ? -4.418 -17.141 0.923 1 97.5 99 THR B C 1
ATOM 2535 O O . THR B 1 99 ? -3.777 -18.094 1.392 1 97.5 99 THR B O 1
ATOM 2538 N N . THR B 1 100 ? -5.734 -17.047 1.014 1 98.31 100 THR B N 1
ATOM 2539 C CA . THR B 1 100 ? -6.52 -18.094 1.642 1 98.31 100 THR B CA 1
ATOM 2540 C C . THR B 1 100 ? -6.391 -19.406 0.863 1 98.31 100 THR B C 1
ATOM 2542 O O . THR B 1 100 ? -6.18 -20.469 1.452 1 98.31 100 THR B O 1
ATOM 2545 N N . LEU B 1 101 ? -6.484 -19.297 -0.446 1 98.44 101 LEU B N 1
ATOM 2546 C CA . LEU B 1 101 ? -6.328 -20.469 -1.288 1 98.44 101 LEU B CA 1
ATOM 2547 C C . LEU B 1 101 ? -4.957 -21.109 -1.084 1 98.44 101 LEU B C 1
ATOM 2549 O O . LEU B 1 101 ? -4.848 -22.328 -0.964 1 98.44 101 LEU B O 1
ATOM 2553 N N . ASP B 1 102 ? -3.932 -20.312 -1.045 1 97.06 102 ASP B N 1
ATOM 2554 C CA . ASP B 1 102 ? -2.576 -20.797 -0.823 1 97.06 102 ASP B CA 1
ATOM 2555 C C . ASP B 1 102 ? -2.453 -21.469 0.544 1 97.06 102 ASP B C 1
ATOM 2557 O O . ASP B 1 102 ? -1.754 -22.469 0.688 1 97.06 102 ASP B O 1
ATOM 2561 N N . SER B 1 103 ? -3.078 -20.859 1.513 1 96.25 103 SER B N 1
ATOM 2562 C CA . SER B 1 103 ? -3.068 -21.453 2.846 1 96.25 103 SER B CA 1
ATOM 2563 C C . SER B 1 103 ? -3.686 -22.844 2.838 1 96.25 103 SER B C 1
ATOM 2565 O O . SER B 1 103 ? -3.189 -23.75 3.504 1 96.25 103 SER B O 1
ATOM 2567 N N . LEU B 1 104 ? -4.77 -23.047 2.104 1 97.75 104 LEU B N 1
ATOM 2568 C CA . LEU B 1 104 ? -5.43 -24.344 1.989 1 97.75 104 LEU B CA 1
ATOM 2569 C C . LEU B 1 104 ? -4.527 -25.359 1.284 1 97.75 104 LEU B C 1
ATOM 2571 O O . LEU B 1 104 ? -4.523 -26.531 1.628 1 97.75 104 LEU B O 1
ATOM 2575 N N . ARG B 1 105 ? -3.746 -24.875 0.349 1 96.62 105 ARG B N 1
ATOM 2576 C CA . ARG B 1 105 ? -2.799 -25.734 -0.365 1 96.62 105 ARG B CA 1
ATOM 2577 C C . ARG B 1 105 ? -1.677 -26.203 0.557 1 96.62 105 ARG B C 1
ATOM 2579 O O . ARG B 1 105 ? -1.411 -27.391 0.667 1 96.62 105 ARG B O 1
ATOM 2586 N N . VAL B 1 106 ? -1.123 -25.266 1.273 1 93.94 106 VAL B N 1
ATOM 2587 C CA . VAL B 1 106 ? 0.099 -25.516 2.031 1 93.94 106 VAL B CA 1
ATOM 2588 C C . VAL B 1 106 ? -0.243 -26.188 3.359 1 93.94 106 VAL B C 1
ATOM 2590 O O . VAL B 1 106 ? 0.447 -27.109 3.789 1 93.94 106 VAL B O 1
ATOM 2593 N N . ASN B 1 107 ? -1.285 -25.75 4.016 1 93.38 107 ASN B N 1
ATOM 2594 C CA . ASN B 1 107 ? -1.557 -26.188 5.383 1 93.38 107 ASN B CA 1
ATOM 2595 C C . ASN B 1 107 ? -2.529 -27.359 5.41 1 93.38 107 ASN B C 1
ATOM 2597 O O . ASN B 1 107 ? -2.537 -28.156 6.359 1 93.38 107 ASN B O 1
ATOM 2601 N N . SER B 1 108 ? -3.412 -27.547 4.375 1 94.56 108 SER B N 1
ATOM 2602 C CA . SER B 1 108 ? -4.461 -28.547 4.445 1 94.56 108 SER B CA 1
ATOM 2603 C C . SER B 1 108 ? -4.383 -29.516 3.266 1 94.56 108 SER B C 1
ATOM 2605 O O . SER B 1 108 ? -5.141 -30.484 3.195 1 94.56 108 SER B O 1
ATOM 2607 N N . SER B 1 109 ? -3.525 -29.281 2.314 1 96.06 109 SER B N 1
ATOM 2608 C CA . SER B 1 109 ? -3.365 -30.109 1.125 1 96.06 109 SER B CA 1
ATOM 2609 C C . SER B 1 109 ? -4.699 -30.344 0.422 1 96.06 109 SER B C 1
ATOM 2611 O O . SER B 1 109 ? -4.965 -31.438 -0.083 1 96.06 109 SER B O 1
ATOM 2613 N N . LEU B 1 110 ? -5.52 -29.328 0.499 1 97.38 110 LEU B N 1
ATOM 2614 C CA . LEU B 1 110 ? -6.848 -29.453 -0.096 1 97.38 110 LEU B CA 1
ATOM 2615 C C . LEU B 1 110 ? -6.789 -29.234 -1.605 1 97.38 110 LEU B C 1
ATOM 2617 O O . LEU B 1 110 ? -7.734 -29.578 -2.32 1 97.38 110 LEU B O 1
ATOM 2621 N N . LEU B 1 111 ? -5.715 -28.609 -2.086 1 97.06 111 LEU B N 1
ATOM 2622 C CA . LEU B 1 111 ? -5.449 -28.453 -3.514 1 97.06 111 LEU B CA 1
ATOM 2623 C C . LEU B 1 111 ? -3.955 -28.547 -3.801 1 97.06 111 LEU B C 1
ATOM 2625 O O . LEU B 1 111 ? -3.137 -28.453 -2.885 1 97.06 111 LEU B O 1
ATOM 2629 N N . ASN B 1 112 ? -3.623 -28.812 -5.035 1 96.5 112 ASN B N 1
ATOM 2630 C CA . ASN B 1 112 ? -2.221 -28.938 -5.422 1 96.5 112 ASN B CA 1
ATOM 2631 C C . ASN B 1 112 ? -1.737 -27.688 -6.172 1 96.5 112 ASN B C 1
ATOM 2633 O O . ASN B 1 112 ? -2.486 -26.734 -6.34 1 96.5 112 ASN B O 1
ATOM 2637 N N . ASP B 1 113 ? -0.479 -27.688 -6.602 1 94.94 113 ASP B N 1
ATOM 2638 C CA . ASP B 1 113 ? 0.166 -26.547 -7.234 1 94.94 113 ASP B CA 1
ATOM 2639 C C . ASP B 1 113 ? -0.509 -26.203 -8.562 1 94.94 113 ASP B C 1
ATOM 2641 O O . ASP B 1 113 ? -0.649 -25.031 -8.906 1 94.94 113 ASP B O 1
ATOM 2645 N N . LYS B 1 114 ? -0.917 -27.219 -9.266 1 95.5 114 LYS B N 1
ATOM 2646 C CA . LYS B 1 114 ? -1.56 -27 -10.562 1 95.5 114 LYS B CA 1
ATOM 2647 C C . LYS B 1 114 ? -2.904 -26.297 -10.398 1 95.5 114 LYS B C 1
ATOM 2649 O O . LYS B 1 114 ? -3.25 -25.406 -11.188 1 95.5 114 LYS B O 1
ATOM 2654 N N . GLU B 1 115 ? -3.611 -26.734 -9.383 1 97.56 115 GLU B N 1
ATOM 2655 C CA . GLU B 1 115 ? -4.906 -26.125 -9.094 1 97.56 115 GLU B CA 1
ATOM 2656 C C . GLU B 1 115 ? -4.742 -24.672 -8.641 1 97.56 115 GLU B C 1
ATOM 2658 O O . GLU B 1 115 ? -5.504 -23.797 -9.047 1 97.56 115 GLU B O 1
ATOM 2663 N N . GLN B 1 116 ? -3.764 -24.422 -7.809 1 97.81 116 GLN B N 1
ATOM 2664 C CA . GLN B 1 116 ? -3.439 -23.062 -7.387 1 97.81 116 GLN B CA 1
ATOM 2665 C C . GLN B 1 116 ? -3.092 -22.188 -8.586 1 97.81 116 GLN B C 1
ATOM 2667 O O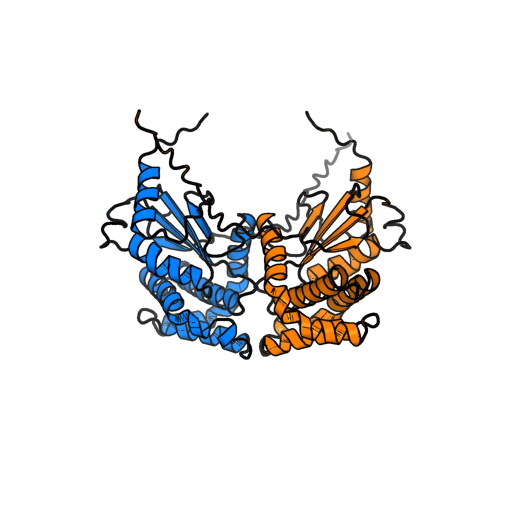 . GLN B 1 116 ? -3.562 -21.047 -8.688 1 97.81 116 GLN B O 1
ATOM 2672 N N . HIS B 1 117 ? -2.26 -22.719 -9.453 1 98.12 117 HIS B N 1
ATOM 2673 C CA . HIS B 1 117 ? -1.86 -22 -10.656 1 98.12 117 HIS B CA 1
ATOM 2674 C C . HIS B 1 117 ? -3.061 -21.703 -11.555 1 98.12 117 HIS B C 1
ATOM 2676 O O . HIS B 1 117 ? -3.18 -20.609 -12.102 1 98.12 117 HIS B O 1
ATOM 2682 N N . ALA B 1 118 ? -3.953 -22.672 -11.68 1 98.56 118 ALA B N 1
ATOM 2683 C CA . ALA B 1 118 ? -5.148 -22.5 -12.5 1 98.56 118 ALA B CA 1
ATOM 2684 C C . ALA B 1 118 ? -6.016 -21.359 -11.969 1 98.56 118 ALA B C 1
ATOM 2686 O O . ALA B 1 118 ? -6.531 -20.547 -12.734 1 98.56 118 ALA B O 1
ATOM 2687 N N . ALA B 1 119 ? -6.215 -21.281 -10.672 1 98.88 119 ALA B N 1
ATOM 2688 C CA . ALA B 1 119 ? -7.004 -20.219 -10.055 1 98.88 119 ALA B CA 1
ATOM 2689 C C . ALA B 1 119 ? -6.348 -18.859 -10.258 1 98.88 119 ALA B C 1
ATOM 2691 O O . ALA B 1 119 ? -7.027 -17.875 -10.547 1 98.88 119 ALA B O 1
ATOM 2692 N N . HIS B 1 120 ? -5.031 -18.859 -10.078 1 98.75 120 HIS B N 1
ATOM 2693 C CA . HIS B 1 120 ? -4.242 -17.656 -10.289 1 98.75 120 HIS B CA 1
ATOM 2694 C C . HIS B 1 120 ? -4.441 -17.109 -11.703 1 98.75 120 HIS B C 1
ATOM 2696 O O . HIS B 1 120 ? -4.746 -15.93 -11.875 1 98.75 120 HIS B O 1
ATOM 2702 N N . LYS B 1 121 ? -4.297 -17.938 -12.656 1 98.69 121 LYS B N 1
ATOM 2703 C CA . LYS B 1 121 ? -4.473 -17.578 -14.062 1 98.69 121 LYS B CA 1
ATOM 2704 C C . LYS B 1 121 ? -5.91 -17.156 -14.344 1 98.69 121 LYS B C 1
ATOM 2706 O O . LYS B 1 121 ? -6.148 -16.156 -15.023 1 98.69 121 LYS B O 1
ATOM 2711 N N . TYR B 1 122 ? -6.855 -17.875 -13.836 1 98.81 122 TYR B N 1
ATOM 2712 C CA . TYR B 1 122 ? -8.273 -17.625 -14.078 1 98.81 122 TYR B CA 1
ATOM 2713 C C . TYR B 1 122 ? -8.68 -16.266 -13.531 1 98.81 122 TYR B C 1
ATOM 2715 O O . TYR B 1 122 ? -9.469 -15.547 -14.156 1 98.81 122 TYR B O 1
ATOM 2723 N N . LEU B 1 123 ? -8.18 -15.93 -12.383 1 98.88 123 LEU B N 1
ATOM 2724 C CA . LEU B 1 123 ? -8.469 -14.625 -11.797 1 98.88 123 LEU B CA 1
ATOM 2725 C C . LEU B 1 123 ? -7.984 -13.5 -12.703 1 98.88 123 LEU B C 1
ATOM 2727 O O . LEU B 1 123 ? -8.719 -12.547 -12.961 1 98.88 123 LEU B O 1
ATOM 2731 N N . PHE B 1 124 ? -6.766 -13.586 -13.266 1 98.81 124 PHE B N 1
ATOM 2732 C CA . PHE B 1 124 ? -6.242 -12.578 -14.18 1 98.81 124 PHE B CA 1
ATOM 2733 C C . PHE B 1 124 ? -7.078 -12.516 -15.453 1 98.81 124 PHE B C 1
ATOM 2735 O O . PHE B 1 124 ? -7.258 -11.445 -16.031 1 98.81 124 PHE B O 1
ATOM 2742 N N . GLU B 1 125 ? -7.613 -13.609 -15.852 1 98.62 125 GLU B N 1
ATOM 2743 C CA . GLU B 1 125 ? -8.406 -13.664 -17.078 1 98.62 125 GLU B CA 1
ATOM 2744 C C . GLU B 1 125 ? -9.789 -13.062 -16.875 1 98.62 125 GLU B C 1
ATOM 2746 O O . GLU B 1 125 ? -10.477 -12.727 -17.828 1 98.62 125 GLU B O 1
ATOM 2751 N N . ASN B 1 126 ? -10.211 -12.953 -15.641 1 98.44 126 ASN B N 1
ATOM 2752 C CA . ASN B 1 126 ? -11.586 -12.547 -15.359 1 98.44 126 ASN B CA 1
ATOM 2753 C C . ASN B 1 126 ? -11.633 -11.367 -14.398 1 98.44 126 ASN B C 1
ATOM 2755 O O . ASN B 1 126 ? -12.594 -11.219 -13.641 1 98.44 126 ASN B O 1
ATOM 2759 N N . GLN B 1 127 ? -10.672 -10.5 -14.367 1 97.75 127 GLN B N 1
ATOM 2760 C CA . GLN B 1 127 ? -10.547 -9.484 -13.328 1 97.75 127 GLN B CA 1
ATOM 2761 C C . GLN B 1 127 ? -11.273 -8.203 -13.727 1 97.75 127 GLN B C 1
ATOM 2763 O O . GLN B 1 127 ? -11.367 -7.266 -12.93 1 97.75 127 GLN B O 1
ATOM 2768 N N . ALA B 1 128 ? -11.883 -8.078 -14.891 1 98 128 ALA B N 1
ATOM 2769 C CA . ALA B 1 128 ? -12.469 -6.828 -15.359 1 98 128 ALA B CA 1
ATOM 2770 C C . ALA B 1 128 ? -13.586 -6.363 -14.438 1 98 128 ALA B C 1
ATOM 2772 O O . ALA B 1 128 ? -13.758 -5.16 -14.219 1 98 128 ALA B O 1
ATOM 2773 N N . VAL B 1 129 ? -14.344 -7.254 -13.891 1 98.5 129 VAL B N 1
ATOM 2774 C CA . VAL B 1 129 ? -15.477 -6.945 -13.031 1 98.5 129 VAL B CA 1
ATOM 2775 C C . VAL B 1 129 ? -14.977 -6.402 -11.688 1 98.5 129 VAL B C 1
ATOM 2777 O O . VAL B 1 129 ? -15.758 -5.871 -10.898 1 98.5 129 VAL B O 1
ATOM 2780 N N . LEU B 1 130 ? -13.68 -6.48 -11.445 1 98.75 130 LEU B N 1
ATOM 2781 C CA . LEU B 1 130 ? -13.086 -6.047 -10.188 1 98.75 130 LEU B CA 1
ATOM 2782 C C . LEU B 1 130 ? -12.422 -4.684 -10.336 1 98.75 130 LEU B C 1
ATOM 2784 O O . LEU B 1 130 ? -11.906 -4.125 -9.359 1 98.75 130 LEU B O 1
ATOM 2788 N N . TYR B 1 131 ? -12.383 -4.113 -11.547 1 98.56 131 TYR B N 1
ATOM 2789 C CA . TYR B 1 131 ? -11.758 -2.814 -11.766 1 98.56 131 TYR B CA 1
ATOM 2790 C C . TYR B 1 131 ? -12.539 -1.705 -11.078 1 98.56 131 TYR B C 1
ATOM 2792 O O . TYR B 1 131 ? -13.719 -1.874 -10.758 1 98.56 131 TYR B O 1
ATOM 2800 N N . ASN B 1 132 ? -11.883 -0.598 -10.859 1 97.75 132 ASN B N 1
ATOM 2801 C CA . ASN B 1 132 ? -12.477 0.521 -10.133 1 97.75 132 ASN B CA 1
ATOM 2802 C C . ASN B 1 132 ? -13.781 0.976 -10.766 1 97.75 132 ASN B C 1
ATOM 2804 O O . ASN B 1 132 ? -14.758 1.246 -10.062 1 97.75 132 ASN B O 1
ATOM 2808 N N . ASP B 1 133 ? -13.812 1.072 -12.055 1 97.5 133 ASP B N 1
ATOM 2809 C CA . ASP B 1 133 ? -15.016 1.547 -12.727 1 97.5 133 ASP B CA 1
ATOM 2810 C C . ASP B 1 133 ? -16.188 0.599 -12.492 1 97.5 133 ASP B C 1
ATOM 2812 O O . ASP B 1 133 ? -17.328 1.037 -12.375 1 97.5 133 ASP B O 1
ATOM 2816 N N . ALA B 1 134 ? -15.891 -0.677 -12.398 1 98.06 134 ALA B N 1
ATOM 2817 C CA . ALA B 1 134 ? -16.922 -1.691 -12.242 1 98.06 134 ALA B CA 1
ATOM 2818 C C . ALA B 1 134 ? -17.359 -1.809 -10.781 1 98.06 134 ALA B C 1
ATOM 2820 O O . ALA B 1 134 ? -18.422 -2.365 -10.484 1 98.06 134 ALA B O 1
ATOM 2821 N N . THR B 1 135 ? -16.562 -1.247 -9.836 1 97.94 135 THR B N 1
ATOM 2822 C CA . THR B 1 135 ? -16.844 -1.571 -8.438 1 97.94 135 THR B CA 1
ATOM 2823 C C . THR B 1 135 ? -17.125 -0.305 -7.633 1 97.94 135 THR B C 1
ATOM 2825 O O . THR B 1 135 ? -17.312 -0.366 -6.418 1 97.94 135 THR B O 1
ATOM 2828 N N . HIS B 1 136 ? -17.125 0.874 -8.195 1 96.06 136 HIS B N 1
ATOM 2829 C CA . HIS B 1 136 ? -17.25 2.125 -7.453 1 96.06 136 HIS B CA 1
ATOM 2830 C C . HIS B 1 136 ? -18.547 2.164 -6.648 1 96.06 136 HIS B C 1
ATOM 2832 O O . HIS B 1 136 ? -18.625 2.832 -5.617 1 96.06 136 HIS B O 1
ATOM 2838 N N . ASN B 1 137 ? -19.625 1.457 -7.062 1 97.44 137 ASN B N 1
ATOM 2839 C CA . ASN B 1 137 ? -20.922 1.439 -6.379 1 97.44 137 ASN B CA 1
ATOM 2840 C C . ASN B 1 137 ? -21.234 0.057 -5.816 1 97.44 137 ASN B C 1
ATOM 2842 O O . ASN B 1 137 ? -22.406 -0.301 -5.66 1 97.44 137 ASN B O 1
ATOM 2846 N N . VAL B 1 138 ? -20.234 -0.737 -5.625 1 97.88 138 VAL B N 1
ATOM 2847 C CA . VAL B 1 138 ? -20.328 -2.078 -5.059 1 97.88 138 VAL B CA 1
ATOM 2848 C C . VAL B 1 138 ? -19.688 -2.104 -3.676 1 97.88 138 VAL B C 1
ATOM 2850 O O . VAL B 1 138 ? -18.641 -1.484 -3.463 1 97.88 138 VAL B O 1
ATOM 2853 N N . THR B 1 139 ? -20.312 -2.732 -2.684 1 98.25 139 THR B N 1
ATOM 2854 C CA . THR B 1 139 ? -19.781 -2.766 -1.324 1 98.25 139 THR B CA 1
ATOM 2855 C C . THR B 1 139 ? -18.562 -3.688 -1.238 1 98.25 139 THR B C 1
ATOM 2857 O O . THR B 1 139 ? -18.375 -4.555 -2.094 1 98.25 139 THR B O 1
ATOM 2860 N N . ARG B 1 140 ? -17.734 -3.504 -0.198 1 97.81 140 ARG B N 1
ATOM 2861 C CA . ARG B 1 140 ? -16.594 -4.375 0.019 1 97.81 140 ARG B CA 1
ATOM 2862 C C . ARG B 1 140 ? -17.031 -5.824 0.203 1 97.81 140 ARG B C 1
ATOM 2864 O O . ARG B 1 140 ? -16.375 -6.742 -0.309 1 97.81 140 ARG B O 1
ATOM 2871 N N . ASP B 1 141 ? -18.125 -6.07 0.913 1 97.88 141 ASP B N 1
ATOM 2872 C CA . ASP B 1 141 ? -18.672 -7.418 1.094 1 97.88 141 ASP B CA 1
ATOM 2873 C C . ASP B 1 141 ? -18.969 -8.07 -0.25 1 97.88 141 ASP B C 1
ATOM 2875 O O . ASP B 1 141 ? -18.625 -9.227 -0.479 1 97.88 141 ASP B O 1
ATOM 2879 N N . ASP B 1 142 ? -19.547 -7.305 -1.097 1 98.38 142 ASP B N 1
ATOM 2880 C CA . ASP B 1 142 ? -19.922 -7.832 -2.408 1 98.38 142 ASP B CA 1
ATOM 2881 C C . ASP B 1 142 ? -18.672 -8.078 -3.264 1 98.38 142 ASP B C 1
ATOM 2883 O O . ASP B 1 142 ? -18.625 -9.023 -4.051 1 98.38 142 ASP B O 1
ATOM 2887 N N . ILE B 1 143 ? -17.719 -7.242 -3.164 1 98.5 143 ILE B N 1
ATOM 2888 C CA . ILE B 1 143 ? -16.469 -7.414 -3.889 1 98.5 143 ILE B CA 1
ATOM 2889 C C . ILE B 1 143 ? -15.797 -8.711 -3.445 1 98.5 143 ILE B C 1
ATOM 2891 O O . ILE B 1 143 ? -15.367 -9.516 -4.277 1 98.5 143 ILE B O 1
ATOM 2895 N N . GLU B 1 144 ? -15.68 -8.906 -2.15 1 98.25 144 GLU B N 1
ATOM 2896 C CA . GLU B 1 144 ? -15.062 -10.125 -1.62 1 98.25 144 GLU B CA 1
ATOM 2897 C C . GLU B 1 144 ? -15.797 -11.367 -2.109 1 98.25 144 GLU B C 1
ATOM 2899 O O . GLU B 1 144 ? -15.172 -12.352 -2.516 1 98.25 144 GLU B O 1
ATOM 2904 N N . GLN B 1 145 ? -17.109 -11.305 -2.123 1 98.31 145 GLN B N 1
ATOM 2905 C CA . GLN B 1 145 ? -17.891 -12.414 -2.641 1 98.31 145 GLN B CA 1
ATOM 2906 C C . GLN B 1 145 ? -17.625 -12.633 -4.125 1 98.31 145 GLN B C 1
ATOM 2908 O O . GLN B 1 145 ? -17.5 -13.773 -4.578 1 98.31 145 GLN B O 1
ATOM 2913 N N . THR B 1 146 ? -17.578 -11.562 -4.836 1 98.75 146 THR B N 1
ATOM 2914 C CA . THR B 1 146 ? -17.328 -11.656 -6.27 1 98.75 146 THR B CA 1
ATOM 2915 C C . THR B 1 146 ? -15.977 -12.312 -6.543 1 98.75 146 THR B C 1
ATOM 2917 O O . THR B 1 146 ? -15.867 -13.18 -7.41 1 98.75 146 THR B O 1
ATOM 2920 N N . VAL B 1 147 ? -14.922 -11.938 -5.824 1 98.81 147 VAL B N 1
ATOM 2921 C CA . VAL B 1 147 ? -13.602 -12.523 -6.012 1 98.81 147 VAL B CA 1
ATOM 2922 C C . VAL B 1 147 ? -13.656 -14.023 -5.711 1 98.81 147 VAL B C 1
ATOM 2924 O O . VAL B 1 147 ? -13.125 -14.836 -6.473 1 98.81 147 VAL B O 1
ATOM 2927 N N . MET B 1 148 ? -14.305 -14.375 -4.605 1 98.69 148 MET B N 1
ATOM 2928 C CA . MET B 1 148 ? -14.43 -15.789 -4.246 1 98.69 148 MET B CA 1
ATOM 2929 C C . MET B 1 148 ? -15.18 -16.562 -5.328 1 98.69 148 MET B C 1
ATOM 2931 O O . MET B 1 148 ? -14.789 -17.672 -5.684 1 98.69 148 MET B O 1
ATOM 2935 N N . ASP B 1 149 ? -16.219 -15.961 -5.848 1 98.75 149 ASP B N 1
ATOM 2936 C CA . ASP B 1 149 ? -16.984 -16.594 -6.91 1 98.75 149 ASP B CA 1
ATOM 2937 C C . ASP B 1 149 ? -16.125 -16.844 -8.148 1 98.75 149 ASP B C 1
ATOM 2939 O O . ASP B 1 149 ? -16.219 -17.891 -8.781 1 98.75 149 ASP B O 1
ATOM 2943 N N . ILE B 1 150 ? -15.289 -15.898 -8.508 1 98.88 150 ILE B N 1
ATOM 2944 C CA . ILE B 1 150 ? -14.406 -16.047 -9.656 1 98.88 150 ILE B CA 1
ATOM 2945 C C . ILE B 1 150 ? -13.453 -17.219 -9.422 1 98.88 150 ILE B C 1
ATOM 2947 O O . ILE B 1 150 ? -13.312 -18.094 -10.281 1 98.88 150 ILE B O 1
ATOM 2951 N N . VAL B 1 151 ? -12.805 -17.25 -8.25 1 98.88 151 VAL B N 1
ATOM 2952 C CA . VAL B 1 151 ? -11.836 -18.297 -7.938 1 98.88 151 VAL B CA 1
ATOM 2953 C C . VAL B 1 151 ? -12.531 -19.656 -7.93 1 98.88 151 VAL B C 1
ATOM 2955 O O . VAL B 1 151 ? -12.023 -20.625 -8.492 1 98.88 151 VAL B O 1
ATOM 2958 N N . CYS B 1 152 ? -13.742 -19.719 -7.402 1 98.81 152 CYS B N 1
ATOM 2959 C CA . CYS B 1 152 ? -14.492 -20.969 -7.301 1 98.81 152 CYS B CA 1
ATOM 2960 C C . CYS B 1 152 ? -15.023 -21.406 -8.664 1 98.81 152 CYS B C 1
ATOM 2962 O O . CYS B 1 152 ? -15.359 -22.578 -8.859 1 98.81 152 CYS B O 1
ATOM 2964 N N . ALA B 1 153 ? -15.133 -20.531 -9.57 1 98.81 153 ALA B N 1
ATOM 2965 C CA . ALA B 1 153 ? -15.578 -20.859 -10.922 1 98.81 153 ALA B CA 1
ATOM 2966 C C . ALA B 1 153 ? -14.445 -21.469 -11.742 1 98.81 153 ALA B C 1
ATOM 2968 O O . ALA B 1 153 ? -14.672 -21.969 -12.844 1 98.81 153 ALA B O 1
ATOM 2969 N N . THR B 1 154 ? -13.156 -21.375 -11.266 1 98.81 154 THR B N 1
ATOM 2970 C CA . THR B 1 154 ? -12.055 -22.062 -11.93 1 98.81 154 THR B CA 1
ATOM 2971 C C . THR B 1 154 ? -12.359 -23.547 -12.109 1 98.81 154 THR B C 1
ATOM 2973 O O . THR B 1 154 ? -12.68 -24.234 -11.141 1 98.81 154 THR B O 1
ATOM 2976 N N . PRO B 1 155 ? -12.258 -24.078 -13.25 1 98.5 155 PRO B N 1
ATOM 2977 C CA . PRO B 1 155 ? -12.648 -25.469 -13.508 1 98.5 155 PRO B CA 1
ATOM 2978 C C . PRO B 1 155 ? -11.914 -26.469 -12.617 1 98.5 155 PRO B C 1
ATOM 2980 O O . PRO B 1 155 ? -12.484 -27.484 -12.219 1 98.5 155 PRO B O 1
ATOM 2983 N N . GLU B 1 156 ? -10.703 -26.203 -12.25 1 98.31 156 GLU B N 1
ATOM 2984 C CA . GLU B 1 156 ? -9.859 -27.125 -11.492 1 98.31 156 GLU B CA 1
ATOM 2985 C C . GLU B 1 156 ? -10.172 -27.062 -10 1 98.31 156 GLU B C 1
ATOM 2987 O O . GLU B 1 156 ? -9.711 -27.906 -9.227 1 98.31 156 GLU B O 1
ATOM 2992 N N . ILE B 1 157 ? -10.977 -26.094 -9.531 1 98.75 157 ILE B N 1
ATOM 2993 C CA . ILE B 1 157 ? -11.234 -25.906 -8.109 1 98.75 157 ILE B CA 1
ATOM 2994 C C . ILE B 1 157 ? -12.531 -26.625 -7.719 1 98.75 157 ILE B C 1
ATOM 2996 O O . ILE B 1 157 ? -13.594 -26.344 -8.289 1 98.75 157 ILE B O 1
ATOM 3000 N N . SER B 1 158 ? -12.461 -27.516 -6.781 1 98.44 158 SER B N 1
ATOM 3001 C CA . SER B 1 158 ? -13.609 -28.312 -6.367 1 98.44 158 SER B CA 1
ATOM 3002 C C . SER B 1 158 ? -14.516 -27.531 -5.422 1 98.44 158 SER B C 1
ATOM 3004 O O . SER B 1 158 ? -14.109 -26.531 -4.848 1 98.44 158 SER B O 1
ATOM 3006 N N . GLU B 1 159 ? -15.719 -28.078 -5.289 1 98.25 159 GLU B N 1
ATOM 3007 C CA . GLU B 1 159 ? -16.672 -27.5 -4.348 1 98.25 159 GLU B CA 1
ATOM 3008 C C . GLU B 1 159 ? -16.141 -27.562 -2.916 1 98.25 159 GLU B C 1
ATOM 3010 O O . GLU B 1 159 ? -16.391 -26.656 -2.113 1 98.25 159 GLU B O 1
ATOM 3015 N N . THR B 1 160 ? -15.406 -28.609 -2.613 1 98.38 160 THR B N 1
ATOM 3016 C CA . THR B 1 160 ? -14.812 -28.75 -1.292 1 98.38 160 THR B CA 1
ATOM 3017 C C . THR B 1 160 ? -13.828 -27.625 -1.015 1 98.38 160 THR B C 1
ATOM 3019 O O . THR B 1 160 ? -13.836 -27.031 0.068 1 98.38 160 THR B O 1
ATOM 3022 N N . VAL B 1 161 ? -13 -27.359 -2.008 1 98.62 161 VAL B N 1
ATOM 3023 C CA . VAL B 1 161 ? -12.031 -26.266 -1.876 1 98.62 161 VAL B CA 1
ATOM 3024 C C . VAL B 1 161 ? -12.758 -24.938 -1.731 1 98.62 161 VAL B C 1
ATOM 3026 O O . VAL B 1 161 ? -12.375 -24.094 -0.911 1 98.62 161 VAL B O 1
ATOM 3029 N N . CYS B 1 162 ? -13.867 -24.719 -2.451 1 98.69 162 CYS B N 1
ATOM 3030 C CA . CYS B 1 162 ? -14.633 -23.484 -2.398 1 98.69 162 CYS B CA 1
ATOM 3031 C C . CYS B 1 162 ? -15.242 -23.266 -1.016 1 98.69 162 CYS B C 1
ATOM 3033 O O . CYS B 1 162 ? -15.203 -22.156 -0.476 1 98.69 162 CYS B O 1
ATOM 3035 N N . THR B 1 163 ? -15.789 -24.328 -0.479 1 98.69 163 THR B N 1
ATOM 3036 C CA . THR B 1 163 ? -16.344 -24.25 0.863 1 98.69 163 THR B CA 1
ATOM 3037 C C . THR B 1 163 ? -15.273 -23.891 1.883 1 98.69 163 THR B C 1
ATOM 3039 O O . THR B 1 163 ? -15.484 -23.031 2.74 1 98.69 163 THR B O 1
ATOM 3042 N N . ALA B 1 164 ? -14.133 -24.531 1.782 1 98.69 164 ALA B N 1
ATOM 3043 C CA . ALA B 1 164 ? -13.016 -24.25 2.686 1 98.69 164 ALA B CA 1
ATOM 3044 C C . ALA B 1 164 ? -12.516 -22.828 2.523 1 98.69 164 ALA B C 1
ATOM 3046 O O . ALA B 1 164 ? -12.109 -22.188 3.496 1 98.69 164 ALA B O 1
ATOM 3047 N N . LEU B 1 165 ? -12.477 -22.344 1.312 1 98.56 165 LEU B N 1
ATOM 3048 C CA . LEU B 1 165 ? -12.078 -20.984 1.006 1 98.56 165 LEU B CA 1
ATOM 3049 C C . LEU B 1 165 ? -12.977 -19.984 1.727 1 98.56 165 LEU B C 1
ATOM 3051 O O . LEU B 1 165 ? -12.484 -19.062 2.379 1 98.56 165 LEU B O 1
ATOM 3055 N N . HIS B 1 166 ? -14.281 -20.172 1.61 1 98.12 166 HIS B N 1
ATOM 3056 C CA . HIS B 1 166 ? -15.242 -19.297 2.281 1 98.12 166 HIS B CA 1
ATOM 3057 C C . HIS B 1 166 ? -15.047 -19.328 3.793 1 98.12 166 HIS B C 1
ATOM 3059 O O . HIS B 1 166 ? -15.055 -18.281 4.445 1 98.12 166 HIS B O 1
ATOM 3065 N N . ASN B 1 167 ? -14.797 -20.5 4.312 1 97.81 167 ASN B N 1
ATOM 3066 C CA . ASN B 1 167 ? -14.672 -20.672 5.758 1 97.81 167 ASN B CA 1
ATOM 3067 C C . ASN B 1 167 ? -13.359 -20.109 6.277 1 97.81 167 ASN B C 1
ATOM 3069 O O . ASN B 1 167 ? -13.281 -19.656 7.422 1 97.81 167 ASN B O 1
ATOM 3073 N N . GLY B 1 168 ? -12.359 -20.172 5.457 1 97.56 168 GLY B N 1
ATOM 3074 C CA . GLY B 1 168 ? -11.023 -19.797 5.898 1 97.56 168 GLY B CA 1
ATOM 3075 C C . GLY B 1 168 ? -10.672 -18.344 5.59 1 97.56 168 GLY B C 1
ATOM 3076 O O . GLY B 1 168 ? -9.617 -17.859 6 1 97.56 168 GLY B O 1
ATOM 3077 N N . PHE B 1 169 ? -11.516 -17.625 4.965 1 97.88 169 PHE B N 1
ATOM 3078 C CA . PHE B 1 169 ? -11.242 -16.297 4.445 1 97.88 169 PHE B CA 1
ATOM 3079 C C . PHE B 1 169 ? -10.891 -15.336 5.574 1 97.88 169 PHE B C 1
ATOM 3081 O O . PHE B 1 169 ? -9.969 -14.531 5.445 1 97.88 169 PHE B O 1
ATOM 3088 N N . ALA B 1 170 ? -11.578 -15.367 6.676 1 95.5 170 ALA B N 1
ATOM 3089 C CA . ALA B 1 170 ? -11.398 -14.422 7.773 1 95.5 170 ALA B CA 1
ATOM 3090 C C . ALA B 1 170 ? -10.062 -14.641 8.477 1 95.5 170 ALA B C 1
ATOM 3092 O O . ALA B 1 170 ? -9.562 -13.75 9.164 1 95.5 170 ALA B O 1
ATOM 3093 N N . ASP B 1 171 ? -9.391 -15.758 8.242 1 95.56 171 ASP B N 1
ATOM 3094 C CA . ASP B 1 171 ? -8.234 -16.172 9.031 1 95.56 171 ASP B CA 1
ATOM 3095 C C . ASP B 1 171 ? -6.926 -15.75 8.367 1 95.56 171 ASP B C 1
ATOM 3097 O O . ASP B 1 171 ? -5.848 -15.945 8.922 1 95.56 171 ASP B O 1
ATOM 3101 N N . 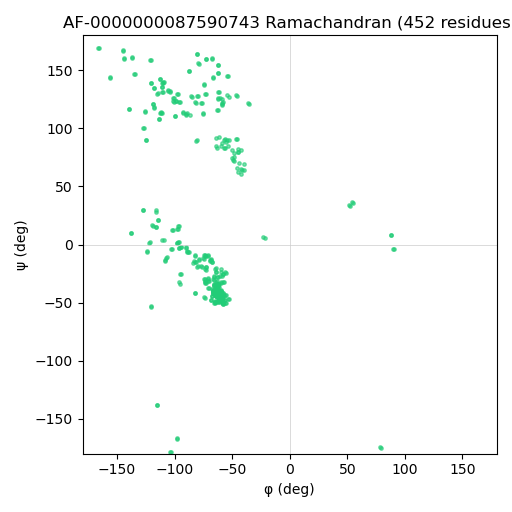THR B 1 172 ? -6.977 -15.148 7.184 1 95.62 172 THR B N 1
ATOM 3102 C CA . THR B 1 172 ? -5.73 -14.961 6.449 1 95.62 172 THR B CA 1
ATOM 3103 C C . THR B 1 172 ? -5.418 -13.477 6.285 1 95.62 172 THR B C 1
ATOM 3105 O O . THR B 1 172 ? -4.574 -13.094 5.469 1 95.62 172 THR B O 1
ATOM 3108 N N . GLU B 1 173 ? -6.078 -12.625 7.039 1 95.69 173 GLU B N 1
ATOM 3109 C CA . GLU B 1 173 ? -5.84 -11.188 7 1 95.69 173 GLU B CA 1
ATOM 3110 C C . GLU B 1 173 ? -4.387 -10.859 7.316 1 95.69 173 GLU B C 1
ATOM 3112 O O . GLU B 1 173 ? -3.73 -10.133 6.566 1 95.69 173 GLU B O 1
ATOM 3117 N N . SER B 1 174 ? -3.865 -11.367 8.359 1 94 174 SER B N 1
ATOM 3118 C CA . SER B 1 174 ? -2.514 -11.062 8.812 1 94 174 SER B CA 1
ATOM 3119 C C . SER B 1 174 ? -1.469 -11.555 7.816 1 94 174 SER B C 1
ATOM 3121 O O . SER B 1 174 ? -0.49 -10.852 7.543 1 94 174 SER B O 1
ATOM 3123 N N . ASP B 1 175 ? -1.672 -12.734 7.262 1 94 175 ASP B N 1
ATOM 3124 C CA . ASP B 1 175 ? -0.753 -13.25 6.254 1 94 175 ASP B CA 1
ATOM 3125 C C . ASP B 1 175 ? -0.744 -12.367 5.008 1 94 175 ASP B C 1
ATOM 3127 O O . ASP B 1 175 ? 0.316 -12.109 4.438 1 94 175 ASP B O 1
ATOM 3131 N N . THR B 1 176 ? -1.932 -11.945 4.645 1 96.62 176 THR B N 1
ATOM 3132 C CA . THR B 1 176 ? -2.049 -11.094 3.467 1 96.62 176 THR B CA 1
ATOM 3133 C C . THR B 1 176 ? -1.327 -9.766 3.688 1 96.62 176 THR B C 1
ATOM 3135 O O . THR B 1 176 ? -0.609 -9.289 2.807 1 96.62 176 THR B O 1
ATOM 3138 N N . ARG B 1 177 ? -1.49 -9.203 4.883 1 96.44 177 ARG B N 1
ATOM 3139 C CA . ARG B 1 177 ? -0.796 -7.969 5.23 1 96.44 177 ARG B CA 1
ATOM 3140 C C . ARG B 1 177 ? 0.716 -8.164 5.211 1 96.44 177 ARG B C 1
ATOM 3142 O O . ARG B 1 177 ? 1.455 -7.301 4.738 1 96.44 177 ARG B O 1
ATOM 3149 N N . SER B 1 178 ? 1.147 -9.273 5.695 1 94.75 178 SER B N 1
ATOM 3150 C CA . SER B 1 178 ? 2.576 -9.547 5.82 1 94.75 178 SER B CA 1
ATOM 3151 C C . SER B 1 178 ? 3.252 -9.594 4.453 1 94.75 178 SER B C 1
ATOM 3153 O O . SER B 1 178 ? 4.367 -9.094 4.285 1 94.75 178 SER B O 1
ATOM 3155 N N . VAL B 1 179 ? 2.594 -10.234 3.533 1 94.81 179 VAL B N 1
ATOM 3156 C CA . VAL B 1 179 ? 3.158 -10.312 2.191 1 94.81 179 VAL B CA 1
ATOM 3157 C C . VAL B 1 179 ? 3.244 -8.914 1.583 1 94.81 179 VAL B C 1
ATOM 3159 O O . VAL B 1 179 ? 4.238 -8.57 0.94 1 94.81 179 VAL B O 1
ATOM 3162 N N . TRP B 1 180 ? 2.221 -8.164 1.768 1 97.25 180 TRP B N 1
ATOM 3163 C CA . TRP B 1 180 ? 2.213 -6.797 1.26 1 97.25 180 TRP B CA 1
ATOM 3164 C C . TRP B 1 180 ? 3.324 -5.973 1.901 1 97.25 180 TRP B C 1
ATOM 3166 O O . TRP B 1 180 ? 4.062 -5.266 1.208 1 97.25 180 TRP B O 1
ATOM 3176 N N . LYS B 1 181 ? 3.469 -6.062 3.189 1 96.38 181 LYS B N 1
ATOM 3177 C CA . LYS B 1 181 ? 4.5 -5.332 3.92 1 96.38 181 LYS B CA 1
ATOM 3178 C C . LYS B 1 181 ? 5.895 -5.723 3.441 1 96.38 181 LYS B C 1
ATOM 3180 O O . LYS B 1 181 ? 6.77 -4.863 3.295 1 96.38 181 LYS B O 1
ATOM 3185 N N . TYR B 1 182 ? 6.062 -7 3.225 1 95.44 182 TYR B N 1
ATOM 3186 C CA . TYR B 1 182 ? 7.324 -7.492 2.678 1 95.44 182 TYR B CA 1
ATOM 3187 C C . TYR B 1 182 ? 7.684 -6.758 1.394 1 95.44 182 TYR B C 1
ATOM 3189 O O . TYR B 1 182 ? 8.82 -6.305 1.228 1 95.44 182 TYR B O 1
ATOM 3197 N N . SER B 1 183 ? 6.707 -6.648 0.536 1 96.75 183 SER B N 1
ATOM 3198 C CA . SER B 1 183 ? 6.938 -6.016 -0.76 1 96.75 183 SER B CA 1
ATOM 3199 C C . SER B 1 183 ? 7.324 -4.551 -0.598 1 96.75 183 SER B C 1
ATOM 3201 O O . SER B 1 183 ? 8.25 -4.07 -1.261 1 96.75 183 SER B O 1
ATOM 3203 N N . CYS B 1 184 ? 6.656 -3.846 0.291 1 96.12 184 CYS B N 1
ATOM 3204 C CA . CYS B 1 184 ? 6.984 -2.449 0.556 1 96.12 184 CYS B CA 1
ATOM 3205 C C . CYS B 1 184 ? 8.422 -2.314 1.051 1 96.12 184 CYS B C 1
ATOM 3207 O O . CYS B 1 184 ? 9.164 -1.448 0.585 1 96.12 184 CYS B O 1
ATOM 3209 N N . GLU B 1 185 ? 8.797 -3.139 1.927 1 93.94 185 GLU B N 1
ATOM 3210 C CA . GLU B 1 185 ? 10.117 -3.078 2.551 1 93.94 185 GLU B CA 1
ATOM 3211 C C . GLU B 1 185 ? 11.219 -3.398 1.546 1 93.94 185 GLU B C 1
ATOM 3213 O O . GLU B 1 185 ? 12.391 -3.111 1.79 1 93.94 185 GLU B O 1
ATOM 3218 N N . HIS B 1 186 ? 10.828 -3.945 0.46 1 93.5 186 HIS B N 1
ATOM 3219 C CA . HIS B 1 186 ? 11.773 -4.227 -0.614 1 93.5 186 HIS B CA 1
ATOM 3220 C C . HIS B 1 186 ? 11.672 -3.189 -1.727 1 93.5 186 HIS B C 1
ATOM 3222 O O . HIS B 1 186 ? 12.125 -3.43 -2.85 1 93.5 186 HIS B O 1
ATOM 3228 N N . GLY B 1 187 ? 10.984 -2.141 -1.423 1 93 187 GLY B N 1
ATOM 3229 C CA . GLY B 1 187 ? 11 -0.976 -2.293 1 93 187 GLY B CA 1
ATOM 3230 C C . GLY B 1 187 ? 9.953 -1.03 -3.387 1 93 187 GLY B C 1
ATOM 3231 O O . GLY B 1 187 ? 9.953 -0.198 -4.297 1 93 187 GLY B O 1
ATOM 3232 N N . VAL B 1 188 ? 9.07 -1.971 -3.355 1 96.94 188 VAL B N 1
ATOM 3233 C CA . VAL B 1 188 ? 8.031 -2.113 -4.371 1 96.94 188 VAL B CA 1
ATOM 3234 C C . VAL B 1 188 ? 6.977 -1.028 -4.188 1 96.94 188 VAL B C 1
ATOM 3236 O O . VAL B 1 188 ? 6.473 -0.827 -3.08 1 96.94 188 VAL B O 1
ATOM 3239 N N . SER B 1 189 ? 6.641 -0.304 -5.262 1 96.62 189 SER B N 1
ATOM 3240 C CA . SER B 1 189 ? 5.691 0.801 -5.172 1 96.62 189 SER B CA 1
ATOM 3241 C C . SER B 1 189 ? 4.727 0.796 -6.355 1 96.62 189 SER B C 1
ATOM 3243 O O . SER B 1 189 ? 3.996 1.767 -6.57 1 96.62 189 SER B O 1
ATOM 3245 N N . GLY B 1 190 ? 4.738 -0.21 -7.113 1 96.69 190 GLY B N 1
ATOM 3246 C CA . GLY B 1 190 ? 3.877 -0.365 -8.273 1 96.69 190 GLY B CA 1
ATOM 3247 C C . GLY B 1 190 ? 3.84 -1.786 -8.805 1 96.69 190 GLY B C 1
ATOM 3248 O O . GLY B 1 190 ? 4.598 -2.645 -8.352 1 96.69 190 GLY B O 1
ATOM 3249 N N . THR B 1 191 ? 2.883 -2.049 -9.734 1 97.62 191 THR B N 1
ATOM 3250 C CA . THR B 1 191 ? 2.746 -3.396 -10.273 1 97.62 191 THR B CA 1
ATOM 3251 C C . THR B 1 191 ? 2.588 -3.354 -11.789 1 97.62 191 THR B C 1
ATOM 3253 O O . THR B 1 191 ? 2.07 -2.377 -12.344 1 97.62 191 THR B O 1
ATOM 3256 N N . PRO B 1 192 ? 3.066 -4.297 -12.508 1 97.88 192 PRO B N 1
ATOM 3257 C CA . PRO B 1 192 ? 3.973 -5.316 -11.977 1 97.88 192 PRO B CA 1
ATOM 3258 C C . PRO B 1 192 ? 5.387 -4.785 -11.742 1 97.88 192 PRO B C 1
ATOM 3260 O O . PRO B 1 192 ? 5.852 -3.914 -12.484 1 97.88 192 PRO B O 1
ATOM 3263 N N . THR B 1 193 ? 5.953 -5.141 -10.656 1 97.56 193 THR B N 1
ATOM 3264 C CA . THR B 1 193 ? 7.379 -4.965 -10.406 1 97.56 193 THR B CA 1
ATOM 3265 C C . THR B 1 193 ? 8.094 -6.312 -10.398 1 97.56 193 THR B C 1
ATOM 3267 O O . THR B 1 193 ? 7.578 -7.289 -9.852 1 97.56 193 THR B O 1
ATOM 3270 N N . THR B 1 194 ? 9.289 -6.375 -11.008 1 97.88 194 THR B N 1
ATOM 3271 C CA . THR B 1 194 ? 10.031 -7.633 -11.039 1 97.88 194 THR B CA 1
ATOM 3272 C C . THR B 1 194 ? 11.391 -7.473 -10.367 1 97.88 194 THR B C 1
ATOM 3274 O O . THR B 1 194 ? 12.023 -6.422 -10.477 1 97.88 194 THR B O 1
ATOM 3277 N N . HIS B 1 195 ? 11.727 -8.438 -9.648 1 96.94 195 HIS B N 1
ATOM 3278 C CA . HIS B 1 195 ? 13.102 -8.648 -9.211 1 96.94 195 HIS B CA 1
ATOM 3279 C C . HIS B 1 195 ? 13.695 -9.906 -9.844 1 96.94 195 HIS B C 1
ATOM 3281 O O . HIS B 1 195 ? 12.984 -10.891 -10.047 1 96.94 195 HIS B O 1
ATOM 3287 N N . VAL B 1 196 ? 14.922 -9.852 -10.18 1 95.38 196 VAL B N 1
ATOM 3288 C CA . VAL B 1 196 ? 15.672 -11.023 -10.617 1 95.38 196 VAL B CA 1
ATOM 3289 C C . VAL B 1 196 ? 16.828 -11.297 -9.656 1 95.38 196 VAL B C 1
ATOM 3291 O O . VAL B 1 196 ? 17.703 -10.445 -9.469 1 95.38 196 VAL B O 1
ATOM 3294 N N . ASN B 1 197 ? 16.734 -12.477 -9.039 1 93.38 197 ASN B N 1
ATOM 3295 C CA . ASN B 1 197 ? 17.703 -12.852 -8.016 1 93.38 197 ASN B CA 1
ATOM 3296 C C . ASN B 1 197 ? 17.781 -11.805 -6.91 1 93.38 197 ASN B C 1
ATOM 3298 O O . ASN B 1 197 ? 18.875 -11.438 -6.477 1 93.38 197 ASN B O 1
ATOM 3302 N N . GLY B 1 198 ? 16.672 -11.234 -6.602 1 92.81 198 GLY B N 1
ATOM 3303 C CA . GLY B 1 198 ? 16.562 -10.328 -5.469 1 92.81 198 GLY B CA 1
ATOM 3304 C C . GLY B 1 198 ? 16.844 -8.883 -5.832 1 92.81 198 GLY B C 1
ATOM 3305 O O . GLY B 1 198 ? 16.734 -7.988 -4.988 1 92.81 198 GLY B O 1
ATOM 3306 N N . VAL B 1 199 ? 17.219 -8.664 -7.09 1 93.69 199 VAL B N 1
ATOM 3307 C CA . VAL B 1 199 ? 17.547 -7.312 -7.527 1 93.69 199 VAL B CA 1
ATOM 3308 C C . VAL B 1 199 ? 16.422 -6.758 -8.398 1 93.69 199 VAL B C 1
ATOM 3310 O O . VAL B 1 199 ? 15.953 -7.43 -9.32 1 93.69 199 VAL B O 1
ATOM 3313 N N . ALA B 1 200 ? 16.078 -5.559 -8.07 1 94.19 200 ALA B N 1
ATOM 3314 C CA . ALA B 1 200 ? 15.008 -4.918 -8.844 1 94.19 200 ALA B CA 1
ATOM 3315 C C . ALA B 1 200 ? 15.398 -4.801 -10.312 1 94.19 200 ALA B C 1
ATOM 3317 O O . ALA B 1 200 ? 16.5 -4.352 -10.633 1 94.19 200 ALA B O 1
ATOM 3318 N N . PHE B 1 201 ? 14.539 -5.309 -11.164 1 93.88 201 PHE B N 1
ATOM 3319 C CA . PHE B 1 201 ? 14.727 -5.223 -12.609 1 93.88 201 PHE B CA 1
ATOM 3320 C C . PHE B 1 201 ? 13.398 -4.938 -13.305 1 93.88 201 PHE B C 1
ATOM 3322 O O . PHE B 1 201 ? 12.453 -5.723 -13.211 1 93.88 201 PHE B O 1
ATOM 3329 N N . GLN B 1 202 ? 13.367 -3.844 -13.914 1 91.38 202 GLN B N 1
ATOM 3330 C CA . GLN B 1 202 ? 12.18 -3.514 -14.703 1 91.38 202 GLN B CA 1
ATOM 3331 C C . GLN B 1 202 ? 12.492 -3.51 -16.188 1 91.38 202 GLN B C 1
ATOM 3333 O O . GLN B 1 202 ? 13.172 -2.607 -16.688 1 91.38 202 GLN B O 1
ATOM 3338 N N . ALA B 1 203 ? 11.922 -4.391 -16.859 1 92.69 203 ALA B N 1
ATOM 3339 C CA . ALA B 1 203 ? 12.133 -4.5 -18.297 1 92.69 203 ALA B CA 1
ATOM 3340 C C . ALA B 1 203 ? 11.289 -3.471 -19.047 1 92.69 203 ALA B C 1
ATOM 3342 O O . ALA B 1 203 ? 10.281 -2.99 -18.547 1 92.69 203 ALA B O 1
ATOM 3343 N N . PRO B 1 204 ? 11.766 -3.121 -20.312 1 91.5 204 PRO B N 1
ATOM 3344 C CA . PRO B 1 204 ? 10.867 -2.346 -21.172 1 91.5 204 PRO B CA 1
ATOM 3345 C C . PRO B 1 204 ? 9.508 -3.012 -21.375 1 91.5 204 PRO B C 1
ATOM 3347 O O . PRO B 1 204 ? 9.43 -4.238 -21.469 1 91.5 204 PRO B O 1
ATOM 3350 N N . PHE B 1 205 ? 8.531 -2.158 -21.469 1 87.06 205 PHE B N 1
ATOM 3351 C CA . PHE B 1 205 ? 7.156 -2.646 -21.5 1 87.06 205 PHE B CA 1
ATOM 3352 C C . PHE B 1 205 ? 6.898 -3.482 -22.75 1 87.06 205 PHE B C 1
ATOM 3354 O O . PHE B 1 205 ? 5.98 -4.305 -22.766 1 87.06 205 PHE B O 1
ATOM 3361 N N . TYR B 1 206 ? 7.719 -3.303 -23.766 1 91.75 206 TYR B N 1
ATOM 3362 C CA . TYR B 1 206 ? 7.469 -3.99 -25.031 1 91.75 206 TYR B CA 1
ATOM 3363 C C . TYR B 1 206 ? 8.141 -5.359 -25.047 1 91.75 206 TYR B C 1
ATOM 3365 O O . TYR B 1 206 ? 7.969 -6.129 -26 1 91.75 206 TYR B O 1
ATOM 3373 N N . TRP B 1 207 ? 8.953 -5.664 -23.984 1 95.31 207 TRP B N 1
ATOM 3374 C CA . TRP B 1 207 ? 9.562 -6.992 -23.922 1 95.31 207 TRP B CA 1
ATOM 3375 C C . TRP B 1 207 ? 8.5 -8.078 -23.828 1 95.31 207 TRP B C 1
ATOM 3377 O O . TRP B 1 207 ? 7.582 -7.992 -23 1 95.31 207 TRP B O 1
ATOM 3387 N N . GLY B 1 208 ? 8.578 -9 -24.734 1 94.56 208 GLY B N 1
ATOM 3388 C CA . GLY B 1 208 ? 7.805 -10.227 -24.641 1 94.56 208 GLY B CA 1
ATOM 3389 C C . GLY B 1 208 ? 8.602 -11.391 -24.062 1 94.56 208 GLY B C 1
ATOM 3390 O O . GLY B 1 208 ? 9.648 -11.188 -23.453 1 94.56 208 GLY B O 1
ATOM 3391 N N . VAL B 1 209 ? 8.047 -12.555 -24.203 1 94.06 209 VAL B N 1
ATOM 3392 C CA . VAL B 1 209 ? 8.641 -13.758 -23.625 1 94.06 209 VAL B CA 1
ATOM 3393 C C . VAL B 1 209 ? 10.023 -13.992 -24.219 1 94.06 209 VAL B C 1
ATOM 3395 O O . VAL B 1 209 ? 10.945 -14.43 -23.531 1 94.06 209 VAL B O 1
ATOM 3398 N N . GLU B 1 210 ? 10.195 -13.711 -25.453 1 93.62 210 GLU B N 1
ATOM 3399 C CA . GLU B 1 210 ? 11.484 -13.945 -26.094 1 93.62 210 GLU B CA 1
ATOM 3400 C C . GLU B 1 210 ? 12.578 -13.062 -25.5 1 93.62 210 GLU B C 1
ATOM 3402 O O . GLU B 1 210 ? 13.664 -13.547 -25.188 1 93.62 210 GLU B O 1
ATOM 3407 N N . GLU B 1 211 ? 12.273 -11.781 -25.391 1 94.88 211 GLU B N 1
ATOM 3408 C CA . GLU B 1 211 ? 13.25 -10.852 -24.828 1 94.88 211 GLU B CA 1
ATOM 3409 C C . GLU B 1 211 ? 13.586 -11.234 -23.391 1 94.88 211 GLU B C 1
ATOM 3411 O O . GLU B 1 211 ? 14.758 -11.211 -22.984 1 94.88 211 GLU B O 1
ATOM 3416 N N . TRP B 1 212 ? 12.617 -11.594 -22.578 1 94.75 212 TRP B N 1
ATOM 3417 C CA . TRP B 1 212 ? 12.836 -12.016 -21.188 1 94.75 212 TRP B CA 1
ATOM 3418 C C . TRP B 1 212 ? 13.68 -13.281 -21.141 1 94.75 212 TRP B C 1
ATOM 3420 O O . TRP B 1 212 ? 14.609 -13.383 -20.328 1 94.75 212 TRP B O 1
ATOM 3430 N N . THR B 1 213 ? 13.352 -14.242 -22 1 92.62 213 THR B N 1
ATOM 3431 C CA . THR B 1 213 ? 14.109 -15.484 -22.047 1 92.62 213 THR B CA 1
ATOM 3432 C C . THR B 1 213 ? 15.578 -15.219 -22.359 1 92.62 213 THR B C 1
ATOM 3434 O O . THR B 1 213 ? 16.469 -15.727 -21.672 1 92.62 213 THR B O 1
ATOM 3437 N N . ASN B 1 214 ? 15.789 -14.414 -23.328 1 91.62 214 ASN B N 1
ATOM 3438 C CA . ASN B 1 214 ? 17.156 -14.078 -23.703 1 91.62 214 ASN B CA 1
ATOM 3439 C C . ASN B 1 214 ? 17.906 -13.383 -22.562 1 91.62 214 ASN B C 1
ATOM 3441 O O . ASN B 1 214 ? 19.078 -13.664 -22.328 1 91.62 214 ASN B O 1
ATOM 3445 N N . PHE B 1 215 ? 17.281 -12.492 -21.969 1 93.44 215 PHE B N 1
ATOM 3446 C CA . PHE B 1 215 ? 17.875 -11.781 -20.844 1 93.44 215 PHE B CA 1
ATOM 3447 C C . PHE B 1 215 ? 18.266 -12.75 -19.734 1 93.44 215 PHE B C 1
ATOM 3449 O O . PHE B 1 215 ? 19.391 -12.734 -19.25 1 93.44 215 PHE B O 1
ATOM 3456 N N . LEU B 1 216 ? 17.312 -13.633 -19.312 1 92.06 216 LEU B N 1
ATOM 3457 C CA . LEU B 1 216 ? 17.531 -14.578 -18.219 1 92.06 216 LEU B CA 1
ATOM 3458 C C . LEU B 1 216 ? 18.625 -15.578 -18.578 1 92.06 216 LEU B C 1
ATOM 3460 O O . LEU B 1 216 ? 19.484 -15.898 -17.75 1 92.06 216 LEU B O 1
ATOM 3464 N N . LEU B 1 217 ? 18.641 -16.031 -19.797 1 89.12 217 LEU B N 1
ATOM 3465 C CA . LEU B 1 217 ? 19.688 -16.938 -20.25 1 89.12 217 LEU B CA 1
ATOM 3466 C C . LEU B 1 217 ? 21.047 -16.25 -20.188 1 89.12 217 LEU B C 1
ATOM 3468 O O . LEU B 1 217 ? 22.062 -16.891 -19.891 1 89.12 217 LEU B O 1
ATOM 3472 N N . GLY B 1 218 ? 21.031 -15.016 -20.531 1 89 218 GLY B N 1
ATOM 3473 C CA . GLY B 1 218 ? 22.266 -14.258 -20.453 1 89 218 GLY B CA 1
ATOM 3474 C C . GLY B 1 218 ? 22.859 -14.203 -19.062 1 89 218 GLY B C 1
ATOM 3475 O O . GLY B 1 218 ? 24.078 -14.156 -18.906 1 89 218 GLY B O 1
ATOM 3476 N N . LEU B 1 219 ? 22.047 -14.211 -18.047 1 88.12 219 LEU B N 1
ATOM 3477 C CA . LEU B 1 219 ? 22.516 -14.188 -16.672 1 88.12 219 LEU B CA 1
ATOM 3478 C C . LEU B 1 219 ? 23.156 -15.523 -16.297 1 88.12 219 LEU B C 1
ATOM 3480 O O . LEU B 1 219 ? 24.031 -15.57 -15.422 1 88.12 219 LEU B O 1
ATOM 3484 N N . LEU B 1 220 ? 22.688 -16.609 -16.875 1 83.06 220 LEU B N 1
ATOM 3485 C CA . LEU B 1 220 ? 23.234 -17.938 -16.578 1 83.06 220 LEU B CA 1
ATOM 3486 C C . LEU B 1 220 ? 24.625 -18.094 -17.172 1 83.06 220 LEU B C 1
ATOM 3488 O O . LEU B 1 220 ? 25.469 -18.812 -16.625 1 83.06 220 LEU B O 1
ATOM 3492 N N . ASP B 1 221 ? 24.844 -17.406 -18.219 1 78.38 221 ASP B N 1
ATOM 3493 C CA . ASP B 1 221 ? 26.109 -17.531 -18.906 1 78.38 221 ASP B CA 1
ATOM 3494 C C . ASP B 1 221 ? 27.172 -16.625 -18.266 1 78.38 221 ASP B C 1
ATOM 3496 O O . ASP B 1 221 ? 28.359 -16.734 -18.578 1 78.38 221 ASP B O 1
ATOM 3500 N N . THR B 1 222 ? 26.781 -15.648 -17.438 1 67.5 222 THR B N 1
ATOM 3501 C CA . THR B 1 222 ? 27.719 -14.727 -16.828 1 67.5 222 THR B CA 1
ATOM 3502 C C . THR B 1 222 ? 28.281 -15.305 -15.523 1 67.5 222 THR B C 1
ATOM 3504 O O . THR B 1 222 ? 27.516 -15.578 -14.586 1 67.5 222 THR B O 1
ATOM 3507 N N . PRO B 1 223 ? 29.609 -15.648 -15.508 1 64.12 223 PRO B N 1
ATOM 3508 C CA . PRO B 1 223 ? 30.172 -16.141 -14.25 1 64.12 223 PRO B CA 1
ATOM 3509 C C . PRO B 1 223 ? 30.016 -15.148 -13.102 1 64.12 223 PRO B C 1
ATOM 3511 O O . PRO B 1 223 ? 30.016 -13.938 -13.328 1 64.12 223 PRO B O 1
ATOM 3514 N N . TYR B 1 224 ? 29.328 -15.594 -11.953 1 59.09 224 TYR B N 1
ATOM 3515 C CA . TYR B 1 224 ? 29.25 -14.75 -10.766 1 59.09 224 TYR B CA 1
ATOM 3516 C C . TYR B 1 224 ? 30.625 -14.164 -10.43 1 59.09 224 TYR B C 1
ATOM 3518 O O . TYR B 1 224 ? 31.594 -14.906 -10.242 1 59.09 224 TYR B O 1
ATOM 3526 N N . SER B 1 225 ? 30.953 -12.977 -10.961 1 48.22 225 SER B N 1
ATOM 3527 C CA . SER B 1 225 ? 32.219 -12.359 -10.547 1 48.22 225 SER B CA 1
ATOM 3528 C C . SER B 1 225 ? 32.062 -11.633 -9.211 1 48.22 225 SER B C 1
ATOM 3530 O O . SER B 1 225 ? 31.125 -10.836 -9.039 1 48.22 225 SER B O 1
ATOM 3532 N N . VAL B 1 226 ? 32.25 -12.266 -8.172 1 45.44 226 VAL B N 1
ATOM 3533 C CA . VAL B 1 226 ? 32.312 -11.57 -6.891 1 45.44 226 VAL B CA 1
ATOM 3534 C C . VAL B 1 226 ? 33.5 -10.617 -6.867 1 45.44 226 VAL B C 1
ATOM 3536 O O . VAL B 1 226 ? 34.656 -11.031 -7.117 1 45.44 226 VAL B O 1
ATOM 3539 N N . ASP B 1 227 ? 33.25 -9.477 -7.418 1 34.47 227 ASP B N 1
ATOM 3540 C CA . ASP B 1 227 ? 34.375 -8.641 -7.039 1 34.47 227 ASP B CA 1
ATOM 3541 C C . ASP B 1 227 ? 34.719 -8.805 -5.562 1 34.47 227 ASP B C 1
ATOM 3543 O O . ASP B 1 227 ? 33.938 -8.406 -4.691 1 34.47 227 ASP B O 1
ATOM 3547 N N . LEU B 1 228 ? 35.375 -9.75 -5.129 1 29.41 228 LEU B N 1
ATOM 3548 C CA . LEU B 1 228 ? 35.938 -9.711 -3.791 1 29.41 228 LEU B CA 1
ATOM 3549 C C . LEU B 1 228 ? 36.719 -8.422 -3.572 1 29.41 228 LEU B C 1
ATOM 3551 O O . LEU B 1 228 ? 37.375 -7.93 -4.492 1 29.41 228 LEU B O 1
#

Secondary structure (DSSP, 8-state):
---------------------SS-SPEEEES-TT-SEEEEEEE-TT-HHHHHHIIIIIHHHH-TT-TTTTTT-TTEEEEEEE---TTSTTHHHHHHHHHHHHHHHHHH--S-HHHHHHHHHHHHHTGGGGSHHHHTTSBHHHHHHHHHHHHHTSTT--HHHHHHHHHHGGGGHHHHHHHHHHHHHTT--SSSEEEETTEE----TT--HHHHHHHHHHHHHS------/---------------------SS-SPEEEES-TT-SEEEEEEE-TT-HHHHHHIIIIIHHHT-TT-TTTTTT-TTEEEEEEE---TTSTTHHHHHHHHHHHHHHHHHH--S-HHHHHHHHHHHHHTGGGGSHHHHTTSBHHHHHHHHHHHHHTSTT--HHHHHHHHHHGGGGHHHHHHHHHHHHHTT--SSSEEEETTEE----TT--HHHHHHHHHHHHHS------

Foldseek 3Di:
DPPPPPPPPPPCPVCCPQDDDPDDLWDWLADDPPFPKEKEWEAFLQDLLQLCCCVFAVVLQRPPVRCLHCVLPVRYIYIYFQAFDVVQPLGLLLLLLLLLLVCCCPVVVLDHSVLSVLLSNQSSVPNPCRGCVNPVPPDNVRSSVVSLVSSCPRPSHDPVSSVSSVVCSVVCSSSSVSSNVVCVVLVDDDPGWIDMPSHTDDDPSPDTNNNVSVVSSVVVVDPPPPPD/DPPPPPPPPPPCPVVCDQDDDPDDLWDWLAADPPFPKEKEWEAFLQDLLQLCCCVFAVVLQRDPVRCLHCVLPVRYIYIYFQAFDVVQPLGLLLLLLLLLLVCCCPVVVLDHSVLSNLLSNQSSVPNPCSGCVNPVPPDNVRSSVVSLVSSCPRPSHDPVSSVSSVVCSVVCNSSSVSSNVVCVVLPDDDPGWIDMPSHTDDDPSPDTNNNVSVVSSVVVVDPPPPPD

Sequence (456 aa):
MRVLTLCCLALVCVALGMSVPSRHPGVYYWGVPDSTLKLEVFGDYTCDATADFWLNVVEPLIDPSNPYGPLAISQLAVVYYPFSLPYHAASFSASKVMTTLDSLRVNSSLLNDKEQHAAHKYLFENQAVLYNDATHNVTRDDIEQTVMDIVCATPEISETVCTALHNGFADTESDTRSVWKYSCEHGVSGTPTTHVNGVAFQAPFYWGVEEWTNFLLGLLDTPYSVDLMRVLTLCCLALVCVALGMSVPSRHPGVYYWGVPDSTLKLEVFGDYTCDATADFWLNVVEPLIDPSNPYGPLAISQLAVVYYPFSLPYHAASFSASKVMTTLDSLRVNSSLLNDKEQHAAHKYLFENQAVLYNDATHNVTRDDIEQTVMDIVCATPEISETVCTALHNGFADTESDTRSVWKYSCEHGVSGTPTTHVNGVAFQAPFYWGVEEWTNFLLGLLDTPYSVDL

Nearest PDB structures (foldseek):
  3bci-assembly1_A  TM=7.037E-01  e=1.742E-05  Staphylococcus aureus
  3bck-assembly1_A  TM=7.056E-01  e=2.882E-05  Staphylococcus aureus
  3bd2-assembly1_A  TM=6.823E-01  e=3.708E-05  Staphylococcus aureus
  6e6y-assembly2_B  TM=4.225E-01  e=4.862E+00  Saccharothrix syringae
  2k3n-assembly1_A  TM=2.844E-01  e=7.650E+00  Trichonephila antipodiana